Protein AF-A0A962D2N5-F1 (afdb_monomer_lite)

Secondary structure (DSSP, 8-state):
--TT-SSPEEEEEE--SSEEEEEEEESS-EEEE-TTT--EE---HHHHHHHHHHHHTT--EEEEEEEEEEEEEETTEEEE--HHHHHHHHHH--HHHHTTEEEEEEEEEEETTEE-GGGGGGHHHHHHHHHHHH-S-TTSSEEE--EEEEEGGGHHHHHHHHHHTT-S-EEEEETTSS-EEEE---EEEEEEEEEEEEEEETTEEEEEEEEEEEE----SSSEEEEEEEEE-SS--HHHHHHHHHHHGGGB---SS--B-TTS-B-EEB-S--EEEEEES-EE-EETTEE-EEEEEEEETTTEEEEEEEEE-PEETT-EEEEE-TT--GGGTTTBGGGGT--SSPPP-------EEEEEEEEEEETTEEEEEEEEEEPSS-SS-EEEEEEEEETTSSS-EEEEEEEESSHHHHHHHHHHHHHHH--TT-EEEE-

Sequence (434 aa):
GQRFGGSDTLLVQRKYDGEGALIYFDAEHCFSFSAPAGRVRVGYPALQALAERLRAAGVQKALLRGELYLQATAQGEERRAGVSEVIRVSFSGAADDLARLKLALFDIVMLDGRDLRPQQADYGSTVAQLEQFFGTDENALVHAVAGRRVAESELPAAFDAEIQAGAEGVVLRRLNRAEAWKIKPLRTVDAVLIGYVEGDFEGQFGVASLLTALVYPDGEGGRWLQTFVRVGSGLSDAERIAMLDQLRPLRVDAPLAMTDSSGREIHFLKPRHVLELQGEDLIHAEGGRAQRTQLLSWDEDSGWRFLGLQACPRLSFARFARMREDKSWNDGGARIEQIGLSGARPTLQTTESSTEIVRREVYGKGEMLRKLVVVRKGGELSYPYLIYWTDYSARRAEALKVSLDLAATAERAEAIASQLLEKNLAKGWERIGS

Radius of gyration: 28.09 Å; chains: 1; bounding box: 65×64×70 Å

pLDDT: mean 89.92, std 9.41, range [44.0, 98.5]

Structure (mmCIF, N/CA/C/O backbone):
data_AF-A0A962D2N5-F1
#
_entry.id   AF-A0A962D2N5-F1
#
loop_
_atom_site.group_PDB
_atom_site.id
_atom_site.type_symbol
_atom_site.label_atom_id
_atom_site.label_alt_id
_atom_site.label_comp_id
_atom_site.label_asym_id
_atom_site.label_entity_id
_atom_site.label_seq_id
_atom_site.pdbx_PDB_ins_code
_atom_site.Cartn_x
_atom_site.Cartn_y
_atom_site.Cartn_z
_atom_site.occupancy
_atom_site.B_iso_or_equiv
_atom_site.auth_seq_id
_atom_site.auth_comp_id
_atom_site.auth_asym_id
_atom_site.auth_atom_id
_atom_site.pdbx_PDB_model_num
ATOM 1 N N . GLY A 1 1 ? -26.536 11.371 -6.431 1.00 47.53 1 GLY A N 1
ATOM 2 C CA . GLY A 1 1 ? -26.798 12.158 -5.210 1.00 47.53 1 GLY A CA 1
ATOM 3 C C . GLY A 1 1 ? -25.517 12.293 -4.417 1.00 47.53 1 GLY A C 1
ATOM 4 O O . GLY A 1 1 ? -24.728 11.354 -4.419 1.00 47.53 1 GLY A O 1
ATOM 5 N N . GLN A 1 2 ? -25.283 13.444 -3.789 1.00 68.94 2 GLN A N 1
ATOM 6 C CA . GLN A 1 2 ? -24.141 13.657 -2.894 1.00 68.94 2 GLN A CA 1
ATOM 7 C C . GLN A 1 2 ? -24.326 12.784 -1.641 1.00 68.94 2 GLN A C 1
ATOM 9 O O . GLN A 1 2 ? -25.377 12.830 -1.010 1.00 68.94 2 GLN A O 1
ATOM 14 N N . ARG A 1 3 ? -23.346 11.927 -1.321 1.00 78.06 3 ARG A N 1
ATOM 15 C CA . ARG A 1 3 ? -23.462 10.919 -0.243 1.00 78.06 3 ARG A CA 1
ATOM 16 C C . ARG A 1 3 ? -23.519 11.534 1.169 1.00 78.06 3 ARG A C 1
ATOM 18 O O . ARG A 1 3 ? -24.098 10.914 2.059 1.00 78.06 3 ARG A O 1
ATOM 25 N N . PHE A 1 4 ? -22.950 12.729 1.333 1.00 81.69 4 PHE A N 1
ATOM 26 C CA . PHE A 1 4 ? -22.888 13.504 2.579 1.00 81.69 4 PHE A CA 1
ATOM 27 C C . PHE A 1 4 ? -23.377 14.945 2.336 1.00 81.69 4 PHE A C 1
ATOM 29 O O . PHE A 1 4 ? -22.591 15.885 2.354 1.00 81.69 4 PHE A O 1
ATOM 36 N N . GLY A 1 5 ? -24.645 15.102 1.954 1.00 70.19 5 GLY A N 1
ATOM 37 C CA . GLY A 1 5 ? -25.260 16.407 1.658 1.00 70.19 5 GLY A CA 1
ATOM 38 C C . GLY A 1 5 ? -26.504 16.714 2.497 1.00 70.19 5 GLY A C 1
ATOM 39 O O . GLY A 1 5 ? -27.259 17.616 2.148 1.00 70.19 5 GLY A O 1
ATOM 40 N N . GLY A 1 6 ? -26.768 15.920 3.534 1.00 75.69 6 GLY A N 1
ATOM 41 C CA . GLY A 1 6 ? -27.891 16.077 4.452 1.00 75.69 6 GLY A CA 1
ATOM 42 C C . GLY A 1 6 ? -27.537 16.875 5.709 1.00 75.69 6 GLY A C 1
ATOM 43 O O . GLY A 1 6 ? -26.486 17.502 5.806 1.00 75.69 6 GLY A O 1
ATOM 44 N N . SER A 1 7 ? -28.441 16.837 6.688 1.00 77.56 7 SER A N 1
ATOM 45 C CA . SER A 1 7 ? -28.324 17.542 7.974 1.00 77.56 7 SER A CA 1
ATOM 46 C C . SER A 1 7 ? -27.888 16.643 9.139 1.00 77.56 7 SER A C 1
ATOM 48 O O . SER A 1 7 ? -27.924 17.080 10.287 1.00 77.56 7 SER A O 1
ATOM 50 N N . ASP A 1 8 ? -27.539 15.381 8.873 1.00 82.81 8 ASP A N 1
ATOM 51 C CA . ASP A 1 8 ? -27.121 14.442 9.917 1.00 82.81 8 ASP A CA 1
ATOM 52 C C . ASP A 1 8 ? -25.763 14.867 10.511 1.00 82.81 8 ASP A C 1
ATOM 54 O O . ASP A 1 8 ? -24.887 15.401 9.827 1.00 82.81 8 ASP A O 1
ATOM 58 N N . THR A 1 9 ? -25.563 14.615 11.804 1.00 88.44 9 THR A N 1
ATOM 59 C CA . THR A 1 9 ? -24.254 14.796 12.444 1.00 88.44 9 THR A CA 1
ATOM 60 C C . THR A 1 9 ? -23.360 13.592 12.161 1.00 88.44 9 THR A C 1
ATOM 62 O O . THR A 1 9 ? -23.743 12.442 12.402 1.00 88.44 9 THR A O 1
ATOM 65 N N . LEU A 1 10 ? -22.141 13.860 11.700 1.00 91.88 10 LEU A N 1
ATOM 66 C CA . LEU A 1 10 ? -21.092 12.867 11.506 1.00 91.88 10 LEU A CA 1
ATOM 67 C C . LEU A 1 10 ? -20.121 12.895 12.675 1.00 91.88 10 LEU A C 1
ATOM 69 O O . LEU A 1 10 ? -19.674 13.956 13.102 1.00 91.88 10 LEU A O 1
ATOM 73 N N . LEU A 1 11 ? -19.744 11.714 13.147 1.00 93.56 11 LEU A N 1
ATOM 74 C CA . LEU A 1 11 ? -18.539 11.528 13.932 1.00 93.56 11 LEU A CA 1
ATOM 75 C C . LEU A 1 11 ? -17.377 11.252 12.975 1.00 93.56 11 LEU A C 1
ATOM 77 O O . LEU A 1 11 ? -17.385 10.243 12.268 1.00 93.56 11 LEU A O 1
ATOM 81 N N . VAL A 1 12 ? -16.397 12.151 12.966 1.00 94.81 12 VAL A N 1
ATOM 82 C CA . VAL A 1 12 ? -15.144 12.046 12.214 1.00 94.81 12 VAL A CA 1
ATOM 83 C C . VAL A 1 12 ? -14.055 11.617 13.183 1.00 94.81 12 VAL A C 1
ATOM 85 O O . VAL A 1 12 ? -13.728 12.354 14.110 1.00 94.81 12 VAL A O 1
ATOM 88 N N . GLN A 1 13 ? -13.511 10.426 12.981 1.00 94.00 13 GLN A N 1
ATOM 89 C CA . GLN A 1 13 ? -12.444 9.854 13.797 1.00 94.00 13 GLN A CA 1
ATOM 90 C C . GLN A 1 13 ? -11.188 9.645 12.961 1.00 94.00 13 GLN A C 1
ATOM 92 O O . GLN A 1 13 ? -11.274 9.293 11.781 1.00 94.00 13 GLN A O 1
ATOM 97 N N . ARG A 1 14 ? -10.019 9.802 13.583 1.00 92.19 14 ARG A N 1
ATOM 98 C CA . ARG A 1 14 ? -8.734 9.495 12.951 1.00 92.19 14 ARG A CA 1
ATOM 99 C C . ARG A 1 14 ? -8.699 8.038 12.494 1.00 92.19 14 ARG A C 1
ATOM 101 O O . ARG A 1 14 ? -9.032 7.125 13.252 1.00 92.19 14 ARG A O 1
ATOM 108 N N . LYS A 1 15 ? -8.249 7.797 11.260 1.00 91.81 15 LYS A N 1
ATOM 109 C CA . LYS A 1 15 ? -7.879 6.450 10.823 1.00 91.81 15 LYS A CA 1
ATOM 110 C C . LYS A 1 15 ? -6.410 6.200 11.171 1.00 91.81 15 LYS A C 1
ATOM 112 O O . LYS A 1 15 ? -5.519 6.743 10.518 1.00 91.81 15 LYS A O 1
ATOM 117 N N . TYR A 1 16 ? -6.172 5.364 12.178 1.00 89.75 16 TYR A N 1
ATOM 118 C CA . TYR A 1 16 ? -4.832 4.873 12.498 1.00 89.75 16 TYR A CA 1
ATOM 119 C C . TYR A 1 16 ? -4.338 3.909 11.402 1.00 89.75 16 TYR A C 1
ATOM 121 O O . TYR A 1 16 ? -5.131 3.168 10.806 1.00 89.75 16 TYR A O 1
ATOM 129 N N . ASP A 1 17 ? -3.032 3.963 11.124 1.00 85.38 17 ASP A N 1
ATOM 130 C CA . ASP A 1 17 ? -2.325 3.049 10.217 1.00 85.38 17 ASP A CA 1
ATOM 131 C C . ASP A 1 17 ? -1.674 1.954 11.061 1.00 85.38 17 ASP A C 1
ATOM 133 O O . ASP A 1 17 ? -0.580 2.114 11.604 1.00 85.38 17 ASP A O 1
ATOM 137 N N . GLY A 1 18 ? -2.413 0.872 11.268 1.00 89.56 18 GLY A N 1
ATOM 138 C CA . GLY A 1 18 ? -1.997 -0.220 12.125 1.00 89.56 18 GLY A CA 1
ATOM 139 C C . GLY A 1 18 ? -2.665 -1.529 11.743 1.00 89.56 18 GLY A C 1
ATOM 140 O O . GLY A 1 18 ? -3.043 -1.755 10.591 1.00 89.56 18 GLY A O 1
ATOM 141 N N . GLU A 1 19 ? -2.763 -2.426 12.716 1.00 91.88 19 GLU A N 1
ATOM 142 C CA . GLU A 1 19 ? -3.501 -3.671 12.564 1.00 91.88 19 GLU A CA 1
ATOM 143 C C . GLU A 1 19 ? -4.784 -3.623 13.388 1.00 91.88 19 GLU A C 1
ATOM 145 O O . GLU A 1 19 ? -4.753 -3.544 14.619 1.00 91.88 19 GLU A O 1
ATOM 150 N N . GLY A 1 20 ? -5.922 -3.739 12.703 1.00 93.00 20 GLY A N 1
ATOM 151 C CA . GLY A 1 20 ? -7.214 -3.917 13.353 1.00 93.00 20 GLY A CA 1
ATOM 152 C C . GLY A 1 20 ? -7.217 -5.157 14.250 1.00 93.00 20 GLY A C 1
ATOM 153 O O . GLY A 1 20 ? -6.960 -6.277 13.797 1.00 93.00 20 GLY A O 1
ATOM 154 N N . ALA A 1 21 ? -7.549 -4.953 15.520 1.00 94.69 21 ALA A N 1
ATOM 155 C CA . ALA A 1 21 ? -7.494 -5.959 16.564 1.00 94.69 21 ALA A CA 1
ATOM 156 C C . ALA A 1 21 ? -8.827 -6.072 17.314 1.00 94.69 21 ALA A C 1
ATOM 158 O O . ALA A 1 21 ? -9.531 -5.091 17.571 1.00 94.69 21 ALA A O 1
ATOM 159 N N . LEU A 1 22 ? -9.155 -7.302 17.692 1.00 96.94 22 LEU A N 1
ATOM 160 C CA . LEU A 1 22 ? -10.085 -7.599 18.771 1.00 96.94 22 LEU A CA 1
ATOM 161 C C . LEU A 1 22 ? -9.283 -7.731 20.061 1.00 96.94 22 LEU A C 1
ATOM 163 O O . LEU A 1 22 ? -8.188 -8.286 20.044 1.00 96.94 22 LEU A O 1
ATOM 167 N N . ILE A 1 23 ? -9.813 -7.229 21.170 1.00 97.75 23 ILE A N 1
ATOM 168 C CA . ILE A 1 23 ? -9.175 -7.331 22.481 1.00 97.75 23 ILE A CA 1
ATOM 169 C C . ILE A 1 23 ? -10.149 -8.012 23.426 1.00 97.75 23 ILE A C 1
ATOM 171 O O . ILE A 1 23 ? -11.250 -7.510 23.646 1.00 97.75 23 ILE A O 1
ATOM 175 N N . TYR A 1 24 ? -9.746 -9.159 23.958 1.00 97.38 24 TYR A N 1
ATOM 176 C CA . TYR A 1 24 ? -10.504 -9.890 24.960 1.00 97.38 24 TYR A CA 1
ATOM 177 C C . TYR A 1 24 ? -9.922 -9.621 26.344 1.00 97.38 24 TYR A C 1
ATOM 179 O O . TYR A 1 24 ? -8.703 -9.634 26.524 1.00 97.38 24 TYR A O 1
ATOM 187 N N . PHE A 1 25 ? -10.811 -9.406 27.307 1.00 98.19 25 PHE A N 1
ATOM 188 C CA . PHE A 1 25 ? -10.481 -9.232 28.711 1.00 98.19 25 PHE A CA 1
ATOM 189 C C . PHE A 1 25 ? -11.452 -10.032 29.586 1.00 98.19 25 PHE A C 1
ATOM 191 O O . PHE A 1 25 ? -12.663 -10.010 29.352 1.00 98.19 25 PHE A O 1
ATOM 198 N N . ASP A 1 26 ? -10.924 -10.690 30.613 1.00 97.00 26 ASP A N 1
ATOM 199 C CA . ASP A 1 26 ? -11.666 -11.170 31.776 1.00 97.00 26 ASP A CA 1
ATOM 200 C C . ASP A 1 26 ? -10.808 -11.079 33.053 1.00 97.00 26 ASP A C 1
ATOM 202 O O . ASP A 1 26 ? -9.750 -10.443 33.068 1.00 97.00 26 ASP A O 1
ATOM 206 N N . ALA A 1 27 ? -11.276 -11.690 34.145 1.00 89.50 27 ALA A N 1
ATOM 207 C CA . ALA A 1 27 ? -10.579 -11.685 35.429 1.00 89.50 27 ALA A CA 1
ATOM 208 C C . ALA A 1 27 ? -9.122 -12.185 35.338 1.00 89.50 27 ALA A C 1
ATOM 210 O O . ALA A 1 27 ? -8.247 -11.648 36.023 1.00 89.50 27 ALA A O 1
ATOM 211 N N . GLU A 1 28 ? -8.853 -13.169 34.479 1.00 91.19 28 GLU A N 1
ATOM 212 C CA . GLU A 1 28 ? -7.567 -13.865 34.390 1.00 91.19 28 GLU A CA 1
ATOM 213 C C . GLU A 1 28 ? -6.747 -13.425 33.170 1.00 91.19 28 GLU A C 1
ATOM 215 O O . GLU A 1 28 ? -5.519 -13.343 33.238 1.00 91.19 28 GLU A O 1
ATOM 220 N N . HIS A 1 29 ? -7.406 -13.100 32.059 1.00 95.50 29 HIS A N 1
ATOM 221 C CA . HIS A 1 29 ? -6.770 -12.960 30.755 1.00 95.50 29 HIS A CA 1
ATOM 222 C C . HIS A 1 29 ? -7.000 -11.579 30.142 1.00 95.50 29 HIS A C 1
ATOM 224 O O . HIS A 1 29 ? -8.093 -11.024 30.183 1.00 95.50 29 HIS A O 1
ATOM 230 N N . CYS A 1 30 ? -5.967 -11.049 29.486 1.00 97.25 30 CYS A N 1
ATOM 231 C CA . CYS A 1 30 ? -6.067 -9.886 28.608 1.00 97.25 30 CYS A CA 1
ATOM 232 C C . CYS A 1 30 ? -5.159 -10.096 27.395 1.00 97.25 30 CYS A C 1
ATOM 234 O O . CYS A 1 30 ? -3.939 -10.206 27.540 1.00 97.25 30 CYS A O 1
ATOM 236 N N . PHE A 1 31 ? -5.743 -10.182 26.202 1.00 96.38 31 PHE A N 1
ATOM 237 C CA . PHE A 1 31 ? -4.996 -10.411 24.967 1.00 96.38 31 PHE A CA 1
ATOM 238 C C . PHE A 1 31 ? -5.688 -9.777 23.767 1.00 96.38 31 PHE A C 1
ATOM 240 O O . PHE A 1 31 ? -6.911 -9.624 23.741 1.00 96.38 31 PHE A O 1
ATOM 247 N N . SER A 1 32 ? -4.904 -9.434 22.747 1.00 95.94 32 SER A N 1
ATOM 248 C CA . SER A 1 32 ? -5.441 -8.999 21.459 1.00 95.94 32 SER A CA 1
ATOM 249 C C . SER A 1 32 ? -5.289 -10.085 20.405 1.00 95.94 32 SER A C 1
ATOM 251 O O . SER A 1 32 ? -4.401 -10.932 20.489 1.00 95.94 32 SER A O 1
ATOM 253 N N . PHE A 1 33 ? -6.163 -10.086 19.406 1.00 94.31 33 PHE A N 1
ATOM 254 C CA . PHE A 1 33 ? -6.080 -10.994 18.275 1.00 94.31 33 PHE A CA 1
ATOM 255 C C . PHE A 1 33 ? -6.649 -10.373 17.001 1.00 94.31 33 PHE A C 1
ATOM 257 O O . PHE A 1 33 ? -7.554 -9.540 17.054 1.00 94.31 33 PHE A O 1
ATOM 264 N N . SER A 1 34 ? -6.130 -10.771 15.839 1.00 89.12 34 SER A N 1
ATOM 265 C CA . SER A 1 34 ? -6.675 -10.339 14.546 1.00 89.12 34 SER A CA 1
ATOM 266 C C . SER A 1 34 ? -7.625 -11.369 13.940 1.00 89.12 34 SER A C 1
ATOM 268 O O . SER A 1 34 ? -7.461 -12.576 14.112 1.00 89.12 34 SER A O 1
ATOM 270 N N . ALA A 1 35 ? -8.630 -10.896 13.204 1.00 79.25 35 ALA A N 1
ATOM 271 C CA . ALA A 1 35 ? -9.570 -11.731 12.459 1.00 79.25 35 ALA A CA 1
ATOM 272 C C . ALA A 1 35 ? -9.367 -11.543 10.941 1.00 79.25 35 ALA A C 1
ATOM 274 O O . ALA A 1 35 ? -9.109 -10.419 10.510 1.00 79.25 35 ALA A O 1
ATOM 275 N N . PRO A 1 36 ? -9.485 -12.603 10.114 1.00 79.56 36 PRO A N 1
ATOM 276 C CA . PRO A 1 36 ? -9.813 -13.984 10.486 1.00 79.56 36 PRO A CA 1
ATOM 277 C C . PRO A 1 36 ? -8.594 -14.828 10.899 1.00 79.56 36 PRO A C 1
ATOM 279 O O . PRO A 1 36 ? -8.764 -15.979 11.279 1.00 79.56 36 PRO A O 1
ATOM 282 N N . ALA A 1 37 ? -7.372 -14.288 10.821 1.00 78.81 37 ALA A N 1
ATOM 283 C CA . ALA A 1 37 ? -6.138 -15.060 11.005 1.00 78.81 37 ALA A CA 1
ATOM 284 C C . ALA A 1 37 ? -5.952 -15.658 12.416 1.00 78.81 37 ALA A C 1
ATOM 286 O O . ALA A 1 37 ? -5.134 -16.558 12.581 1.00 78.81 37 ALA A O 1
ATOM 287 N N . GLY A 1 38 ? -6.661 -15.147 13.428 1.00 81.94 38 GLY A N 1
ATOM 288 C CA . GLY A 1 38 ? -6.639 -15.646 14.805 1.00 81.94 38 GLY A CA 1
ATOM 289 C C . GLY A 1 38 ? -5.315 -15.420 15.537 1.00 81.94 38 GLY A C 1
ATOM 290 O O . GLY A 1 38 ? -5.062 -16.068 16.547 1.00 81.94 38 GLY A O 1
ATOM 291 N N . ARG A 1 39 ? -4.439 -14.542 15.034 1.00 85.94 39 ARG A N 1
ATOM 292 C CA . ARG A 1 39 ? -3.103 -14.337 15.611 1.00 85.94 39 ARG A CA 1
ATOM 293 C C . ARG A 1 39 ? -3.215 -13.605 16.941 1.00 85.94 39 ARG A C 1
ATOM 295 O O . ARG A 1 39 ? -3.631 -12.451 16.942 1.00 85.94 39 ARG A O 1
ATOM 302 N N . VAL A 1 40 ? -2.831 -14.264 18.032 1.00 92.25 40 VAL A N 1
ATOM 303 C CA . VAL A 1 40 ? -2.924 -13.745 19.406 1.00 92.25 40 VAL A CA 1
ATOM 304 C C . VAL A 1 40 ? -1.645 -13.006 19.806 1.00 92.25 40 VAL A C 1
ATOM 306 O O . VAL A 1 40 ? -0.543 -13.459 19.498 1.00 92.25 40 VAL A O 1
ATOM 309 N N . ARG A 1 41 ? -1.790 -11.888 20.522 1.00 92.12 41 ARG A N 1
ATOM 310 C CA . ARG A 1 41 ? -0.701 -11.104 21.115 1.00 92.12 41 ARG A CA 1
ATOM 311 C C . ARG A 1 41 ? -0.964 -10.894 22.599 1.00 92.12 41 ARG A C 1
ATOM 313 O O . ARG A 1 41 ? -2.077 -10.555 23.003 1.00 92.12 41 ARG A O 1
ATOM 320 N N . VAL A 1 42 ? 0.083 -11.077 23.393 1.00 92.44 42 VAL A N 1
ATOM 321 C CA . VAL A 1 42 ? 0.042 -11.041 24.857 1.00 92.44 42 VAL A CA 1
ATOM 322 C C . VAL A 1 42 ? 1.204 -10.217 25.402 1.00 92.44 42 VAL A C 1
ATOM 324 O O . VAL A 1 42 ? 2.225 -10.060 24.738 1.00 92.44 42 VAL A O 1
ATOM 327 N N . GLY A 1 43 ? 1.059 -9.713 26.626 1.00 86.62 43 GLY A N 1
ATOM 328 C CA . GLY A 1 43 ? 2.195 -9.280 27.445 1.00 86.62 43 GLY A CA 1
ATOM 329 C C . GLY A 1 43 ? 2.848 -7.935 27.107 1.00 86.62 43 GLY A C 1
ATOM 330 O O . GLY A 1 43 ? 3.817 -7.589 27.774 1.00 86.62 43 GLY A O 1
ATOM 331 N N . TYR A 1 44 ? 2.348 -7.158 26.140 1.00 92.12 44 TYR A N 1
ATOM 332 C CA . TYR A 1 44 ? 2.868 -5.806 25.883 1.00 92.12 44 TYR A CA 1
ATOM 333 C C . TYR A 1 44 ? 2.177 -4.739 26.764 1.00 92.12 44 TYR A C 1
ATOM 335 O O . TYR A 1 44 ? 1.004 -4.914 27.118 1.00 92.12 44 TYR A O 1
ATOM 343 N N . PRO A 1 45 ? 2.858 -3.626 27.115 1.00 95.50 45 PRO A N 1
ATOM 344 C CA . PRO A 1 45 ? 2.384 -2.678 28.134 1.00 95.50 45 PRO A CA 1
ATOM 345 C C . PRO A 1 45 ? 0.982 -2.097 27.904 1.00 95.50 45 PRO A C 1
ATOM 347 O O . PRO A 1 45 ? 0.222 -1.932 28.855 1.00 95.50 45 PRO A O 1
ATOM 350 N N . ALA A 1 46 ? 0.579 -1.852 26.654 1.00 96.56 46 ALA A N 1
ATOM 351 C CA . ALA A 1 46 ? -0.768 -1.356 26.364 1.00 96.56 46 ALA A CA 1
ATOM 352 C C . ALA A 1 46 ? -1.896 -2.323 26.776 1.00 96.56 46 ALA A C 1
ATOM 354 O O . ALA A 1 46 ? -2.960 -1.863 27.189 1.00 96.56 46 ALA A O 1
ATOM 355 N N . LEU A 1 47 ? -1.682 -3.647 26.735 1.00 96.88 47 LEU A N 1
ATOM 356 C CA . LEU A 1 47 ? -2.667 -4.615 27.247 1.00 96.88 47 LEU A CA 1
ATOM 357 C C . LEU A 1 47 ? -2.756 -4.600 28.774 1.00 96.88 47 LEU A C 1
ATOM 359 O O . LEU A 1 47 ? -3.841 -4.804 29.320 1.00 96.88 47 LEU A O 1
ATOM 363 N N . GLN A 1 48 ? -1.636 -4.356 29.457 1.00 96.44 48 GLN A N 1
ATOM 364 C CA . GLN A 1 48 ? -1.605 -4.237 30.916 1.00 96.44 48 GLN A CA 1
ATOM 365 C C . GLN A 1 48 ? -2.390 -2.997 31.355 1.00 96.44 48 GLN A C 1
ATOM 367 O O . GLN A 1 48 ? -3.326 -3.118 32.143 1.00 96.44 48 GLN A O 1
ATOM 372 N N . ALA A 1 49 ? -2.112 -1.846 30.735 1.00 97.25 49 ALA A N 1
ATOM 373 C CA . ALA A 1 49 ? -2.838 -0.601 30.985 1.00 97.25 49 ALA A CA 1
ATOM 374 C C . ALA A 1 49 ? -4.345 -0.723 30.685 1.00 97.25 49 ALA A C 1
ATOM 376 O O . ALA A 1 49 ? -5.178 -0.196 31.423 1.00 97.25 49 ALA A O 1
ATOM 377 N N . LEU A 1 50 ? -4.718 -1.443 29.618 1.00 98.06 50 LEU A N 1
ATOM 378 C CA . LEU A 1 50 ? -6.120 -1.722 29.291 1.00 98.06 50 LEU A CA 1
ATOM 379 C C . LEU A 1 50 ? -6.794 -2.554 30.388 1.00 98.06 50 LEU A C 1
ATOM 381 O O . LEU A 1 50 ? -7.883 -2.201 30.840 1.00 98.06 50 LEU A O 1
ATOM 385 N N . ALA A 1 51 ? -6.142 -3.630 30.837 1.00 97.94 51 ALA A N 1
ATOM 386 C CA . ALA A 1 51 ? -6.665 -4.502 31.884 1.00 97.94 51 ALA A CA 1
ATOM 387 C C . ALA A 1 51 ? -6.829 -3.762 33.220 1.00 97.94 51 ALA A C 1
ATOM 389 O O . ALA A 1 51 ? -7.839 -3.934 33.897 1.00 97.94 51 ALA A O 1
ATOM 390 N N . GLU A 1 52 ? -5.868 -2.918 33.597 1.00 96.88 52 GLU A N 1
ATOM 391 C CA . GLU A 1 52 ? -5.938 -2.095 34.811 1.00 96.88 52 GLU A CA 1
ATOM 392 C C . GLU A 1 52 ? -7.138 -1.146 34.797 1.00 96.88 52 GLU A C 1
ATOM 394 O O . GLU A 1 52 ? -7.881 -1.087 35.778 1.00 96.88 52 GLU A O 1
ATOM 399 N N . ARG A 1 53 ? -7.384 -0.460 33.673 1.00 97.50 53 ARG A N 1
ATOM 400 C CA . ARG A 1 53 ? -8.527 0.456 33.532 1.00 97.50 53 ARG A CA 1
ATOM 401 C C . ARG A 1 53 ? -9.868 -0.266 33.606 1.00 97.50 53 ARG A C 1
ATOM 403 O O . ARG A 1 53 ? -10.768 0.202 34.298 1.00 97.50 53 ARG A O 1
ATOM 410 N N . LEU A 1 54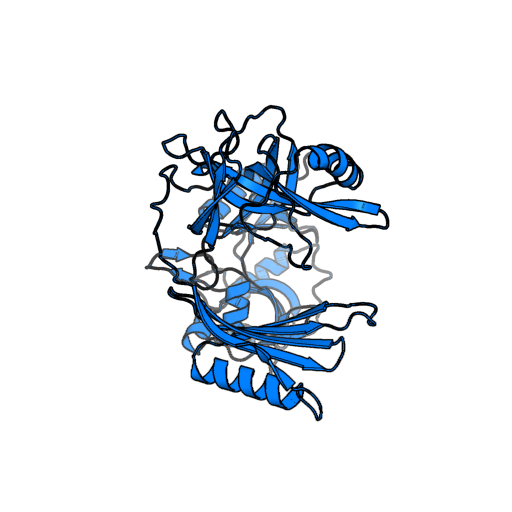 ? -9.993 -1.422 32.953 1.00 97.62 54 LEU A N 1
ATOM 411 C CA . LEU A 1 54 ? -11.214 -2.229 33.021 1.00 97.62 54 LEU A CA 1
ATOM 412 C C . LEU A 1 54 ? -11.474 -2.762 34.438 1.00 97.62 54 LEU A C 1
ATOM 414 O O . LEU A 1 54 ? -12.599 -2.659 34.925 1.00 97.62 54 LEU A O 1
ATOM 418 N N . ARG A 1 55 ? -10.438 -3.246 35.138 1.00 97.12 55 ARG A N 1
ATOM 419 C CA . ARG A 1 55 ? -10.559 -3.680 36.542 1.00 97.12 55 ARG A CA 1
ATOM 420 C C . ARG A 1 55 ? -10.954 -2.533 37.464 1.00 97.12 55 ARG A C 1
ATOM 422 O O . ARG A 1 55 ? -11.839 -2.708 38.296 1.00 97.12 55 ARG A O 1
ATOM 429 N N . ALA A 1 56 ? -10.338 -1.363 37.302 1.00 96.62 56 ALA A N 1
ATOM 430 C CA . ALA A 1 56 ? -10.676 -0.173 38.080 1.00 96.62 56 ALA A CA 1
ATOM 431 C C . ALA A 1 56 ? -12.129 0.280 37.848 1.00 96.62 56 ALA A C 1
ATOM 433 O O . ALA A 1 56 ? -12.777 0.764 38.772 1.00 96.62 56 ALA A O 1
ATOM 434 N N . ALA A 1 57 ? -12.658 0.070 36.640 1.00 96.00 57 ALA A N 1
ATOM 435 C CA . ALA A 1 57 ? -14.056 0.317 36.297 1.00 96.00 57 ALA A CA 1
ATOM 436 C C . ALA A 1 57 ? -15.023 -0.802 36.746 1.00 96.00 57 ALA A C 1
ATOM 438 O O . ALA A 1 57 ? -16.225 -0.694 36.512 1.00 96.00 57 ALA A O 1
ATOM 439 N N . GLY A 1 58 ? -14.526 -1.873 37.378 1.00 96.50 58 GLY A N 1
ATOM 440 C CA . GLY A 1 58 ? -15.336 -3.000 37.851 1.00 96.50 58 GLY A CA 1
ATOM 441 C C . GLY A 1 58 ? -15.800 -3.970 36.759 1.00 96.50 58 GLY A C 1
ATOM 442 O O . GLY A 1 58 ? -16.611 -4.853 37.048 1.00 96.50 58 GLY A O 1
ATOM 443 N N . VAL A 1 59 ? -15.285 -3.840 35.533 1.00 97.50 59 VAL A N 1
ATOM 444 C CA . VAL A 1 59 ? -15.628 -4.712 34.402 1.00 97.50 59 VAL A CA 1
ATOM 445 C C . VAL A 1 59 ? -15.087 -6.117 34.661 1.00 97.50 59 VAL A C 1
ATOM 447 O O . VAL A 1 59 ? -13.920 -6.294 35.007 1.00 97.50 59 VAL A O 1
ATOM 450 N N . GLN A 1 60 ? -15.937 -7.124 34.482 1.00 97.31 60 GLN A N 1
ATOM 451 C CA . GLN A 1 60 ? -15.624 -8.542 34.668 1.00 97.31 60 GLN A CA 1
ATOM 452 C C . GLN A 1 60 ? -15.209 -9.214 33.365 1.00 97.31 60 GLN A C 1
ATOM 454 O O . GLN A 1 60 ? -14.392 -10.135 33.373 1.00 97.31 60 GLN A O 1
ATOM 459 N N . LYS A 1 61 ? -15.797 -8.790 32.242 1.00 98.00 61 LYS A N 1
ATOM 460 C CA . LYS A 1 61 ? -15.540 -9.395 30.934 1.00 98.00 61 LYS A CA 1
ATOM 461 C C . LYS A 1 61 ? -15.767 -8.393 29.810 1.00 98.00 61 LYS A C 1
ATOM 463 O O . LYS A 1 61 ? -16.766 -7.688 29.816 1.00 98.00 61 LYS A O 1
ATOM 468 N N . ALA A 1 62 ? -14.891 -8.349 28.814 1.00 98.12 62 ALA A N 1
ATOM 469 C CA . ALA A 1 62 ? -15.071 -7.477 27.659 1.00 98.12 62 ALA A CA 1
ATOM 470 C C . ALA A 1 62 ? -14.532 -8.095 26.367 1.00 98.12 62 ALA A C 1
ATOM 472 O O . ALA A 1 62 ? -13.558 -8.848 26.361 1.00 98.12 62 ALA A O 1
ATOM 473 N N . LEU A 1 63 ? -15.160 -7.722 25.254 1.00 97.62 63 LEU A N 1
ATOM 474 C CA . LEU A 1 63 ? -14.610 -7.882 23.914 1.00 97.62 63 LEU A CA 1
ATOM 475 C C . LEU A 1 63 ? -14.676 -6.528 23.210 1.00 97.62 63 LEU A C 1
ATOM 477 O O . LEU A 1 63 ? -15.761 -6.023 22.924 1.00 97.62 63 LEU A O 1
ATOM 481 N N . LEU A 1 64 ? -13.514 -5.948 22.939 1.00 97.56 64 LEU A N 1
ATOM 482 C CA . LEU A 1 64 ? -13.352 -4.609 22.375 1.00 97.56 64 LEU A CA 1
ATOM 483 C C . LEU A 1 64 ? -12.806 -4.686 20.949 1.00 97.56 64 LEU A C 1
ATOM 485 O O . LEU A 1 64 ? -12.167 -5.672 20.572 1.00 97.56 64 LEU A O 1
ATOM 489 N N . ARG A 1 65 ? -13.019 -3.628 20.163 1.00 96.06 65 ARG A N 1
ATOM 490 C CA . ARG A 1 65 ? -12.322 -3.412 18.888 1.00 96.06 65 ARG A CA 1
ATOM 491 C C . ARG A 1 65 ? -11.434 -2.187 18.988 1.00 96.06 65 ARG A C 1
ATOM 493 O O . ARG A 1 65 ? -11.854 -1.141 19.485 1.00 96.06 65 ARG A O 1
ATOM 500 N N . GLY A 1 66 ? -10.236 -2.316 18.449 1.00 95.81 66 GLY A N 1
ATOM 501 C CA . GLY A 1 66 ? -9.301 -1.214 18.341 1.00 95.81 66 GLY A CA 1
ATOM 502 C C . GLY A 1 66 ? -8.309 -1.422 17.215 1.00 95.81 66 GLY A C 1
ATOM 503 O O . GLY A 1 66 ? -8.328 -2.441 16.525 1.00 95.81 66 GLY A O 1
ATOM 504 N N . GLU A 1 67 ? -7.440 -0.442 17.048 1.00 95.12 67 GLU A N 1
ATOM 505 C CA . GLU A 1 67 ? -6.261 -0.534 16.205 1.00 95.12 67 GLU A CA 1
ATOM 506 C C . GLU A 1 67 ? -5.036 -0.709 17.105 1.00 95.12 67 GLU A C 1
ATOM 508 O O . GLU A 1 67 ? -4.825 0.069 18.040 1.00 95.12 67 GLU A O 1
ATOM 513 N N . LEU A 1 68 ? -4.227 -1.731 16.828 1.00 94.38 68 LEU A N 1
ATOM 514 C CA . LEU A 1 68 ? -2.863 -1.812 17.335 1.00 94.38 68 LEU A CA 1
ATOM 515 C C . LEU A 1 68 ? -1.983 -0.968 16.416 1.00 94.38 68 LEU A C 1
ATOM 517 O O . LEU A 1 68 ? -1.934 -1.234 15.216 1.00 94.38 68 LEU A O 1
ATOM 521 N N . TYR A 1 69 ? -1.288 0.025 16.958 1.00 92.62 69 TYR A N 1
ATOM 522 C CA . TYR A 1 69 ? -0.450 0.917 16.158 1.00 92.62 69 TYR A CA 1
ATOM 523 C C . TYR A 1 69 ? 0.863 1.257 16.867 1.00 92.62 69 TYR A C 1
ATOM 525 O O . TYR A 1 69 ? 1.050 0.985 18.056 1.00 92.62 69 TYR A O 1
ATOM 533 N N . LEU A 1 70 ? 1.792 1.830 16.105 1.00 88.31 70 LEU A N 1
ATOM 534 C CA . LEU A 1 70 ? 3.070 2.331 16.597 1.00 88.31 70 LEU A CA 1
ATOM 535 C C . LEU A 1 70 ? 3.116 3.844 16.411 1.00 88.31 70 LEU A C 1
ATOM 537 O O . LEU A 1 70 ? 2.926 4.346 15.303 1.00 88.31 70 LEU A O 1
ATOM 541 N N . GLN A 1 71 ? 3.442 4.561 17.481 1.00 73.88 71 GLN A N 1
ATOM 542 C CA . GLN A 1 71 ? 3.911 5.936 17.365 1.00 73.88 71 GLN A CA 1
ATOM 543 C C . GLN A 1 71 ? 5.405 5.865 17.033 1.00 73.88 71 GLN A C 1
ATOM 545 O O . GLN A 1 71 ? 6.227 5.526 17.889 1.00 73.88 71 GLN A O 1
ATOM 550 N N . ALA A 1 72 ? 5.761 6.063 15.762 1.00 63.94 72 ALA A N 1
ATOM 551 C CA . ALA A 1 72 ? 7.160 6.080 15.355 1.00 63.94 72 ALA A CA 1
ATOM 552 C C . ALA A 1 72 ? 7.729 7.495 15.475 1.00 63.94 72 ALA A C 1
ATOM 554 O O . ALA A 1 72 ? 7.099 8.477 15.094 1.00 63.94 72 ALA A O 1
ATOM 555 N N . THR A 1 73 ? 8.956 7.585 15.972 1.00 56.25 73 THR A N 1
ATOM 556 C CA . THR A 1 73 ? 9.790 8.780 15.884 1.00 56.25 73 THR A CA 1
ATOM 557 C C . THR A 1 73 ? 10.960 8.462 14.960 1.00 56.25 73 THR A C 1
ATOM 559 O O . THR A 1 73 ? 11.657 7.462 15.134 1.00 56.25 73 THR A O 1
ATOM 562 N N . ALA A 1 74 ? 11.163 9.280 13.933 1.00 45.59 74 ALA A N 1
ATOM 563 C CA . ALA A 1 74 ? 12.319 9.206 13.051 1.00 45.59 74 ALA A CA 1
ATOM 564 C C . ALA A 1 74 ? 13.057 10.544 13.134 1.00 45.59 74 ALA A C 1
ATOM 566 O O . ALA A 1 74 ? 12.478 11.579 12.839 1.00 45.59 74 ALA A O 1
ATOM 567 N N . GLN A 1 75 ? 14.325 10.532 13.563 1.00 44.00 75 GLN A N 1
ATOM 568 C CA . GLN A 1 75 ? 15.173 11.739 13.631 1.00 44.00 75 GLN A CA 1
ATOM 569 C C . GLN A 1 75 ? 14.580 12.895 14.468 1.00 44.00 75 GLN A C 1
ATOM 571 O O . GLN A 1 75 ? 14.876 14.057 14.220 1.00 44.00 75 GLN A O 1
ATOM 576 N N . GLY A 1 76 ? 13.769 12.581 15.484 1.00 46.34 76 GLY A N 1
ATOM 577 C CA . GLY A 1 76 ? 13.109 13.584 16.329 1.00 46.34 76 GLY A CA 1
ATOM 578 C C . GLY A 1 76 ? 11.772 14.099 15.785 1.00 46.34 76 GLY A C 1
ATOM 579 O O . GLY A 1 76 ? 11.103 14.851 16.485 1.00 46.34 76 GLY A O 1
ATOM 580 N N . GLU A 1 77 ? 11.349 13.654 14.600 1.00 46.47 77 GLU A N 1
ATOM 581 C CA . GLU A 1 77 ? 10.035 13.951 14.029 1.00 46.47 77 GLU A CA 1
ATOM 582 C C . GLU A 1 77 ? 9.095 12.750 14.185 1.00 46.47 77 GLU A C 1
ATOM 584 O O . GLU A 1 77 ? 9.488 11.589 14.011 1.00 46.47 77 GLU A O 1
ATOM 589 N N . GLU A 1 78 ? 7.836 13.016 14.532 1.00 56.22 78 GLU A N 1
ATOM 590 C CA . GLU A 1 78 ? 6.801 11.987 14.548 1.00 56.22 78 GLU A CA 1
ATOM 591 C C . GLU A 1 78 ? 6.531 11.509 13.119 1.00 56.22 78 GLU A C 1
ATOM 593 O O . GLU A 1 78 ? 6.163 12.282 12.236 1.00 56.22 78 GLU A O 1
ATOM 598 N N . ARG A 1 79 ? 6.702 10.208 12.885 1.00 64.62 79 ARG A N 1
ATOM 599 C CA . ARG A 1 79 ? 6.361 9.559 11.621 1.00 64.62 79 ARG A CA 1
ATOM 600 C C . ARG A 1 79 ? 5.242 8.553 11.855 1.00 64.62 79 ARG A C 1
ATOM 602 O O . ARG A 1 79 ? 5.226 7.815 12.837 1.00 64.62 79 ARG A O 1
ATOM 609 N N . ARG A 1 80 ? 4.339 8.444 10.881 1.00 66.00 80 ARG A N 1
ATOM 610 C CA . ARG A 1 80 ? 3.382 7.337 10.808 1.00 66.00 80 ARG A CA 1
ATOM 611 C C . ARG A 1 80 ? 4.127 6.018 10.549 1.00 66.00 80 ARG A C 1
ATOM 613 O O . ARG A 1 80 ? 4.750 5.860 9.494 1.00 66.00 80 ARG A O 1
ATOM 620 N N . ALA A 1 81 ? 4.073 5.080 11.494 1.00 74.12 81 ALA A N 1
ATOM 621 C CA . ALA A 1 81 ? 4.472 3.696 11.247 1.00 74.12 81 ALA A CA 1
ATOM 622 C C . ALA A 1 81 ? 3.381 3.002 10.425 1.00 74.12 81 ALA A C 1
ATOM 624 O O . ALA A 1 81 ? 2.201 3.169 10.714 1.00 74.12 81 ALA A O 1
ATOM 625 N N . GLY A 1 82 ? 3.765 2.237 9.405 1.00 79.19 82 GLY A N 1
ATOM 626 C CA . GLY A 1 82 ? 2.804 1.465 8.614 1.00 79.19 82 GLY A CA 1
ATOM 627 C C . GLY A 1 82 ? 2.482 0.114 9.251 1.00 79.19 82 GLY A C 1
ATOM 628 O O . GLY A 1 82 ? 3.300 -0.439 9.994 1.00 79.19 82 GLY A O 1
ATOM 629 N N . VAL A 1 83 ? 1.344 -0.481 8.881 1.00 86.06 83 VAL A N 1
ATOM 630 C CA . VAL A 1 83 ? 0.918 -1.819 9.345 1.00 86.06 83 VAL A CA 1
ATOM 631 C C . VAL A 1 83 ? 2.010 -2.904 9.277 1.00 86.06 83 VAL A C 1
ATOM 633 O O . VAL A 1 83 ? 2.129 -3.708 10.200 1.00 86.06 83 VAL A O 1
ATOM 636 N N . SER A 1 84 ? 2.860 -2.921 8.240 1.00 83.06 84 SER A N 1
ATOM 637 C CA . SER A 1 84 ? 3.969 -3.888 8.120 1.00 83.06 84 SER A CA 1
ATOM 638 C C . SER A 1 84 ? 4.944 -3.803 9.300 1.00 83.06 84 SER A C 1
ATOM 640 O O . SER A 1 84 ? 5.438 -4.822 9.788 1.00 83.06 84 SER A O 1
ATOM 642 N N . GLU A 1 85 ? 5.227 -2.588 9.770 1.00 84.31 85 GLU A N 1
ATOM 643 C CA . GLU A 1 85 ? 6.124 -2.353 10.896 1.00 84.31 85 GLU A CA 1
ATOM 644 C C . GLU A 1 85 ? 5.465 -2.738 12.219 1.00 84.31 85 GLU A C 1
ATOM 646 O O . GLU A 1 85 ? 6.104 -3.405 13.032 1.00 84.31 85 GLU A O 1
ATOM 651 N N . VAL A 1 86 ? 4.181 -2.405 12.392 1.00 89.69 86 VAL A N 1
ATOM 652 C CA . VAL A 1 86 ? 3.378 -2.831 13.549 1.00 89.69 86 VAL A CA 1
ATOM 653 C C . VAL A 1 86 ? 3.386 -4.351 13.669 1.00 89.69 86 VAL A C 1
ATOM 655 O O . VAL A 1 86 ? 3.692 -4.883 14.735 1.00 89.69 86 VAL A O 1
ATOM 658 N N . ILE A 1 87 ? 3.132 -5.058 12.563 1.00 89.06 87 ILE A N 1
ATOM 659 C CA . ILE A 1 87 ? 3.174 -6.521 12.520 1.00 89.06 87 ILE A CA 1
ATOM 660 C C . ILE A 1 87 ? 4.558 -7.011 12.944 1.00 89.06 87 ILE A C 1
ATOM 662 O O . ILE A 1 87 ? 4.650 -7.789 13.893 1.00 89.06 87 ILE A O 1
ATOM 666 N N . ARG A 1 88 ? 5.631 -6.530 12.300 1.00 88.00 88 ARG A N 1
ATOM 667 C CA . ARG A 1 88 ? 7.012 -6.932 12.613 1.00 88.00 88 ARG A CA 1
ATOM 668 C C . ARG A 1 88 ? 7.332 -6.743 14.097 1.00 88.00 88 ARG A C 1
ATOM 670 O O . ARG A 1 88 ? 7.778 -7.684 14.745 1.00 88.00 88 ARG A O 1
ATOM 677 N N . VAL A 1 89 ? 7.082 -5.552 14.640 1.00 88.94 89 VAL A N 1
ATOM 678 C CA . VAL A 1 89 ? 7.353 -5.238 16.050 1.00 88.94 89 VAL A CA 1
ATOM 679 C C . VAL A 1 89 ? 6.510 -6.107 16.979 1.00 88.94 89 VAL A C 1
ATOM 681 O O . VAL A 1 89 ? 7.050 -6.654 17.932 1.00 88.94 89 VAL A O 1
ATOM 684 N N . SER A 1 90 ? 5.226 -6.319 16.676 1.00 89.00 90 SER A N 1
ATOM 685 C CA . SER A 1 90 ? 4.338 -7.123 17.527 1.00 89.00 90 SER A CA 1
ATOM 686 C C . SER A 1 90 ? 4.744 -8.597 17.659 1.00 89.00 90 SER A C 1
ATOM 688 O O . SER A 1 90 ? 4.314 -9.247 18.608 1.00 89.00 90 SER A O 1
ATOM 690 N N . PHE A 1 91 ? 5.558 -9.127 16.736 1.00 85.75 91 PHE A N 1
ATOM 691 C CA . PHE A 1 91 ? 6.010 -10.525 16.757 1.00 85.75 91 PHE A CA 1
ATOM 692 C C . PHE A 1 91 ? 7.481 -10.704 17.116 1.00 85.75 91 PHE A C 1
ATOM 694 O O . PHE A 1 91 ? 7.838 -11.709 17.724 1.00 85.75 91 PHE A O 1
ATOM 701 N N . SER A 1 92 ? 8.343 -9.779 16.699 1.00 84.88 92 SER A N 1
ATOM 702 C CA . SER A 1 92 ? 9.794 -9.932 16.821 1.00 84.88 92 SER A CA 1
ATOM 703 C C . SER A 1 92 ? 10.481 -8.699 17.408 1.00 84.88 92 SER A C 1
ATOM 705 O O . SER A 1 92 ? 11.695 -8.564 17.269 1.00 84.88 92 SER A O 1
ATOM 707 N N . GLY A 1 93 ? 9.720 -7.757 17.970 1.00 83.56 93 GLY A N 1
ATOM 708 C CA . GLY A 1 93 ? 10.261 -6.578 18.637 1.00 83.56 93 GLY A CA 1
ATOM 709 C C . GLY A 1 93 ? 10.937 -6.936 19.957 1.00 83.56 93 GLY A C 1
ATOM 710 O O . GLY A 1 93 ? 10.512 -7.856 20.657 1.00 83.56 93 GLY A O 1
ATOM 711 N N . ALA A 1 94 ? 11.986 -6.191 20.304 1.00 87.81 94 ALA A N 1
ATOM 712 C CA . ALA A 1 94 ? 12.554 -6.242 21.647 1.00 87.81 94 ALA A CA 1
ATOM 713 C C . ALA A 1 94 ? 11.593 -5.597 22.665 1.00 87.81 94 ALA A C 1
ATOM 715 O O . ALA A 1 94 ? 10.629 -4.935 22.284 1.00 87.81 94 ALA A O 1
ATOM 716 N N . ALA A 1 95 ? 11.866 -5.750 23.964 1.00 87.00 95 ALA A N 1
ATOM 717 C CA . ALA A 1 95 ? 11.026 -5.183 25.025 1.00 87.00 95 ALA A CA 1
ATOM 718 C C . ALA A 1 95 ? 10.759 -3.674 24.836 1.00 87.00 95 ALA A C 1
ATOM 720 O O . ALA A 1 95 ? 9.609 -3.243 24.914 1.00 87.00 95 ALA A O 1
ATOM 721 N N . ASP A 1 96 ? 11.791 -2.904 24.486 1.00 85.94 96 ASP A N 1
ATOM 722 C CA . ASP A 1 96 ? 11.676 -1.461 24.240 1.00 85.94 96 ASP A CA 1
ATOM 723 C C . ASP A 1 96 ? 10.819 -1.136 23.005 1.00 85.94 96 ASP A C 1
ATOM 725 O O . ASP A 1 96 ? 10.103 -0.137 22.984 1.00 85.94 96 ASP A O 1
ATOM 729 N N . ASP A 1 97 ? 10.831 -1.993 21.978 1.00 85.38 97 ASP A N 1
ATOM 730 C CA . ASP A 1 97 ? 9.960 -1.831 20.811 1.00 85.38 97 ASP A CA 1
ATOM 731 C C . ASP A 1 97 ? 8.501 -2.134 21.158 1.00 85.38 97 ASP A C 1
ATOM 733 O O . ASP A 1 97 ? 7.598 -1.401 20.753 1.00 85.38 97 ASP A O 1
ATOM 737 N N . LEU A 1 98 ? 8.266 -3.195 21.934 1.00 89.50 98 LEU A N 1
ATOM 738 C CA . LEU A 1 98 ? 6.931 -3.574 22.394 1.00 89.50 98 LEU A CA 1
ATOM 739 C C . LEU A 1 98 ? 6.326 -2.514 23.321 1.00 89.50 98 LEU A C 1
ATOM 741 O O . LEU A 1 98 ? 5.112 -2.320 23.306 1.00 89.50 98 LEU A O 1
ATOM 745 N N . ALA A 1 99 ? 7.153 -1.792 24.082 1.00 90.38 99 ALA A N 1
ATOM 746 C CA . ALA A 1 99 ? 6.717 -0.684 24.928 1.00 90.38 99 ALA A CA 1
ATOM 747 C C . ALA A 1 99 ? 6.164 0.515 24.138 1.00 90.38 99 ALA A C 1
ATOM 749 O O . ALA A 1 99 ? 5.432 1.328 24.697 1.00 90.38 99 ALA A O 1
ATOM 750 N N . ARG A 1 100 ? 6.465 0.607 22.835 1.00 90.06 100 ARG A N 1
ATOM 751 C CA . ARG A 1 100 ? 5.944 1.651 21.938 1.00 90.06 100 ARG A CA 1
ATOM 752 C C . ARG A 1 100 ? 4.623 1.280 21.265 1.00 90.06 100 ARG A C 1
ATOM 754 O O . ARG A 1 100 ? 4.033 2.126 20.594 1.00 90.06 100 ARG A O 1
ATOM 761 N N . LEU A 1 101 ? 4.161 0.034 21.405 1.00 92.75 101 LEU A N 1
ATOM 762 C CA . LEU A 1 101 ? 2.861 -0.384 20.884 1.00 92.75 101 LEU A CA 1
ATOM 763 C C . LEU A 1 101 ? 1.736 0.252 21.698 1.00 92.75 101 LEU A C 1
ATOM 765 O O . LEU A 1 101 ? 1.714 0.155 22.926 1.00 92.75 101 LEU A O 1
ATOM 769 N N . LYS A 1 102 ? 0.774 0.844 20.992 1.00 94.94 102 LYS A N 1
ATOM 770 C CA . LYS A 1 102 ? -0.402 1.497 21.568 1.00 94.94 102 LYS A CA 1
ATOM 771 C C . LYS A 1 102 ? -1.699 0.894 21.041 1.00 94.94 102 LYS A C 1
ATOM 773 O O . LYS A 1 102 ? -1.721 0.269 19.977 1.00 94.94 102 LYS A O 1
ATOM 778 N N . LEU A 1 103 ? -2.780 1.080 21.798 1.00 96.94 103 LEU A N 1
ATOM 779 C CA . LEU A 1 103 ? -4.13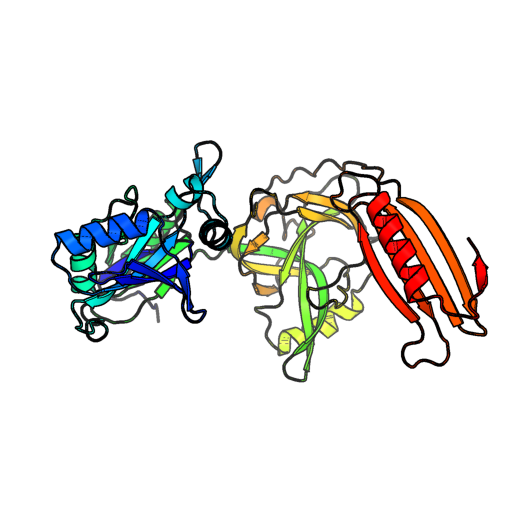0 0.640 21.444 1.00 96.94 103 LEU A CA 1
ATOM 780 C C . LEU A 1 103 ? -5.093 1.825 21.340 1.00 96.94 103 LEU A C 1
ATOM 782 O O . LEU A 1 103 ? -5.389 2.485 22.334 1.00 96.94 103 LEU A O 1
ATOM 786 N N . ALA A 1 104 ? -5.635 2.019 20.142 1.00 96.56 104 ALA A N 1
ATOM 787 C CA . ALA A 1 104 ? -6.666 3.002 19.838 1.00 96.56 104 ALA A CA 1
ATOM 788 C C . ALA A 1 104 ? -8.033 2.304 19.727 1.00 96.56 104 ALA A C 1
ATOM 790 O O . ALA A 1 104 ? -8.311 1.616 18.745 1.00 96.56 104 ALA A O 1
ATOM 791 N N . LEU A 1 105 ? -8.886 2.431 20.743 1.00 97.88 105 LEU A N 1
ATOM 792 C CA . LEU A 1 105 ? -10.157 1.708 20.856 1.00 97.88 105 LEU A CA 1
ATOM 793 C C . LEU A 1 105 ? -11.311 2.476 20.206 1.00 97.88 105 LEU A C 1
ATOM 795 O O . LEU A 1 105 ? -11.500 3.663 20.463 1.00 97.88 105 LEU A O 1
ATOM 799 N N . PHE A 1 106 ? -12.118 1.790 19.397 1.00 94.94 106 PHE A N 1
ATOM 800 C CA . PHE A 1 106 ? -13.217 2.412 18.648 1.00 94.94 106 PHE A CA 1
ATOM 801 C C . PHE A 1 106 ? -14.537 1.635 18.702 1.00 94.94 106 PHE A C 1
ATOM 803 O O . PHE A 1 106 ? -15.518 2.076 18.114 1.00 94.94 106 PHE A O 1
ATOM 810 N N . ASP A 1 107 ? -14.617 0.465 19.333 1.00 94.31 107 ASP A N 1
ATOM 811 C CA . ASP A 1 107 ? -15.897 -0.245 19.459 1.00 94.31 107 ASP A CA 1
ATOM 812 C C . ASP A 1 107 ? -15.919 -1.172 20.673 1.00 94.31 107 ASP A C 1
ATOM 814 O O . ASP A 1 107 ? -14.875 -1.653 21.124 1.00 94.31 107 ASP A O 1
ATOM 818 N N . ILE A 1 108 ? -17.127 -1.491 21.135 1.00 95.38 108 ILE A N 1
ATOM 819 C CA . ILE A 1 108 ? -17.374 -2.491 22.175 1.00 95.38 108 ILE A CA 1
ATOM 820 C C . ILE A 1 108 ? -18.294 -3.553 21.575 1.00 95.38 108 ILE A C 1
ATOM 822 O O . ILE A 1 108 ? -19.419 -3.274 21.173 1.00 95.38 108 ILE A O 1
ATOM 826 N N . VAL A 1 109 ? -17.810 -4.791 21.491 1.00 95.31 109 VAL A N 1
ATOM 827 C CA . VAL A 1 109 ? -18.601 -5.934 21.010 1.00 95.31 109 VAL A CA 1
ATOM 828 C C . VAL A 1 109 ? -19.390 -6.546 22.158 1.00 95.31 109 VAL A C 1
ATOM 830 O O . VAL A 1 109 ? -20.550 -6.908 21.983 1.00 95.31 109 VAL A O 1
ATOM 833 N N . MET A 1 110 ? -18.766 -6.674 23.329 1.00 96.50 110 MET A N 1
ATOM 834 C CA . MET A 1 110 ? -19.395 -7.234 24.519 1.00 96.50 110 MET A CA 1
ATOM 835 C C . MET A 1 110 ? -18.821 -6.604 25.783 1.00 96.50 110 MET A C 1
ATOM 837 O O . MET A 1 110 ? -17.622 -6.327 25.847 1.00 96.50 110 MET A O 1
ATOM 841 N N . LEU A 1 111 ? -19.688 -6.419 26.776 1.00 96.50 111 LEU A N 1
ATOM 842 C CA . LEU A 1 111 ? -19.334 -5.963 28.114 1.00 96.50 111 LEU A CA 1
ATOM 843 C C . LEU A 1 111 ? -20.124 -6.766 29.153 1.00 96.50 111 LEU A C 1
ATOM 845 O O . LEU A 1 111 ? -21.336 -6.920 29.025 1.00 96.50 111 LEU A O 1
ATOM 849 N N . ASP A 1 112 ? -19.428 -7.323 30.138 1.00 96.38 112 ASP A N 1
ATOM 850 C CA . ASP A 1 112 ? -19.945 -8.182 31.208 1.00 96.38 112 ASP A CA 1
ATOM 851 C C . ASP A 1 112 ? -20.884 -9.289 30.707 1.00 96.38 112 ASP A C 1
ATOM 853 O O . ASP A 1 112 ? -21.929 -9.587 31.280 1.00 96.38 112 ASP A O 1
ATOM 857 N N . GLY A 1 113 ? -20.507 -9.904 29.581 1.00 91.38 113 GLY A N 1
ATOM 858 C CA . GLY A 1 113 ? -21.262 -10.981 28.937 1.00 91.38 113 GLY A CA 1
ATOM 859 C C . GLY A 1 113 ? -22.441 -10.517 28.076 1.00 91.38 113 GLY A C 1
ATOM 860 O O . GLY A 1 113 ? -23.021 -11.337 27.365 1.00 91.38 113 GLY A O 1
ATOM 861 N N . ARG A 1 114 ? -22.774 -9.222 28.069 1.00 94.62 114 ARG A N 1
ATOM 862 C CA . ARG A 1 114 ? -23.826 -8.650 27.221 1.00 94.62 114 ARG A CA 1
ATOM 863 C C . ARG A 1 114 ? -23.283 -8.275 25.844 1.00 94.62 114 ARG A C 1
ATOM 865 O O . ARG A 1 114 ? -22.347 -7.490 25.740 1.00 94.62 114 ARG A O 1
ATOM 872 N N . ASP A 1 115 ? -23.909 -8.787 24.787 1.00 94.19 115 ASP A N 1
ATOM 873 C CA . ASP A 1 115 ? -23.627 -8.393 23.400 1.00 94.19 115 ASP A CA 1
ATOM 874 C C . ASP A 1 115 ? -24.123 -6.964 23.125 1.00 94.19 115 ASP A C 1
ATOM 876 O O . ASP A 1 115 ? -25.308 -6.666 23.307 1.00 94.19 115 ASP A O 1
ATOM 880 N N . LEU A 1 116 ? -23.215 -6.087 22.690 1.00 91.38 116 LEU A N 1
ATOM 881 C CA . LEU A 1 116 ? -23.500 -4.682 22.387 1.00 91.38 116 LEU A CA 1
ATOM 882 C C . LEU A 1 116 ? -23.592 -4.397 20.881 1.00 91.38 116 LEU A C 1
ATOM 884 O O . LEU A 1 116 ? -23.941 -3.286 20.490 1.00 91.38 116 LEU A O 1
ATOM 888 N N . ARG A 1 117 ? -23.394 -5.388 20.002 1.00 87.12 117 ARG A N 1
ATOM 889 C CA . ARG A 1 117 ? -23.600 -5.209 18.549 1.00 87.12 117 ARG A CA 1
ATOM 890 C C . ARG A 1 117 ? -25.011 -4.729 18.171 1.00 87.12 117 ARG A C 1
ATOM 892 O O . ARG A 1 117 ? -25.118 -3.963 17.216 1.00 87.12 117 ARG A O 1
ATOM 899 N N . PRO A 1 118 ? -26.097 -5.094 18.884 1.00 83.94 118 PRO A N 1
ATOM 900 C CA . PRO A 1 118 ? -27.415 -4.518 18.612 1.00 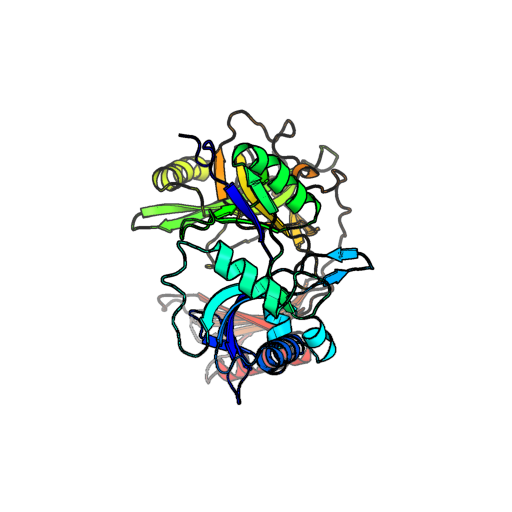83.94 118 PRO A CA 1
ATOM 901 C C . PRO A 1 118 ? -27.505 -3.000 18.858 1.00 83.94 118 PRO A C 1
ATOM 903 O O . PRO A 1 118 ? -28.393 -2.355 18.310 1.00 83.94 118 PRO A O 1
ATOM 906 N N . GLN A 1 119 ? -26.593 -2.412 19.645 1.00 76.88 119 GLN A N 1
ATOM 907 C CA . GLN A 1 119 ? -26.567 -0.977 19.968 1.00 76.88 119 GLN A CA 1
ATOM 908 C C . GLN A 1 119 ? -25.863 -0.120 18.906 1.00 76.88 119 GLN A C 1
ATOM 910 O O . GLN A 1 119 ? -25.703 1.078 19.098 1.00 76.88 119 GLN A O 1
ATOM 915 N N . GLN A 1 120 ? -25.485 -0.678 17.753 1.00 73.06 120 GLN A N 1
ATOM 916 C CA . GLN A 1 120 ? -24.817 0.082 16.684 1.00 73.06 120 GLN A CA 1
ATOM 917 C C . GLN A 1 120 ? -25.688 1.215 16.093 1.00 73.06 120 GLN A C 1
ATOM 919 O O . GLN A 1 120 ? -25.175 2.067 15.376 1.00 73.06 120 GLN A O 1
ATOM 924 N N . ALA A 1 121 ? -26.992 1.252 16.397 1.00 72.38 121 ALA A N 1
ATOM 925 C CA . ALA A 1 121 ? -27.879 2.377 16.085 1.00 72.38 121 ALA A CA 1
ATOM 926 C C . ALA A 1 121 ? -27.809 3.537 17.105 1.00 72.38 121 ALA A C 1
ATOM 928 O O . ALA A 1 121 ? -28.356 4.598 16.836 1.00 72.38 121 ALA A O 1
ATOM 929 N N . ASP A 1 122 ? -27.141 3.352 18.247 1.00 84.56 122 ASP A N 1
ATOM 930 C CA . ASP A 1 122 ? -26.784 4.390 19.224 1.00 84.56 122 ASP A CA 1
ATOM 931 C C . ASP A 1 122 ? -25.281 4.306 19.520 1.00 84.56 122 ASP A C 1
ATOM 933 O O . ASP A 1 122 ? -24.820 4.044 20.635 1.00 84.56 122 ASP A O 1
ATOM 937 N N . TYR A 1 123 ? -24.483 4.502 18.474 1.00 88.25 123 TYR A N 1
ATOM 938 C CA . TYR A 1 123 ? -23.031 4.423 18.579 1.00 88.25 123 TYR A CA 1
ATOM 939 C C . TYR A 1 123 ? -22.449 5.537 19.469 1.00 88.25 123 TYR A C 1
ATOM 941 O O . TYR A 1 123 ? -21.360 5.392 20.023 1.00 88.25 123 TYR A O 1
ATOM 949 N N . GLY A 1 124 ? -23.193 6.632 19.673 1.00 89.25 124 GLY A N 1
ATOM 950 C CA . GLY A 1 124 ? -22.817 7.699 20.602 1.00 89.25 124 GLY A CA 1
ATOM 951 C C . GLY A 1 124 ? -22.612 7.194 22.033 1.00 89.25 124 GLY A C 1
ATOM 952 O O . GLY A 1 124 ? -21.628 7.577 22.668 1.00 89.25 124 GLY A O 1
ATOM 953 N N . SER A 1 125 ? -23.474 6.287 22.505 1.00 90.06 125 SER A N 1
ATOM 954 C CA . SER A 1 125 ? -23.325 5.639 23.817 1.00 90.06 125 SER A CA 1
ATOM 955 C C . SER A 1 125 ? -22.040 4.805 23.924 1.00 90.06 125 SER A C 1
ATOM 957 O O . SER A 1 125 ? -21.336 4.873 24.932 1.00 90.06 125 SER A O 1
ATOM 959 N N . THR A 1 126 ? -21.685 4.080 22.856 1.00 91.81 126 THR A N 1
ATOM 960 C CA . THR A 1 126 ? -20.462 3.265 22.790 1.00 91.81 126 THR A CA 1
ATOM 961 C C . THR A 1 126 ? -19.217 4.143 22.874 1.00 91.81 126 THR A C 1
ATOM 963 O O . THR A 1 126 ? -18.293 3.835 23.624 1.00 91.81 126 THR A O 1
ATOM 966 N N . VAL A 1 127 ? -19.201 5.265 22.147 1.00 92.12 127 VAL A N 1
ATOM 967 C CA . VAL A 1 127 ? -18.095 6.233 22.195 1.00 92.12 127 VAL A CA 1
ATOM 968 C C . VAL A 1 127 ? -17.951 6.822 23.594 1.00 92.12 127 VAL A C 1
ATOM 970 O O . VAL A 1 127 ? -16.857 6.783 24.146 1.00 92.12 127 VAL A O 1
ATOM 973 N N . ALA A 1 128 ? -19.047 7.285 24.203 1.00 93.19 128 ALA A N 1
ATOM 974 C CA . ALA A 1 128 ? -19.013 7.846 25.554 1.00 93.19 128 ALA A CA 1
ATOM 975 C C . ALA A 1 128 ? -18.487 6.834 26.589 1.00 93.19 128 ALA A C 1
ATOM 977 O O . ALA A 1 128 ? -17.708 7.193 27.469 1.00 93.19 128 ALA A O 1
ATOM 978 N N . GLN A 1 129 ? -18.860 5.558 26.458 1.00 95.12 129 GLN A N 1
ATOM 979 C CA . GLN A 1 129 ? -18.374 4.498 27.340 1.00 95.12 129 GLN A CA 1
ATOM 980 C C . GLN A 1 129 ? -16.874 4.215 27.150 1.00 95.12 129 GLN A C 1
ATOM 982 O O . GLN A 1 129 ? -16.150 4.045 28.131 1.00 95.12 129 GLN A O 1
ATOM 987 N N . LEU A 1 130 ? -16.381 4.206 25.907 1.00 96.56 130 LEU A N 1
ATOM 988 C CA . LEU A 1 130 ? -14.946 4.088 25.631 1.00 96.56 130 LEU A CA 1
ATOM 989 C C . LEU A 1 130 ? -14.165 5.280 26.198 1.00 96.56 130 LEU A C 1
ATOM 991 O O . LEU A 1 130 ? -13.135 5.083 26.842 1.00 96.56 130 LEU A O 1
ATOM 995 N N . GLU A 1 131 ? -14.658 6.502 25.997 1.00 96.62 131 GLU A N 1
ATOM 996 C CA . GLU A 1 131 ? -14.053 7.726 26.534 1.00 96.62 131 GLU A CA 1
ATOM 997 C C . GLU A 1 131 ? -14.024 7.709 28.068 1.00 96.62 131 GLU A C 1
ATOM 999 O O . GLU A 1 131 ? -13.011 8.073 28.664 1.00 96.62 131 GLU A O 1
ATOM 1004 N N . GLN A 1 132 ? -15.082 7.214 28.716 1.00 96.94 132 GLN A N 1
ATOM 1005 C CA . GLN A 1 132 ? -15.136 7.063 30.169 1.00 96.94 132 GLN A CA 1
ATOM 1006 C C . GLN A 1 132 ? -14.081 6.078 30.695 1.00 96.94 132 GLN A C 1
ATOM 1008 O O . GLN A 1 132 ? -13.442 6.350 31.710 1.00 96.94 132 GLN A O 1
ATOM 1013 N N . PHE A 1 133 ? -13.890 4.933 30.033 1.00 97.00 133 PHE A N 1
ATOM 1014 C CA . PHE A 1 133 ? -12.921 3.926 30.478 1.00 97.00 133 PHE A CA 1
ATOM 1015 C C . PHE A 1 133 ? -11.471 4.314 30.170 1.00 97.00 133 PHE A C 1
ATOM 1017 O O . PHE A 1 133 ? -10.569 4.073 30.977 1.00 97.00 133 PHE A O 1
ATOM 1024 N N . PHE A 1 134 ? -11.220 4.904 29.001 1.00 97.81 134 PHE A N 1
ATOM 1025 C CA . PHE A 1 134 ? -9.867 5.014 28.455 1.00 97.81 134 PHE A CA 1
ATOM 1026 C C . PHE A 1 134 ? -9.390 6.456 28.248 1.00 97.81 134 PHE A C 1
ATOM 1028 O O . PHE A 1 134 ? -8.183 6.681 28.156 1.00 97.81 134 PHE A O 1
ATOM 1035 N N . GLY A 1 135 ? -10.284 7.447 28.257 1.00 97.31 135 GLY A N 1
ATOM 1036 C CA . GLY A 1 135 ? -9.964 8.812 27.835 1.00 97.31 135 GLY A CA 1
ATOM 1037 C C . GLY A 1 135 ? -9.549 8.875 26.361 1.00 97.31 135 GLY A C 1
ATOM 1038 O O . GLY A 1 135 ? -9.575 7.870 25.657 1.00 97.31 135 GLY A O 1
ATOM 1039 N N . THR A 1 136 ? -9.152 10.054 25.883 1.00 96.00 136 THR A N 1
ATOM 1040 C CA . THR A 1 136 ? -8.802 10.293 24.465 1.00 96.00 136 THR A CA 1
ATOM 1041 C C . THR A 1 136 ? -7.374 10.810 24.266 1.00 96.00 136 THR A C 1
ATOM 1043 O O . THR A 1 136 ? -7.053 11.317 23.196 1.00 96.00 136 THR A O 1
ATOM 1046 N N . ASP A 1 137 ? -6.523 10.743 25.294 1.00 94.12 137 ASP A N 1
ATOM 1047 C CA . ASP A 1 137 ? -5.131 11.197 25.211 1.00 94.12 137 ASP A CA 1
ATOM 1048 C C . ASP A 1 137 ? -4.286 10.209 24.392 1.00 94.12 137 ASP A C 1
ATOM 1050 O O . ASP A 1 137 ? -3.965 9.118 24.866 1.00 94.12 137 ASP A O 1
ATOM 1054 N N . GLU A 1 138 ? -3.898 10.600 23.173 1.00 89.75 138 GLU A N 1
ATOM 1055 C CA . GLU A 1 138 ? -3.069 9.781 22.274 1.00 89.75 138 GLU A CA 1
ATOM 1056 C C . GLU A 1 138 ? -1.667 9.492 22.845 1.00 89.75 138 GLU A C 1
ATOM 1058 O O . GLU A 1 138 ? -0.978 8.578 22.376 1.00 89.75 138 GLU A O 1
ATOM 1063 N N . ASN A 1 139 ? -1.225 10.219 23.881 1.00 90.25 139 ASN A N 1
ATOM 1064 C CA . ASN A 1 139 ? 0.034 9.930 24.568 1.00 90.25 139 ASN A CA 1
ATOM 1065 C C . ASN A 1 139 ? -0.058 8.694 25.470 1.00 90.25 139 ASN A C 1
ATOM 1067 O O . ASN A 1 139 ? 0.968 8.049 25.708 1.00 90.25 139 ASN A O 1
ATOM 1071 N N . ALA A 1 140 ? -1.260 8.307 25.904 1.00 94.38 140 ALA A N 1
ATOM 1072 C CA . ALA A 1 140 ? -1.472 7.106 26.697 1.00 94.38 140 ALA A CA 1
ATOM 1073 C C . ALA A 1 140 ? -1.197 5.821 25.892 1.00 94.38 140 ALA A C 1
ATOM 1075 O O . ALA A 1 140 ? -1.305 5.780 24.667 1.00 94.38 140 ALA A O 1
ATOM 1076 N N . LEU A 1 141 ? -0.863 4.732 26.593 1.00 95.75 141 LEU A N 1
ATOM 1077 C CA . LEU A 1 141 ? -0.659 3.413 25.973 1.00 95.75 141 LEU A CA 1
ATOM 1078 C C . LEU A 1 141 ? -1.952 2.818 25.389 1.00 95.75 141 LEU A C 1
ATOM 1080 O O . LEU A 1 141 ? -1.916 2.031 24.445 1.00 95.75 141 LEU A O 1
ATOM 1084 N N . VAL A 1 142 ? -3.093 3.184 25.966 1.00 97.38 142 VAL A N 1
ATOM 1085 C CA . VAL A 1 142 ? -4.430 2.813 25.508 1.00 97.38 142 VAL A CA 1
ATOM 1086 C C . VAL A 1 142 ? -5.342 4.019 25.664 1.00 97.38 142 VAL A C 1
ATOM 1088 O O . VAL A 1 142 ? -5.319 4.678 26.705 1.00 97.38 142 VAL A O 1
ATOM 1091 N N . HIS A 1 143 ? -6.142 4.292 24.642 1.00 97.62 143 HIS A N 1
ATOM 1092 C CA . HIS A 1 143 ? -7.102 5.388 24.632 1.00 97.62 143 HIS A CA 1
ATOM 1093 C C . HIS A 1 143 ? -8.281 5.052 23.707 1.00 97.62 143 HIS A C 1
ATOM 1095 O O . HIS A 1 143 ? -8.190 4.183 22.837 1.00 97.62 143 HIS A O 1
ATOM 1101 N N . ALA A 1 144 ? -9.400 5.744 23.886 1.00 97.50 144 ALA A N 1
ATOM 1102 C CA . ALA A 1 144 ? -10.473 5.797 22.906 1.00 97.50 144 ALA A CA 1
ATOM 1103 C C . ALA A 1 144 ? -10.056 6.686 21.726 1.00 97.50 144 ALA A C 1
ATOM 1105 O O . ALA A 1 144 ? -9.332 7.672 21.896 1.00 97.50 144 ALA A O 1
ATOM 1106 N N . VAL A 1 145 ? -10.512 6.353 20.520 1.00 94.81 145 VAL A N 1
ATOM 1107 C CA . VAL A 1 145 ? -10.269 7.190 19.342 1.00 94.81 145 VAL A CA 1
ATOM 1108 C C . VAL A 1 145 ? -11.032 8.502 19.480 1.00 94.81 145 VAL A C 1
ATOM 1110 O O . VAL A 1 145 ? -12.267 8.511 19.436 1.00 94.81 145 VAL A O 1
ATOM 1113 N N . ALA A 1 146 ? -10.288 9.604 19.592 1.00 91.12 146 ALA A N 1
ATOM 1114 C CA . ALA A 1 146 ? -10.850 10.945 19.598 1.00 91.12 146 ALA A CA 1
ATOM 1115 C C . ALA A 1 146 ? -11.672 11.183 18.322 1.00 91.12 146 ALA A C 1
ATOM 1117 O O . ALA A 1 146 ? -11.277 10.785 17.221 1.00 91.12 146 ALA A O 1
ATOM 1118 N N . GLY A 1 147 ? -12.828 11.828 18.469 1.00 89.62 147 GLY A N 1
ATOM 1119 C CA . GLY A 1 147 ? -13.718 12.105 17.352 1.00 89.62 147 GLY A CA 1
ATOM 1120 C C . GLY A 1 147 ? -14.303 13.508 17.401 1.00 89.62 147 GLY A C 1
ATOM 1121 O O . GLY A 1 147 ? -14.684 14.008 18.458 1.00 89.62 147 GLY A O 1
ATOM 1122 N N . ARG A 1 148 ? -14.411 14.137 16.232 1.00 91.44 148 ARG A N 1
ATOM 1123 C CA . ARG A 1 148 ? -15.094 15.420 16.048 1.00 91.44 148 ARG A CA 1
ATOM 1124 C C . ARG A 1 148 ? -16.507 15.174 15.541 1.00 91.44 148 ARG A C 1
ATOM 1126 O O . ARG A 1 148 ? -16.701 14.447 14.570 1.00 91.44 148 ARG A O 1
ATOM 1133 N N . ARG A 1 149 ? -17.497 15.776 16.200 1.00 92.94 149 ARG A N 1
ATOM 1134 C CA . ARG A 1 149 ? -18.889 15.781 15.733 1.00 92.94 149 ARG A CA 1
ATOM 1135 C C . ARG A 1 149 ? -19.084 17.005 14.846 1.00 92.94 149 ARG A C 1
ATOM 1137 O O . ARG A 1 149 ? -18.916 18.117 15.333 1.00 92.94 149 ARG A O 1
ATOM 1144 N N . VAL A 1 150 ? -19.394 16.797 13.573 1.00 92.38 150 VAL A N 1
ATOM 1145 C CA . VAL A 1 150 ? -19.514 17.868 12.570 1.00 92.38 150 VAL A CA 1
ATOM 1146 C C . VAL A 1 150 ? -20.776 17.679 11.734 1.00 92.38 150 VAL A C 1
ATOM 1148 O O . VAL A 1 150 ? -21.287 16.560 11.621 1.00 92.38 150 VAL A O 1
ATOM 1151 N N . ALA A 1 151 ? -21.288 18.752 11.137 1.00 90.19 151 ALA A N 1
ATOM 1152 C CA . ALA A 1 151 ? -22.327 18.626 10.117 1.00 90.19 151 ALA A CA 1
ATOM 1153 C C . ALA A 1 151 ? -21.751 17.992 8.835 1.00 90.19 151 ALA A C 1
ATOM 1155 O O . ALA A 1 151 ? -20.564 18.146 8.545 1.00 90.19 151 ALA A O 1
ATOM 1156 N N . GLU A 1 152 ? -22.575 17.319 8.018 1.00 89.31 152 GLU A N 1
ATOM 1157 C CA . GLU A 1 152 ? -22.094 16.728 6.752 1.00 89.31 152 GLU A CA 1
ATOM 1158 C C . GLU A 1 152 ? -21.422 17.765 5.829 1.00 89.31 152 GLU A C 1
ATOM 1160 O O . GLU A 1 152 ? -20.449 17.446 5.145 1.00 89.31 152 GLU A O 1
ATOM 1165 N N . SER A 1 153 ? -21.875 19.023 5.868 1.00 88.00 153 SER A N 1
ATOM 1166 C CA . SER A 1 153 ? -21.291 20.143 5.117 1.00 88.00 153 SER A CA 1
ATOM 1167 C C . SER A 1 153 ? -19.872 20.527 5.551 1.00 88.00 153 SER A C 1
ATOM 1169 O O . SER A 1 153 ? -19.132 21.110 4.766 1.00 88.00 153 SER A O 1
ATOM 1171 N N . GLU A 1 154 ? -19.483 20.213 6.786 1.00 90.81 154 GLU A N 1
ATOM 1172 C CA . GLU A 1 154 ? -18.172 20.544 7.363 1.00 90.81 154 GLU A CA 1
ATOM 1173 C C . GLU A 1 154 ? -17.153 19.406 7.192 1.00 90.81 154 GLU A C 1
ATOM 1175 O O . GLU A 1 154 ? -15.973 19.562 7.519 1.00 90.81 154 GLU A O 1
ATOM 1180 N N . LEU A 1 155 ? -17.586 18.261 6.647 1.00 91.25 155 LEU A N 1
ATOM 1181 C CA . LEU A 1 155 ? -16.746 17.086 6.437 1.00 91.25 155 LEU A CA 1
ATOM 1182 C C . LEU A 1 155 ? -15.448 17.383 5.659 1.00 91.25 155 LEU A C 1
ATOM 1184 O O . LEU A 1 155 ? -14.412 16.879 6.093 1.00 91.25 155 LEU A O 1
ATOM 1188 N N . PRO A 1 156 ? -15.436 18.175 4.563 1.00 90.94 156 PRO A N 1
ATOM 1189 C CA . PRO A 1 156 ? -14.192 18.464 3.845 1.00 90.94 156 PRO A CA 1
ATOM 1190 C C . PRO A 1 156 ? -13.133 19.127 4.736 1.00 90.94 156 PRO A C 1
ATOM 1192 O O . PRO A 1 156 ? -11.999 18.663 4.786 1.00 90.94 156 PRO A O 1
ATOM 1195 N N . ALA A 1 157 ? -13.521 20.136 5.522 1.00 91.88 157 ALA A N 1
ATOM 1196 C CA . ALA A 1 157 ? -12.604 20.833 6.423 1.00 91.88 157 ALA A CA 1
ATOM 1197 C C . ALA A 1 157 ? -12.116 19.929 7.569 1.00 91.88 157 ALA A C 1
ATOM 1199 O O . ALA A 1 157 ? -10.946 19.975 7.951 1.00 91.88 157 ALA A O 1
ATOM 1200 N N . ALA A 1 158 ? -12.998 19.080 8.108 1.00 92.06 158 ALA A N 1
ATOM 1201 C CA . ALA A 1 158 ? -12.625 18.104 9.129 1.00 92.06 158 ALA A CA 1
ATOM 1202 C C . ALA A 1 158 ? -11.637 17.058 8.586 1.00 92.06 158 ALA A C 1
ATOM 1204 O O . ALA A 1 158 ? -10.663 16.733 9.262 1.00 92.06 158 ALA A O 1
ATOM 1205 N N . PHE A 1 159 ? -11.865 16.569 7.363 1.00 92.31 159 PHE A N 1
ATOM 1206 C CA . PHE A 1 159 ? -10.961 15.653 6.674 1.00 92.31 159 PHE A CA 1
ATOM 1207 C C . PHE A 1 159 ? -9.586 16.289 6.454 1.00 92.31 159 PHE A C 1
ATOM 1209 O O . PHE A 1 159 ? -8.587 15.708 6.873 1.00 92.31 159 PHE A O 1
ATOM 1216 N N . ASP A 1 160 ? -9.527 17.494 5.883 1.00 90.88 160 ASP A N 1
ATOM 1217 C CA . ASP A 1 160 ? -8.262 18.186 5.617 1.00 90.88 160 ASP A CA 1
ATOM 1218 C C . ASP A 1 160 ? -7.449 18.391 6.901 1.00 90.88 160 ASP A C 1
ATOM 1220 O O . ASP A 1 160 ? -6.248 18.127 6.919 1.00 90.88 160 ASP A O 1
ATOM 1224 N N . ALA A 1 161 ? -8.100 18.775 8.003 1.00 90.62 161 ALA A N 1
ATOM 1225 C CA . ALA A 1 161 ? -7.435 18.935 9.294 1.00 90.62 161 ALA A CA 1
ATOM 1226 C C . ALA A 1 161 ? -6.805 17.627 9.815 1.00 90.62 161 ALA A C 1
ATOM 1228 O O . ALA A 1 161 ? -5.703 17.661 10.357 1.00 90.62 161 ALA A O 1
ATOM 1229 N N . GLU A 1 162 ? -7.474 16.481 9.654 1.00 89.25 162 GLU A N 1
ATOM 1230 C CA . GLU A 1 162 ? -6.920 15.170 10.037 1.00 89.25 162 GLU A CA 1
ATOM 1231 C C . GLU A 1 162 ? -5.730 14.775 9.149 1.00 89.25 162 GLU A C 1
ATOM 1233 O O . GLU A 1 162 ? -4.716 14.285 9.649 1.00 89.25 162 GLU A O 1
ATOM 1238 N N . ILE A 1 163 ? -5.808 15.030 7.838 1.00 87.19 163 ILE A N 1
ATOM 1239 C CA . ILE A 1 163 ? -4.698 14.750 6.915 1.00 87.19 163 ILE A CA 1
ATOM 1240 C C . ILE A 1 163 ? -3.481 15.629 7.225 1.00 87.19 163 ILE A C 1
ATOM 1242 O O . ILE A 1 163 ? -2.361 15.120 7.249 1.00 87.19 163 ILE A O 1
ATOM 1246 N N . GLN A 1 164 ? -3.681 16.918 7.519 1.00 85.50 164 GLN A N 1
ATOM 1247 C CA . GLN A 1 164 ? -2.593 17.817 7.931 1.00 85.50 164 GLN A CA 1
ATOM 1248 C C . GLN A 1 164 ? -1.973 17.411 9.277 1.00 85.50 164 GLN A C 1
ATOM 1250 O O . GLN A 1 164 ? -0.776 17.591 9.474 1.00 85.50 164 GLN A O 1
ATOM 1255 N N . ALA A 1 165 ? -2.750 16.790 10.171 1.00 82.06 165 ALA A N 1
ATOM 1256 C CA . ALA A 1 165 ? -2.253 16.169 11.402 1.00 82.06 165 ALA A CA 1
ATOM 1257 C C . ALA A 1 165 ? -1.572 14.796 11.174 1.00 82.06 165 ALA A C 1
ATOM 1259 O O . ALA A 1 165 ? -1.250 14.080 12.125 1.00 82.06 165 ALA A O 1
ATOM 1260 N N . GLY A 1 166 ? -1.363 14.393 9.916 1.00 79.06 166 GLY A N 1
ATOM 1261 C CA . GLY A 1 166 ? -0.665 13.162 9.548 1.00 79.06 166 GLY A CA 1
ATOM 1262 C C . GLY A 1 166 ? -1.510 11.890 9.663 1.00 79.06 166 GLY A C 1
ATOM 1263 O O . GLY A 1 166 ? -0.957 10.791 9.753 1.00 79.06 166 GLY A O 1
ATOM 1264 N N . ALA A 1 167 ? -2.843 11.989 9.702 1.00 82.81 167 ALA A N 1
ATOM 1265 C CA . ALA A 1 167 ? -3.710 10.816 9.627 1.00 82.81 167 ALA A CA 1
ATOM 1266 C C . ALA A 1 167 ? -3.631 10.142 8.243 1.00 82.81 167 ALA A C 1
ATOM 1268 O O . ALA A 1 167 ? -3.496 10.802 7.216 1.00 82.81 167 ALA A O 1
ATOM 1269 N N . GLU A 1 168 ? -3.778 8.813 8.192 1.00 83.56 168 GLU A N 1
ATOM 1270 C CA . GLU A 1 168 ? -3.914 8.074 6.920 1.00 83.56 168 GLU A CA 1
ATOM 1271 C C . GLU A 1 168 ? -5.229 8.422 6.197 1.00 83.56 168 GLU A C 1
ATOM 1273 O O . GLU A 1 168 ? -5.384 8.243 4.990 1.00 83.56 168 GLU A O 1
ATOM 1278 N N . GLY A 1 169 ? -6.209 8.884 6.964 1.00 90.69 169 GLY A N 1
ATOM 1279 C CA . GLY A 1 169 ? -7.565 9.163 6.541 1.00 90.69 169 GLY A CA 1
ATOM 1280 C C . GLY A 1 169 ? -8.459 9.340 7.757 1.00 90.69 169 GLY A C 1
ATOM 1281 O O . GLY A 1 169 ? -7.986 9.480 8.887 1.00 90.69 169 GLY A O 1
ATOM 1282 N N . VAL A 1 170 ? -9.763 9.252 7.532 1.00 94.06 170 VAL A N 1
ATOM 1283 C CA . VAL A 1 170 ? -10.777 9.322 8.583 1.00 94.06 170 VAL A CA 1
ATOM 1284 C C . VAL A 1 170 ? -11.732 8.142 8.507 1.00 94.06 170 VAL A C 1
ATOM 1286 O O . VAL A 1 170 ? -12.002 7.588 7.435 1.00 94.06 170 VAL A O 1
ATOM 1289 N N . VAL A 1 171 ? -12.261 7.764 9.662 1.00 94.38 171 VAL A N 1
ATOM 1290 C CA . VAL A 1 171 ? -13.429 6.902 9.792 1.00 94.38 171 VAL A CA 1
ATOM 1291 C C . VAL A 1 171 ? -14.624 7.792 10.108 1.00 94.38 171 VAL A C 1
ATOM 1293 O O . VAL A 1 171 ? -14.590 8.570 11.056 1.00 94.38 171 VAL A O 1
ATOM 1296 N N . LEU A 1 172 ? -15.675 7.682 9.302 1.00 92.94 172 LEU A N 1
ATOM 1297 C CA . LEU A 1 172 ? -16.927 8.400 9.491 1.00 92.94 172 LEU A CA 1
ATOM 1298 C C . LEU A 1 172 ? -17.999 7.457 9.989 1.00 92.94 172 LEU A C 1
ATOM 1300 O O . LEU A 1 172 ? -18.161 6.371 9.430 1.00 92.94 172 LEU A O 1
ATOM 1304 N N . ARG A 1 173 ? -18.785 7.905 10.962 1.00 90.94 173 ARG A N 1
ATOM 1305 C CA . ARG A 1 173 ? -20.017 7.233 11.376 1.00 90.94 173 ARG A CA 1
ATOM 1306 C C . ARG A 1 173 ? -21.121 8.255 11.593 1.00 90.94 173 ARG A C 1
ATOM 1308 O O . ARG A 1 173 ? -20.877 9.337 12.121 1.00 90.94 173 ARG A O 1
ATOM 1315 N N . ARG A 1 174 ? -22.349 7.895 11.227 1.00 87.50 174 ARG A N 1
ATOM 1316 C CA . ARG A 1 174 ? -23.541 8.588 11.731 1.00 87.50 174 ARG A CA 1
ATOM 1317 C C . ARG A 1 174 ? -23.874 7.972 13.082 1.00 87.50 174 ARG A C 1
ATOM 1319 O O . ARG A 1 174 ? -23.961 6.757 13.183 1.00 87.50 174 ARG A O 1
ATOM 1326 N N . LEU A 1 175 ? -24.047 8.782 14.123 1.00 83.00 175 LEU A N 1
ATOM 1327 C CA . LEU A 1 175 ? -24.218 8.255 15.487 1.00 83.00 175 LEU A CA 1
ATOM 1328 C C . LEU A 1 175 ? -25.502 7.428 15.667 1.00 83.00 175 LEU A C 1
ATOM 1330 O O . LEU A 1 175 ? -25.566 6.589 16.560 1.00 83.00 175 LEU A O 1
ATOM 1334 N N . ASN A 1 176 ? -26.491 7.658 14.802 1.00 79.88 176 ASN A N 1
ATOM 1335 C CA . ASN A 1 176 ? -27.795 7.004 14.802 1.00 79.88 176 ASN A CA 1
ATOM 1336 C C . ASN A 1 176 ? -27.903 5.815 13.820 1.00 79.88 176 ASN A C 1
ATOM 1338 O O . ASN A 1 176 ? -29.007 5.329 13.568 1.00 79.88 176 ASN A O 1
ATOM 1342 N N . ARG A 1 177 ? -26.797 5.376 13.194 1.00 80.44 177 ARG A N 1
ATOM 1343 C CA . ARG A 1 177 ? -26.786 4.273 12.214 1.00 80.44 177 ARG A CA 1
ATOM 1344 C C . ARG A 1 177 ? -25.526 3.423 12.365 1.00 80.44 177 ARG A C 1
ATOM 1346 O O . ARG A 1 177 ? -24.452 3.934 12.645 1.00 80.44 177 ARG A O 1
ATOM 1353 N N . ALA A 1 178 ? -25.634 2.137 12.041 1.00 77.38 178 ALA A N 1
ATOM 1354 C CA . ALA A 1 178 ? -24.509 1.197 12.105 1.00 77.38 178 ALA A CA 1
ATOM 1355 C C . ALA A 1 178 ? -23.454 1.384 10.990 1.00 77.38 178 ALA A C 1
ATOM 1357 O O . ALA A 1 178 ? -22.454 0.669 10.941 1.00 77.38 178 ALA A O 1
ATOM 1358 N N . GLU A 1 179 ? -23.690 2.296 10.047 1.00 84.38 179 GLU A N 1
ATOM 1359 C CA . GLU A 1 179 ? -22.840 2.490 8.876 1.00 84.38 179 GLU A CA 1
ATOM 1360 C C . GLU A 1 179 ? -21.539 3.212 9.247 1.00 84.38 179 GLU A C 1
ATOM 1362 O O . GLU A 1 179 ? -21.547 4.253 9.908 1.00 84.38 179 GLU A O 1
ATOM 1367 N N . ALA A 1 180 ? -20.420 2.679 8.755 1.00 88.50 180 ALA A N 1
ATOM 1368 C CA . ALA A 1 180 ? -19.114 3.306 8.868 1.00 88.50 180 ALA A CA 1
ATOM 1369 C C . ALA A 1 180 ? -18.458 3.424 7.491 1.00 88.50 180 ALA A C 1
ATOM 1371 O O . ALA A 1 180 ? -18.468 2.479 6.698 1.00 88.50 180 ALA A O 1
ATOM 1372 N N . TRP A 1 181 ? -17.830 4.566 7.227 1.00 91.69 181 TRP A N 1
ATOM 1373 C CA . TRP A 1 181 ? -17.065 4.808 6.007 1.00 91.69 181 TRP A CA 1
ATOM 1374 C C . TRP A 1 181 ? -15.613 5.088 6.347 1.00 91.69 181 TRP A C 1
ATOM 1376 O O . TRP A 1 181 ? -15.313 5.722 7.350 1.00 91.69 181 TRP A O 1
ATOM 1386 N N . LYS A 1 182 ? -14.704 4.637 5.488 1.00 92.06 182 LYS A N 1
ATOM 1387 C CA . LYS A 1 182 ? -13.296 5.031 5.528 1.00 92.06 182 LYS A CA 1
ATOM 1388 C C . LYS A 1 182 ? -13.068 5.977 4.361 1.00 92.06 182 LYS A C 1
ATOM 1390 O O . LYS A 1 182 ? -13.344 5.596 3.225 1.00 92.06 182 LYS A O 1
ATOM 1395 N N . ILE A 1 183 ? -12.594 7.184 4.638 1.00 91.31 183 ILE A N 1
ATOM 1396 C CA . ILE A 1 183 ? -12.203 8.151 3.611 1.00 91.31 183 ILE A CA 1
ATOM 1397 C C . ILE A 1 183 ? -10.702 8.360 3.732 1.00 91.31 183 ILE A C 1
ATOM 1399 O O . ILE A 1 183 ? -10.199 8.625 4.820 1.00 91.31 183 ILE A O 1
ATOM 1403 N N . LYS A 1 184 ? -9.990 8.211 2.620 1.00 90.56 184 LYS A N 1
ATOM 1404 C CA . LYS A 1 184 ? -8.543 8.394 2.534 1.00 90.56 184 LYS A CA 1
ATOM 1405 C C . LYS A 1 184 ? -8.212 9.376 1.413 1.00 90.56 184 LYS A C 1
ATOM 1407 O O . LYS A 1 184 ? -9.026 9.510 0.493 1.00 90.56 184 LYS A O 1
ATOM 1412 N N . PRO A 1 185 ? -7.041 10.029 1.455 1.00 86.50 185 PRO A N 1
ATOM 1413 C CA . PRO A 1 185 ? -6.558 10.821 0.338 1.00 86.50 185 PRO A CA 1
ATOM 1414 C C . PRO A 1 185 ? -6.485 9.980 -0.935 1.00 86.50 185 PRO A C 1
ATOM 1416 O O . PRO A 1 185 ? -6.088 8.815 -0.907 1.00 86.50 185 PRO A O 1
ATOM 1419 N N . LEU A 1 186 ? -6.854 10.592 -2.055 1.00 89.50 186 LEU A N 1
ATOM 1420 C CA . LEU A 1 186 ? -6.637 10.036 -3.381 1.00 89.50 186 LEU A CA 1
ATOM 1421 C C . LEU A 1 186 ? -5.529 10.848 -4.042 1.00 89.50 186 LEU A C 1
ATOM 1423 O O . LEU A 1 186 ? -5.706 12.031 -4.328 1.00 89.50 186 LEU A O 1
ATOM 1427 N N . ARG A 1 187 ? -4.386 10.215 -4.285 1.00 91.38 187 ARG A N 1
ATOM 1428 C CA . ARG A 1 187 ? -3.295 10.795 -5.063 1.00 91.38 187 ARG A CA 1
ATOM 1429 C C . ARG A 1 187 ? -3.428 10.363 -6.511 1.00 91.38 187 ARG A C 1
ATOM 1431 O O . ARG A 1 187 ? -3.596 9.178 -6.790 1.00 91.38 187 ARG A O 1
ATOM 1438 N N . THR A 1 188 ? -3.301 11.319 -7.419 1.00 95.69 188 THR A N 1
ATOM 1439 C CA . THR A 1 188 ? -3.237 11.078 -8.862 1.00 95.69 188 THR A CA 1
ATOM 1440 C C . THR A 1 188 ? -1.837 11.403 -9.359 1.00 95.69 188 THR A C 1
ATOM 1442 O O . THR A 1 188 ? -1.322 12.481 -9.067 1.00 95.69 188 THR A O 1
ATOM 1445 N N . VAL A 1 189 ? -1.230 10.492 -10.111 1.00 97.50 189 VAL A N 1
ATOM 1446 C CA . VAL A 1 189 ? 0.087 10.684 -10.725 1.00 97.50 189 VAL A CA 1
ATOM 1447 C C . VAL A 1 189 ? -0.014 10.303 -12.191 1.00 97.50 189 VAL A C 1
ATOM 1449 O O . VAL A 1 189 ? -0.421 9.186 -12.505 1.00 97.50 189 VAL A O 1
ATOM 1452 N N . ASP A 1 190 ? 0.377 11.207 -13.083 1.00 98.31 190 ASP A N 1
ATOM 1453 C CA . ASP A 1 190 ? 0.481 10.885 -14.501 1.00 98.31 190 ASP A CA 1
ATOM 1454 C C . ASP A 1 190 ? 1.866 10.292 -14.789 1.00 98.31 190 ASP A C 1
ATOM 1456 O O . ASP A 1 190 ? 2.887 10.904 -14.471 1.00 98.31 190 ASP A O 1
ATOM 1460 N N . ALA A 1 191 ? 1.916 9.094 -15.367 1.00 98.31 191 ALA A N 1
ATOM 1461 C CA . ALA A 1 191 ? 3.151 8.350 -15.606 1.00 98.31 191 ALA A CA 1
ATOM 1462 C C . ALA A 1 191 ? 3.207 7.805 -17.037 1.00 98.31 191 ALA A C 1
ATOM 1464 O O . ALA A 1 191 ? 2.190 7.420 -17.611 1.00 98.31 191 ALA A O 1
ATOM 1465 N N . VAL A 1 192 ? 4.400 7.748 -17.623 1.00 98.19 192 VAL A N 1
ATOM 1466 C CA . VAL A 1 192 ? 4.609 7.200 -18.969 1.00 98.19 192 VAL A CA 1
ATOM 1467 C C . VAL A 1 192 ? 4.484 5.687 -18.923 1.00 98.19 192 VAL A C 1
ATOM 1469 O O . VAL A 1 192 ? 5.088 5.042 -18.067 1.00 98.19 192 VAL A O 1
ATOM 1472 N N . LEU A 1 193 ? 3.742 5.109 -19.859 1.00 98.38 193 LEU A N 1
ATOM 1473 C CA . LEU A 1 193 ? 3.716 3.673 -20.093 1.00 98.38 193 LEU A CA 1
ATOM 1474 C C . LEU A 1 193 ? 4.993 3.246 -20.822 1.00 98.38 193 LEU A C 1
ATOM 1476 O O . LEU A 1 193 ? 5.245 3.687 -21.944 1.00 98.38 193 LEU A O 1
ATOM 1480 N N . ILE A 1 194 ? 5.778 2.375 -20.189 1.00 98.19 194 ILE A N 1
ATOM 1481 C CA . ILE A 1 194 ? 7.072 1.913 -20.717 1.00 98.19 194 ILE A CA 1
ATOM 1482 C C . ILE A 1 194 ? 7.142 0.396 -20.909 1.00 98.19 194 ILE A C 1
ATOM 1484 O O . ILE A 1 194 ? 8.094 -0.104 -21.499 1.00 98.19 194 ILE A O 1
ATOM 1488 N N . GLY A 1 195 ? 6.153 -0.349 -20.417 1.00 98.06 195 GLY A N 1
ATOM 1489 C CA . GLY A 1 195 ? 6.103 -1.793 -20.584 1.00 98.06 195 GLY A CA 1
ATOM 1490 C C . GLY A 1 195 ? 4.791 -2.405 -20.115 1.00 98.06 195 GLY A C 1
ATOM 1491 O O . GLY A 1 195 ? 3.967 -1.735 -19.495 1.00 98.06 195 GLY A O 1
ATOM 1492 N N . TYR A 1 196 ? 4.591 -3.686 -20.391 1.00 98.25 196 TYR A N 1
ATOM 1493 C CA . TYR A 1 196 ? 3.415 -4.431 -19.947 1.00 98.25 196 TYR A CA 1
ATOM 1494 C C . TYR A 1 196 ? 3.711 -5.923 -19.807 1.00 98.25 196 TYR A C 1
ATOM 1496 O O . TYR A 1 196 ? 4.715 -6.428 -20.300 1.00 98.25 196 TYR A O 1
ATOM 1504 N N . VAL A 1 197 ? 2.816 -6.619 -19.117 1.00 97.75 197 VAL A N 1
ATOM 1505 C CA . VAL A 1 197 ? 2.849 -8.068 -18.906 1.00 97.75 197 VAL A CA 1
ATOM 1506 C C . VAL A 1 197 ? 1.599 -8.652 -19.536 1.00 97.75 197 VAL A C 1
ATOM 1508 O O . VAL A 1 197 ? 0.498 -8.176 -19.251 1.00 97.75 197 VAL A O 1
ATOM 1511 N N . GLU A 1 198 ? 1.755 -9.675 -20.367 1.00 96.69 198 GLU A N 1
ATOM 1512 C CA . GLU A 1 198 ? 0.632 -10.465 -20.874 1.00 96.69 198 GLU A CA 1
ATOM 1513 C C . GLU A 1 198 ? 0.190 -11.519 -19.849 1.00 96.69 198 GLU A C 1
ATOM 1515 O O . GLU A 1 198 ? 0.985 -11.993 -19.032 1.00 96.69 198 GLU A O 1
ATOM 1520 N N . GLY A 1 199 ? -1.076 -11.922 -19.887 1.00 94.75 199 GLY A N 1
ATOM 1521 C CA . GLY A 1 199 ? -1.519 -13.090 -19.141 1.00 94.75 199 GLY A CA 1
ATOM 1522 C C . GLY A 1 199 ? -3.012 -13.355 -19.215 1.00 94.75 199 GLY A C 1
ATOM 1523 O O . GLY A 1 199 ? -3.788 -12.537 -19.712 1.00 94.75 199 GLY A O 1
ATOM 1524 N N . ASP A 1 200 ? -3.384 -14.509 -18.669 1.00 92.00 200 ASP A N 1
ATOM 1525 C CA . ASP A 1 200 ? -4.771 -14.941 -18.573 1.00 92.00 200 ASP A CA 1
ATOM 1526 C C . ASP A 1 200 ? -5.523 -14.234 -17.436 1.00 92.00 200 ASP A C 1
ATOM 1528 O O . ASP A 1 200 ? -4.977 -13.995 -16.351 1.00 92.00 200 ASP A O 1
ATOM 1532 N N . PHE A 1 201 ? -6.799 -13.940 -17.672 1.00 86.19 201 PHE A N 1
ATOM 1533 C CA . PHE A 1 201 ? -7.764 -13.462 -16.683 1.00 86.19 201 PHE A CA 1
ATOM 1534 C C . PHE A 1 201 ? -9.166 -13.929 -17.091 1.00 86.19 201 PHE A C 1
ATOM 1536 O O . PHE A 1 201 ? -9.532 -13.825 -18.252 1.00 86.19 201 PHE A O 1
ATOM 1543 N N . GLU A 1 202 ? -9.938 -14.500 -16.164 1.00 84.19 202 GLU A N 1
ATOM 1544 C CA . GLU A 1 202 ? -11.333 -14.941 -16.397 1.00 84.19 202 GLU A CA 1
ATOM 1545 C C . GLU A 1 202 ? -11.578 -15.739 -17.706 1.00 84.19 202 GLU A C 1
ATOM 1547 O O . GLU A 1 202 ? -12.631 -15.645 -18.330 1.00 84.19 202 GLU A O 1
ATOM 1552 N N . GLY A 1 203 ? -10.604 -16.556 -18.135 1.00 87.56 203 GLY A N 1
ATOM 1553 C CA . GLY A 1 203 ? -10.688 -17.350 -19.373 1.00 87.56 203 GLY A CA 1
ATOM 1554 C C . GLY A 1 203 ? -10.375 -16.581 -20.666 1.00 87.56 203 GLY A C 1
ATOM 1555 O O . GLY A 1 203 ? -10.530 -17.128 -21.755 1.00 87.56 203 GLY A O 1
ATOM 1556 N N . GLN A 1 204 ? -9.928 -15.334 -20.553 1.00 92.38 204 GLN A N 1
ATOM 1557 C CA . GLN A 1 204 ? -9.455 -14.475 -21.633 1.00 92.38 204 GLN A CA 1
ATOM 1558 C C . GLN A 1 204 ? -7.955 -14.206 -21.490 1.00 92.38 204 GLN A C 1
ATOM 1560 O O . GLN A 1 204 ? -7.367 -14.430 -20.434 1.00 92.38 204 GLN A O 1
ATOM 1565 N N . PHE A 1 205 ? -7.343 -13.690 -22.556 1.00 94.75 205 PHE A N 1
ATOM 1566 C CA . PHE A 1 205 ? -5.929 -13.331 -22.597 1.00 94.75 205 PHE A CA 1
ATOM 1567 C C . PHE A 1 205 ? -5.774 -11.854 -22.960 1.00 94.75 205 PHE A C 1
ATOM 1569 O O . PHE A 1 205 ? -6.413 -11.366 -23.892 1.00 94.75 205 PHE A O 1
ATOM 1576 N N . GLY A 1 206 ? -4.922 -11.130 -22.238 1.00 96.81 206 GLY A N 1
ATOM 1577 C CA . GLY A 1 206 ? -4.751 -9.689 -22.425 1.00 96.81 206 GLY A CA 1
ATOM 1578 C C . GLY A 1 206 ? -3.619 -9.127 -21.580 1.00 96.81 206 GLY A C 1
ATOM 1579 O O . GLY A 1 206 ? -2.733 -9.850 -21.120 1.00 96.81 206 GLY A O 1
ATOM 1580 N N . VAL A 1 207 ? -3.646 -7.816 -21.352 1.00 97.31 207 VAL A N 1
ATOM 1581 C CA . VAL A 1 207 ? -2.709 -7.166 -20.431 1.00 97.31 207 VAL A CA 1
ATOM 1582 C C . VAL A 1 207 ? -3.040 -7.555 -18.988 1.00 97.31 207 VAL A C 1
ATOM 1584 O O . VAL A 1 207 ? -4.087 -7.197 -18.450 1.00 97.31 207 VAL A O 1
ATOM 1587 N N . ALA A 1 208 ? -2.110 -8.233 -18.319 1.00 96.12 208 ALA A N 1
ATOM 1588 C CA . ALA A 1 208 ? -2.192 -8.533 -16.895 1.00 96.12 208 ALA A CA 1
ATOM 1589 C C . ALA A 1 208 ? -1.814 -7.310 -16.043 1.00 96.12 208 ALA A C 1
ATOM 1591 O O . ALA A 1 208 ? -2.462 -7.023 -15.033 1.00 96.12 208 ALA A O 1
ATOM 1592 N N . SER A 1 209 ? -0.773 -6.575 -16.450 1.00 97.06 209 SER A N 1
ATOM 1593 C CA . SER A 1 209 ? -0.357 -5.334 -15.790 1.00 97.06 209 SER A CA 1
ATOM 1594 C C . SER A 1 209 ? 0.494 -4.433 -16.686 1.00 97.06 209 SER A C 1
ATOM 1596 O O . SER A 1 209 ? 1.098 -4.900 -17.647 1.00 97.06 209 SER A O 1
ATOM 1598 N N . LEU A 1 210 ? 0.561 -3.149 -16.339 1.00 98.19 210 LEU A N 1
ATOM 1599 C CA . LEU A 1 210 ? 1.297 -2.094 -17.032 1.00 98.19 210 LEU A CA 1
ATOM 1600 C C . LEU A 1 210 ? 2.468 -1.619 -16.163 1.00 98.19 210 LEU A C 1
ATOM 1602 O O . LEU A 1 210 ? 2.274 -1.359 -14.976 1.00 98.19 210 LEU A O 1
ATOM 1606 N N . LEU A 1 211 ? 3.665 -1.488 -16.736 1.00 98.12 211 LEU A N 1
ATOM 1607 C CA . LEU A 1 211 ? 4.840 -0.881 -16.105 1.00 98.12 211 LEU A CA 1
ATOM 1608 C C . LEU A 1 211 ? 4.937 0.593 -16.511 1.00 98.12 211 LEU A C 1
ATOM 1610 O O . LEU A 1 211 ? 4.985 0.913 -17.701 1.00 98.12 211 LEU A O 1
ATOM 1614 N N . THR A 1 212 ? 5.012 1.482 -15.522 1.00 98.50 212 THR A N 1
ATOM 1615 C CA . THR A 1 212 ? 5.095 2.927 -15.755 1.00 98.50 212 THR A CA 1
ATOM 1616 C C . THR A 1 212 ? 6.389 3.544 -15.239 1.00 98.50 212 THR A C 1
ATOM 1618 O O . THR A 1 212 ? 7.091 2.966 -14.403 1.00 98.50 212 THR A O 1
ATOM 1621 N N . ALA A 1 213 ? 6.703 4.738 -15.735 1.00 98.12 213 ALA A N 1
ATOM 1622 C CA . ALA A 1 213 ? 7.841 5.534 -15.303 1.00 98.12 213 ALA A CA 1
ATOM 1623 C C . ALA A 1 213 ? 7.521 7.032 -15.254 1.00 98.12 213 ALA A C 1
ATOM 1625 O O . ALA A 1 213 ? 6.611 7.517 -15.926 1.00 98.12 213 ALA A O 1
ATOM 1626 N N . LEU A 1 214 ? 8.301 7.761 -14.463 1.00 97.88 214 LEU A N 1
ATOM 1627 C CA . LEU A 1 214 ? 8.274 9.215 -14.371 1.00 97.88 214 LEU A CA 1
ATOM 1628 C C . LEU A 1 214 ? 9.527 9.807 -15.007 1.00 97.88 214 LEU A C 1
ATOM 1630 O O . LEU A 1 214 ? 10.592 9.198 -14.976 1.00 97.88 214 LEU A O 1
ATOM 1634 N N . VAL A 1 215 ? 9.389 10.991 -15.585 1.00 96.50 215 VAL A N 1
ATOM 1635 C CA . VAL A 1 215 ? 10.383 11.611 -16.462 1.00 96.50 215 VAL A CA 1
ATOM 1636 C C . VAL A 1 215 ? 11.124 12.701 -15.697 1.00 96.50 215 VAL A C 1
ATOM 1638 O O . VAL A 1 215 ? 10.493 13.571 -15.094 1.00 96.50 215 VAL A O 1
ATOM 1641 N N . TYR A 1 216 ? 12.453 12.661 -15.728 1.00 95.12 216 TYR A N 1
ATOM 1642 C CA . TYR A 1 216 ? 13.271 13.793 -15.301 1.00 95.12 216 TYR A CA 1
ATOM 1643 C C . TYR A 1 216 ? 13.245 14.893 -16.372 1.00 95.12 216 TYR A C 1
ATOM 1645 O O . TYR A 1 216 ? 13.174 14.566 -17.557 1.00 95.12 216 TYR A O 1
ATOM 1653 N N . PRO A 1 217 ? 13.383 16.174 -15.991 1.00 89.56 217 PRO A N 1
ATOM 1654 C CA . PRO A 1 217 ? 13.654 17.264 -16.921 1.00 89.56 217 PRO A CA 1
ATOM 1655 C C . PRO A 1 217 ? 14.711 16.930 -17.986 1.00 89.56 217 PRO A C 1
ATOM 1657 O O . PRO A 1 217 ? 15.656 16.155 -17.757 1.00 89.56 217 PRO A O 1
ATOM 1660 N N . ASP A 1 218 ? 14.543 17.528 -19.166 1.00 83.12 218 ASP A N 1
ATOM 1661 C CA . ASP A 1 218 ? 15.461 17.368 -20.293 1.00 83.12 218 ASP A CA 1
ATOM 1662 C C . ASP A 1 218 ? 16.891 17.815 -19.928 1.00 83.12 218 ASP A C 1
ATOM 1664 O O . ASP A 1 218 ? 17.112 18.673 -19.074 1.00 83.12 218 ASP A O 1
ATOM 1668 N N . GLY A 1 219 ? 17.879 17.182 -20.558 1.00 75.81 219 GLY A N 1
ATOM 1669 C CA . GLY A 1 219 ? 19.301 17.322 -20.248 1.00 75.81 219 GLY A CA 1
ATOM 1670 C C . GLY A 1 219 ? 20.149 16.369 -21.094 1.00 75.81 219 GLY A C 1
ATOM 1671 O O . GLY A 1 219 ? 19.609 15.556 -21.847 1.00 75.81 219 GLY A O 1
ATOM 1672 N N . GLU A 1 220 ? 21.474 16.450 -20.968 1.00 69.38 220 GLU A N 1
ATOM 1673 C CA . GLU A 1 220 ? 22.412 15.641 -21.762 1.00 69.38 220 GLU A CA 1
ATOM 1674 C C . GLU A 1 220 ? 22.280 14.127 -21.496 1.00 69.38 220 GLU A C 1
ATOM 1676 O O . GLU A 1 220 ? 21.998 13.694 -20.376 1.00 69.38 220 GLU A O 1
ATOM 1681 N N . GLY A 1 221 ? 22.502 13.304 -22.529 1.00 69.75 221 GLY A N 1
ATOM 1682 C CA . GLY A 1 221 ? 22.478 11.839 -22.411 1.00 69.75 221 GLY A CA 1
ATOM 1683 C C . GLY A 1 221 ? 21.087 11.198 -22.505 1.00 69.75 221 GLY A C 1
ATOM 1684 O O . GLY A 1 221 ? 20.825 10.209 -21.819 1.00 69.75 221 GLY A O 1
ATOM 1685 N N . GLY A 1 222 ? 20.202 11.759 -23.336 1.00 80.12 222 GLY A N 1
ATOM 1686 C CA . GLY A 1 222 ? 18.855 11.240 -23.599 1.00 80.12 222 GLY A CA 1
ATOM 1687 C C . GLY A 1 222 ? 17.821 11.638 -22.542 1.00 80.12 222 GLY A C 1
ATOM 1688 O O . GLY A 1 222 ? 18.107 12.389 -21.599 1.00 80.12 222 GLY A O 1
ATOM 1689 N N . ARG A 1 223 ? 16.591 11.130 -22.688 1.00 91.12 223 ARG A N 1
ATOM 1690 C CA . ARG A 1 223 ? 15.540 11.335 -21.680 1.00 91.12 223 ARG A CA 1
ATOM 1691 C C . ARG A 1 223 ? 15.661 10.306 -20.579 1.00 91.12 223 ARG A C 1
ATOM 1693 O O . ARG A 1 223 ? 15.677 9.111 -20.854 1.00 91.12 223 ARG A O 1
ATOM 1700 N N . TRP A 1 224 ? 15.742 10.772 -19.338 1.00 94.69 224 TRP A N 1
ATOM 1701 C CA . TRP A 1 224 ? 15.886 9.908 -18.174 1.00 94.69 224 TRP A CA 1
ATOM 1702 C C . TRP A 1 224 ? 14.530 9.640 -17.542 1.00 94.69 224 TRP A C 1
ATOM 1704 O O . TRP A 1 224 ? 13.741 10.561 -17.319 1.00 94.69 224 TRP A O 1
ATOM 1714 N N . LEU A 1 225 ? 14.274 8.373 -17.238 1.00 96.31 225 LEU A N 1
ATOM 1715 C CA . LEU A 1 225 ? 13.023 7.908 -16.669 1.00 96.31 225 LEU A CA 1
ATOM 1716 C C . LEU A 1 225 ? 13.295 7.035 -15.446 1.00 96.31 225 LEU A C 1
ATOM 1718 O O . LEU A 1 225 ? 14.096 6.103 -15.496 1.00 96.31 225 LEU A O 1
ATOM 1722 N N . GLN A 1 226 ? 12.590 7.313 -14.357 1.00 97.12 226 GLN A N 1
ATOM 1723 C CA . GLN A 1 226 ? 12.565 6.472 -13.171 1.00 97.12 226 GLN A CA 1
ATOM 1724 C C . GLN A 1 226 ? 11.328 5.583 -13.233 1.00 97.12 226 GLN A C 1
ATOM 1726 O O . GLN A 1 226 ? 10.201 6.078 -13.197 1.00 97.12 226 GLN A O 1
ATOM 1731 N N . THR A 1 227 ? 11.515 4.268 -13.305 1.00 97.38 227 THR A N 1
ATOM 1732 C CA . THR A 1 227 ? 10.398 3.320 -13.147 1.00 97.38 227 THR A CA 1
ATOM 1733 C C . THR A 1 227 ? 9.648 3.596 -11.842 1.00 97.38 227 THR A C 1
ATOM 1735 O O . THR A 1 227 ? 10.263 3.829 -10.798 1.00 97.38 227 THR A O 1
ATOM 1738 N N . PHE A 1 228 ? 8.319 3.614 -11.897 1.00 97.25 228 PHE A N 1
ATOM 1739 C CA . PHE A 1 228 ? 7.498 4.099 -10.789 1.00 97.25 228 PHE A CA 1
ATOM 1740 C C . PHE A 1 228 ? 6.660 2.989 -10.168 1.00 97.25 228 PHE A C 1
ATOM 1742 O O . PHE A 1 228 ? 6.922 2.562 -9.044 1.00 97.25 228 PHE A O 1
ATOM 1749 N N . VAL A 1 229 ? 5.661 2.484 -10.890 1.00 95.44 229 VAL A N 1
ATOM 1750 C CA . VAL A 1 229 ? 4.797 1.425 -10.371 1.00 95.44 229 VAL A CA 1
ATOM 1751 C C . VAL A 1 229 ? 4.319 0.508 -11.487 1.00 95.44 229 VAL A C 1
ATOM 1753 O O . VAL A 1 229 ? 4.134 0.918 -12.632 1.00 95.44 229 VAL A O 1
ATOM 1756 N N . ARG A 1 230 ? 4.110 -0.762 -11.138 1.00 95.25 230 ARG A N 1
ATOM 1757 C CA . ARG A 1 230 ? 3.393 -1.713 -11.982 1.00 95.25 230 ARG A CA 1
ATOM 1758 C C . ARG A 1 230 ? 1.941 -1.783 -11.526 1.00 95.25 230 ARG A C 1
ATOM 1760 O O . ARG A 1 230 ? 1.692 -2.100 -10.364 1.00 95.25 230 ARG A O 1
ATOM 1767 N N . VAL A 1 231 ? 0.999 -1.523 -12.425 1.00 96.12 231 VAL A N 1
ATOM 1768 C CA . VAL A 1 231 ? -0.439 -1.527 -12.120 1.00 96.12 231 VAL A CA 1
ATOM 1769 C C . VAL A 1 231 ? -1.150 -2.634 -12.882 1.00 96.12 231 VAL A C 1
ATOM 1771 O O . VAL A 1 231 ? -1.086 -2.706 -14.103 1.00 96.12 231 VAL A O 1
ATOM 1774 N N . GLY A 1 232 ? -1.803 -3.531 -12.147 1.00 94.19 232 GLY A N 1
ATOM 1775 C CA . GLY A 1 232 ? -2.674 -4.569 -12.710 1.00 94.19 232 GLY A CA 1
ATOM 1776 C C . GLY A 1 232 ? -4.147 -4.378 -12.361 1.00 94.19 232 GLY A C 1
ATOM 1777 O O . GLY A 1 232 ? -4.982 -5.117 -12.863 1.00 94.19 232 GLY A O 1
ATOM 1778 N N . SER A 1 233 ? -4.477 -3.416 -11.500 1.00 94.31 233 SER A N 1
ATOM 1779 C CA . SER A 1 233 ? -5.839 -3.090 -11.074 1.00 94.31 233 SER A CA 1
ATOM 1780 C C . SER A 1 233 ? -6.353 -1.839 -11.791 1.00 94.31 233 SER A C 1
ATOM 1782 O O . SER A 1 233 ? -5.566 -1.012 -12.255 1.00 94.31 233 SER A O 1
ATOM 1784 N N . GLY A 1 234 ? -7.678 -1.692 -11.863 1.00 95.38 234 GLY A N 1
ATOM 1785 C CA . GLY A 1 234 ? -8.340 -0.538 -12.482 1.00 95.38 234 GLY A CA 1
ATOM 1786 C C . GLY A 1 234 ? -8.599 -0.665 -13.984 1.00 95.38 234 GLY A C 1
ATOM 1787 O O . GLY A 1 234 ? -9.384 0.113 -14.502 1.00 95.38 234 GLY A O 1
ATOM 1788 N N . LEU A 1 235 ? -8.011 -1.659 -14.661 1.00 95.69 235 LEU A N 1
ATOM 1789 C CA . LEU A 1 235 ? -8.381 -2.010 -16.034 1.00 95.69 235 LEU A CA 1
ATOM 1790 C C . LEU A 1 235 ? -9.637 -2.886 -16.043 1.00 95.69 235 LEU A C 1
ATOM 1792 O O . LEU A 1 235 ? -9.688 -3.890 -15.325 1.00 95.69 235 LEU A O 1
ATOM 1796 N N . SER A 1 236 ? -10.594 -2.543 -16.897 1.00 95.31 236 SER A N 1
ATOM 1797 C CA . SER A 1 236 ? -11.672 -3.436 -17.322 1.00 95.31 236 SER A CA 1
ATOM 1798 C C . SER A 1 236 ? -11.161 -4.514 -18.280 1.00 95.31 236 SER A C 1
ATOM 1800 O O . SER A 1 236 ? -10.132 -4.351 -18.937 1.00 95.31 236 SER A O 1
ATOM 1802 N N . ASP A 1 237 ? -11.907 -5.606 -18.411 1.00 95.75 237 ASP A N 1
ATOM 1803 C CA . ASP A 1 237 ? -11.556 -6.720 -19.300 1.00 95.75 237 ASP A CA 1
ATOM 1804 C C . ASP A 1 237 ? -11.435 -6.287 -20.767 1.00 95.75 237 ASP A C 1
ATOM 1806 O O . ASP A 1 237 ? -10.488 -6.659 -21.462 1.00 95.75 237 ASP A O 1
ATOM 1810 N N . ALA A 1 238 ? -12.336 -5.408 -21.217 1.00 95.50 238 ALA A N 1
ATOM 1811 C CA . ALA A 1 238 ? -12.280 -4.826 -22.554 1.00 95.50 238 ALA A CA 1
ATOM 1812 C C . ALA A 1 238 ? -11.001 -3.997 -22.766 1.00 95.50 238 ALA A C 1
ATOM 1814 O O . ALA A 1 238 ? -10.365 -4.104 -23.816 1.00 95.50 238 ALA A O 1
ATOM 1815 N N . GLU A 1 239 ? -10.582 -3.212 -21.767 1.00 96.50 239 GLU A N 1
ATOM 1816 C CA . GLU A 1 239 ? -9.326 -2.456 -21.830 1.00 96.50 239 GLU A CA 1
ATOM 1817 C C . GLU A 1 239 ? -8.108 -3.379 -21.860 1.00 96.50 239 GLU A C 1
ATOM 1819 O O . GLU A 1 239 ? -7.172 -3.110 -22.609 1.00 96.50 239 GLU A O 1
ATOM 1824 N N . ARG A 1 240 ? -8.110 -4.489 -21.108 1.00 97.12 240 ARG A N 1
ATOM 1825 C CA . ARG A 1 240 ? -6.998 -5.457 -21.128 1.00 97.12 240 ARG A CA 1
ATOM 1826 C C . ARG A 1 240 ? -6.761 -6.038 -22.513 1.00 97.12 240 ARG A C 1
ATOM 1828 O O . ARG A 1 240 ? -5.604 -6.198 -22.902 1.00 97.12 240 ARG A O 1
ATOM 1835 N N . ILE A 1 241 ? -7.836 -6.365 -23.226 1.00 97.06 241 ILE A N 1
ATOM 1836 C CA . ILE A 1 241 ? -7.772 -6.904 -24.589 1.00 97.06 241 ILE A CA 1
ATOM 1837 C C . ILE A 1 241 ? -7.353 -5.801 -25.562 1.00 97.06 241 ILE A C 1
ATOM 1839 O O . ILE A 1 241 ? -6.371 -5.957 -26.281 1.00 97.06 241 ILE A O 1
ATOM 1843 N N . ALA A 1 242 ? -8.038 -4.655 -25.543 1.00 95.88 242 ALA A N 1
ATOM 1844 C CA . ALA A 1 242 ? -7.770 -3.568 -26.482 1.00 95.88 242 ALA A CA 1
ATOM 1845 C C . ALA A 1 242 ? -6.341 -3.016 -26.350 1.00 95.88 242 ALA A C 1
ATOM 1847 O O . ALA A 1 242 ? -5.669 -2.771 -27.354 1.00 95.88 242 ALA A O 1
ATOM 1848 N N . MET A 1 243 ? -5.842 -2.856 -25.120 1.00 96.19 243 MET A N 1
ATOM 1849 C CA . MET A 1 243 ? -4.464 -2.423 -24.890 1.00 96.19 243 MET A CA 1
ATOM 1850 C C . MET A 1 243 ? -3.457 -3.458 -25.381 1.00 96.19 243 MET A C 1
ATOM 1852 O O . MET A 1 243 ? -2.402 -3.076 -25.872 1.00 96.19 243 MET A O 1
ATOM 1856 N N . LEU A 1 244 ? -3.751 -4.756 -25.289 1.00 96.44 244 LEU A N 1
ATOM 1857 C CA . LEU A 1 244 ? -2.822 -5.773 -25.772 1.00 96.44 244 LEU A CA 1
ATOM 1858 C C . LEU A 1 244 ? -2.521 -5.581 -27.265 1.00 96.44 244 LEU A C 1
ATOM 1860 O O . LEU A 1 244 ? -1.353 -5.527 -27.661 1.00 96.44 244 LEU A O 1
ATOM 1864 N N . ASP A 1 245 ? -3.567 -5.405 -28.069 1.00 95.12 245 ASP A N 1
ATOM 1865 C CA . ASP A 1 245 ? -3.446 -5.193 -29.513 1.00 95.12 245 ASP A CA 1
ATOM 1866 C C . ASP A 1 245 ? -2.740 -3.874 -29.847 1.00 95.12 245 ASP A C 1
ATOM 1868 O O . ASP A 1 245 ? -1.921 -3.819 -30.764 1.00 95.12 245 ASP A O 1
ATOM 1872 N N . GLN A 1 246 ? -2.995 -2.817 -29.070 1.00 95.38 246 GLN A N 1
ATOM 1873 C CA . GLN A 1 246 ? -2.346 -1.515 -29.250 1.00 95.38 246 GLN A CA 1
ATOM 1874 C C . GLN A 1 246 ? -0.857 -1.522 -28.875 1.00 95.38 246 GLN A C 1
ATOM 1876 O O . GLN A 1 246 ? -0.060 -0.820 -29.499 1.00 95.38 246 GLN A O 1
ATOM 1881 N N . LEU A 1 247 ? -0.470 -2.285 -27.850 1.00 96.75 247 LEU A N 1
ATOM 1882 C CA . LEU A 1 247 ? 0.877 -2.242 -27.277 1.00 96.75 247 LEU A CA 1
ATOM 1883 C C . LEU A 1 247 ? 1.835 -3.252 -27.920 1.00 96.75 247 LEU A C 1
ATOM 1885 O O . LEU A 1 247 ? 3.041 -3.014 -27.946 1.00 96.75 247 LEU A O 1
ATOM 1889 N N . ARG A 1 248 ? 1.349 -4.374 -28.465 1.00 96.00 248 ARG A N 1
ATOM 1890 C CA . ARG A 1 248 ? 2.181 -5.368 -29.180 1.00 96.00 248 ARG A CA 1
ATOM 1891 C C . ARG A 1 248 ? 3.070 -4.773 -30.281 1.00 96.00 248 ARG A C 1
ATOM 1893 O O . ARG A 1 248 ? 4.261 -5.080 -30.268 1.00 96.00 248 ARG A O 1
ATOM 1900 N N . PRO A 1 249 ? 2.574 -3.893 -31.170 1.00 96.56 249 PRO A N 1
ATOM 1901 C CA . PRO A 1 249 ? 3.397 -3.287 -32.218 1.00 96.56 249 PRO A CA 1
ATOM 1902 C C . PRO A 1 249 ? 4.449 -2.299 -31.701 1.00 96.56 249 PRO A C 1
ATOM 1904 O O . PRO A 1 249 ? 5.351 -1.930 -32.443 1.00 96.56 249 PRO A O 1
ATOM 1907 N N . LEU A 1 250 ? 4.327 -1.839 -30.452 1.00 95.94 250 LEU A N 1
ATOM 1908 C CA . LEU A 1 250 ? 5.222 -0.848 -29.852 1.00 95.94 250 LEU A CA 1
ATOM 1909 C C . LEU A 1 250 ? 6.395 -1.483 -29.092 1.00 95.94 250 LEU A C 1
ATOM 1911 O O . LEU A 1 250 ? 7.164 -0.757 -28.459 1.00 95.94 250 LEU A O 1
ATOM 1915 N N . ARG A 1 251 ? 6.515 -2.816 -29.110 1.00 96.69 251 ARG A N 1
ATOM 1916 C CA . ARG A 1 251 ? 7.586 -3.535 -28.418 1.00 96.69 251 ARG A CA 1
ATOM 1917 C C . ARG A 1 251 ? 8.956 -3.163 -28.956 1.00 96.69 251 ARG A C 1
ATOM 1919 O O . ARG A 1 251 ? 9.154 -3.058 -30.163 1.00 96.69 251 ARG A O 1
ATOM 1926 N N . VAL A 1 252 ? 9.896 -3.032 -28.035 1.00 96.19 252 VAL A N 1
ATOM 1927 C CA . VAL A 1 252 ? 11.314 -2.799 -28.311 1.00 96.19 252 VAL A CA 1
ATOM 1928 C C . VAL A 1 252 ? 12.152 -3.622 -27.338 1.00 96.19 252 VAL A C 1
ATOM 1930 O O . VAL A 1 252 ? 11.627 -4.132 -26.342 1.00 96.19 252 VAL A O 1
ATOM 1933 N N . ASP A 1 253 ? 13.448 -3.737 -27.610 1.00 92.38 253 ASP A N 1
ATOM 1934 C CA . ASP A 1 253 ? 14.355 -4.495 -26.755 1.00 92.38 253 ASP A CA 1
ATOM 1935 C C . ASP A 1 253 ? 14.383 -3.938 -25.326 1.00 92.38 253 ASP A C 1
ATOM 1937 O O . ASP A 1 253 ? 14.430 -2.725 -25.084 1.00 92.38 253 ASP A O 1
ATOM 1941 N N . ALA A 1 254 ? 14.332 -4.854 -24.359 1.00 89.81 254 ALA A N 1
ATOM 1942 C CA . ALA A 1 254 ? 14.368 -4.510 -22.950 1.00 89.81 254 ALA A CA 1
ATOM 1943 C C . ALA A 1 254 ? 15.805 -4.157 -22.522 1.00 89.81 254 ALA A C 1
ATOM 1945 O O . ALA A 1 254 ? 16.736 -4.907 -22.821 1.00 89.81 254 ALA A O 1
ATOM 1946 N N . PRO A 1 255 ? 16.010 -3.079 -21.741 1.00 90.62 255 PRO A N 1
ATOM 1947 C CA . PRO A 1 255 ? 17.341 -2.706 -21.252 1.00 90.62 255 PRO A CA 1
ATOM 1948 C C . PRO A 1 255 ? 17.882 -3.670 -20.186 1.00 90.62 255 PRO A C 1
ATOM 1950 O O . PRO A 1 255 ? 19.064 -3.636 -19.847 1.00 90.62 255 PRO A O 1
ATOM 1953 N N . LEU A 1 256 ? 17.003 -4.488 -19.609 1.00 90.06 256 LEU A N 1
ATOM 1954 C CA . LEU A 1 256 ? 17.302 -5.544 -18.656 1.00 90.06 256 LEU A CA 1
ATOM 1955 C C . LEU A 1 256 ? 16.148 -6.554 -18.647 1.00 90.06 256 LEU A C 1
ATOM 1957 O O . LEU A 1 256 ? 14.992 -6.178 -18.840 1.00 90.06 256 LEU A O 1
ATOM 1961 N N . ALA A 1 257 ? 16.447 -7.822 -18.366 1.00 87.38 257 ALA A N 1
ATOM 1962 C CA . ALA A 1 257 ? 15.411 -8.827 -18.160 1.00 87.38 257 ALA A CA 1
ATOM 1963 C C . ALA A 1 257 ? 14.612 -8.503 -16.887 1.00 87.38 257 ALA A C 1
ATOM 1965 O O . ALA A 1 257 ? 15.185 -8.363 -15.803 1.00 87.38 257 ALA A O 1
ATOM 1966 N N . MET A 1 258 ? 13.290 -8.395 -17.014 1.00 89.44 258 MET A N 1
ATOM 1967 C CA . MET A 1 258 ? 12.384 -8.155 -15.894 1.00 89.44 258 MET A CA 1
ATOM 1968 C C . MET A 1 258 ? 11.195 -9.098 -15.962 1.00 89.44 258 MET A C 1
ATOM 1970 O O . MET A 1 258 ? 10.676 -9.386 -17.040 1.00 89.44 258 MET A O 1
ATOM 1974 N N . THR A 1 259 ? 10.729 -9.523 -14.792 1.00 90.50 259 THR A N 1
ATOM 1975 C CA . THR A 1 259 ? 9.522 -10.332 -14.664 1.00 90.50 259 THR A CA 1
ATOM 1976 C C . THR A 1 259 ? 8.554 -9.733 -13.661 1.00 90.50 259 THR A C 1
ATOM 1978 O O . THR A 1 259 ? 8.915 -8.938 -12.785 1.00 90.50 259 THR A O 1
ATOM 1981 N N . ASP A 1 260 ? 7.297 -10.139 -13.767 1.00 89.00 260 ASP A N 1
ATOM 1982 C CA . ASP A 1 260 ? 6.311 -9.875 -12.747 1.00 89.00 260 ASP A CA 1
ATOM 1983 C C . ASP A 1 260 ? 6.485 -10.776 -11.511 1.00 89.00 260 ASP A C 1
ATOM 1985 O O . ASP A 1 260 ? 7.402 -11.595 -11.431 1.00 89.00 260 ASP A O 1
ATOM 1989 N N . SER A 1 261 ? 5.611 -10.614 -10.513 1.00 83.44 261 SER A N 1
ATOM 1990 C CA . SER A 1 261 ? 5.656 -11.432 -9.290 1.00 83.44 261 SER A CA 1
ATOM 1991 C C . SER A 1 261 ? 5.325 -12.910 -9.524 1.00 83.44 261 SER A C 1
ATOM 1993 O O . SER A 1 261 ? 5.550 -13.718 -8.631 1.00 83.44 261 SER A O 1
ATOM 1995 N N . SER A 1 262 ? 4.797 -13.255 -10.699 1.00 84.00 262 SER A N 1
ATOM 1996 C CA . SER A 1 262 ? 4.490 -14.624 -11.120 1.00 84.00 262 SER A CA 1
ATOM 1997 C C . SER A 1 262 ? 5.552 -15.178 -12.080 1.00 84.00 262 SER A C 1
ATOM 1999 O O . SER A 1 262 ? 5.377 -16.268 -12.613 1.00 84.00 262 SER A O 1
ATOM 2001 N N . GLY A 1 263 ? 6.642 -14.437 -12.321 1.00 85.62 263 GLY A N 1
ATOM 2002 C CA . GLY A 1 263 ? 7.716 -14.832 -13.233 1.00 85.62 263 GLY A CA 1
ATOM 2003 C C . GLY A 1 263 ? 7.434 -14.576 -14.718 1.00 85.62 263 GLY A C 1
ATOM 2004 O O . GLY A 1 263 ? 8.235 -14.986 -15.551 1.00 85.62 263 GLY A O 1
ATOM 2005 N N . ARG A 1 264 ? 6.338 -13.894 -15.072 1.00 89.56 264 ARG A N 1
ATOM 2006 C CA . ARG A 1 264 ? 6.007 -13.551 -16.466 1.00 89.56 264 ARG A CA 1
ATOM 2007 C C . ARG A 1 264 ? 6.860 -12.389 -16.943 1.00 89.56 264 ARG A C 1
ATOM 2009 O O . ARG A 1 264 ? 7.070 -11.443 -16.190 1.00 89.56 264 ARG A O 1
ATOM 2016 N N . GLU A 1 265 ? 7.323 -12.441 -18.183 1.00 92.44 265 GLU A N 1
ATOM 2017 C CA . GLU A 1 265 ? 8.158 -11.395 -18.772 1.00 92.44 265 GLU A CA 1
ATOM 2018 C C . GLU A 1 265 ? 7.445 -10.032 -18.809 1.00 92.44 265 GLU A C 1
ATOM 2020 O O . GLU A 1 265 ? 6.239 -9.942 -19.050 1.00 92.44 265 GLU A O 1
ATOM 2025 N N . ILE A 1 266 ? 8.206 -8.960 -18.571 1.00 96.94 266 ILE A N 1
ATOM 2026 C CA . ILE A 1 266 ? 7.769 -7.592 -18.854 1.00 96.94 266 ILE A CA 1
ATOM 2027 C C . ILE A 1 266 ? 8.276 -7.199 -20.242 1.00 96.94 266 ILE A C 1
ATOM 2029 O O . ILE A 1 266 ? 9.476 -7.019 -20.442 1.00 96.94 266 ILE A O 1
ATOM 2033 N N . HIS A 1 267 ? 7.357 -6.994 -21.180 1.00 97.56 267 HIS A N 1
ATOM 2034 C CA . HIS A 1 267 ? 7.679 -6.490 -22.509 1.00 97.56 267 HIS A CA 1
ATOM 2035 C C . HIS A 1 267 ? 7.837 -4.971 -22.468 1.00 97.56 267 HIS A C 1
ATOM 2037 O O . HIS A 1 267 ? 6.906 -4.261 -22.079 1.00 97.56 267 HIS A O 1
ATOM 2043 N N . PHE A 1 268 ? 9.003 -4.474 -22.877 1.00 98.06 268 PHE A N 1
ATOM 2044 C CA . PHE A 1 268 ? 9.282 -3.044 -22.964 1.00 98.06 268 PHE A CA 1
ATOM 2045 C C . PHE A 1 268 ? 8.694 -2.434 -24.231 1.00 98.06 268 PHE A C 1
ATOM 2047 O O . PHE A 1 268 ? 8.550 -3.089 -25.263 1.00 98.06 268 PHE A O 1
ATOM 2054 N N . LEU A 1 269 ? 8.340 -1.159 -24.127 1.00 97.44 269 LEU A N 1
ATOM 2055 C CA . LEU A 1 269 ? 7.673 -0.393 -25.164 1.00 97.44 269 LEU A CA 1
ATOM 2056 C C . LEU A 1 269 ? 8.480 0.840 -25.530 1.00 97.44 269 LEU A C 1
ATOM 2058 O O . LEU A 1 269 ? 9.141 1.430 -24.673 1.00 97.44 269 LEU A O 1
ATOM 2062 N N . LYS A 1 270 ? 8.337 1.287 -26.776 1.00 96.19 270 LYS A N 1
ATOM 2063 C CA . LYS A 1 270 ? 8.651 2.666 -27.142 1.00 96.19 270 LYS A CA 1
ATOM 2064 C C . LYS A 1 270 ? 7.762 3.625 -26.321 1.00 96.19 270 LYS A C 1
ATOM 2066 O O . LYS A 1 270 ? 6.534 3.536 -26.441 1.00 96.19 270 LYS A O 1
ATOM 2071 N N . PRO A 1 271 ? 8.330 4.542 -25.509 1.00 94.56 271 PRO A N 1
ATOM 2072 C CA . PRO A 1 271 ? 7.565 5.523 -24.742 1.00 94.56 271 PRO A CA 1
ATOM 2073 C C . PRO A 1 271 ? 6.667 6.377 -25.630 1.00 94.56 271 PRO A C 1
ATOM 2075 O O . PRO A 1 271 ? 7.126 7.047 -26.556 1.00 94.56 271 PRO A O 1
ATOM 2078 N N . ARG A 1 272 ? 5.371 6.389 -25.329 1.00 92.62 272 ARG A N 1
ATOM 2079 C CA . ARG A 1 272 ? 4.394 7.177 -26.092 1.00 92.62 272 ARG A CA 1
ATOM 2080 C C . ARG A 1 272 ? 3.240 7.646 -25.231 1.00 92.62 272 ARG A C 1
ATOM 2082 O O . ARG A 1 272 ? 2.872 8.814 -25.260 1.00 92.62 272 ARG A O 1
ATOM 2089 N N . HIS A 1 273 ? 2.664 6.712 -24.493 1.00 96.06 273 HIS A N 1
ATOM 2090 C CA . HIS A 1 273 ? 1.408 6.906 -23.794 1.00 96.06 273 HIS A CA 1
ATOM 2091 C C . HIS A 1 273 ? 1.637 7.392 -22.363 1.00 96.06 273 HIS A C 1
ATOM 2093 O O . HIS A 1 273 ? 2.527 6.894 -21.677 1.00 96.06 273 HIS A O 1
ATOM 2099 N N . VAL A 1 274 ? 0.816 8.337 -21.907 1.00 98.19 274 VAL A N 1
ATOM 2100 C CA . VAL A 1 274 ? 0.758 8.769 -20.505 1.00 98.19 274 VAL A CA 1
ATOM 2101 C C . VAL A 1 274 ? -0.504 8.189 -19.878 1.00 98.19 274 VAL A C 1
ATOM 2103 O O . VAL A 1 274 ? -1.578 8.236 -20.473 1.00 98.19 274 VAL A O 1
ATOM 2106 N N . LEU A 1 275 ? -0.376 7.628 -18.681 1.00 98.31 275 LEU A N 1
ATOM 2107 C CA . LEU A 1 275 ? -1.466 7.041 -17.912 1.00 98.31 275 LEU A CA 1
ATOM 2108 C C . LEU A 1 275 ? -1.691 7.863 -16.651 1.00 98.31 275 LEU A C 1
ATOM 2110 O O . LEU A 1 275 ? -0.731 8.185 -15.955 1.00 98.31 275 LEU A O 1
ATOM 2114 N N . GLU A 1 276 ? -2.949 8.128 -16.318 1.00 98.38 276 GLU A N 1
ATOM 2115 C CA . GLU A 1 276 ? -3.315 8.602 -14.988 1.00 98.38 276 GLU A CA 1
ATOM 2116 C C . GLU A 1 276 ? -3.394 7.396 -14.056 1.00 98.38 276 GLU A C 1
ATOM 2118 O O . GLU A 1 276 ? -4.148 6.443 -14.293 1.00 98.38 276 GLU A O 1
ATOM 2123 N N . LEU A 1 277 ? -2.602 7.438 -12.992 1.00 98.25 277 LEU A N 1
ATOM 2124 C CA . LEU A 1 277 ? -2.593 6.446 -11.932 1.00 98.25 277 LEU A CA 1
ATOM 2125 C C . LEU A 1 277 ? -3.197 7.050 -10.677 1.00 98.25 277 LEU A C 1
ATOM 2127 O O . LEU A 1 277 ? -2.938 8.206 -10.349 1.00 98.25 277 LEU A O 1
ATOM 2131 N N . GLN A 1 278 ? -3.955 6.247 -9.945 1.00 97.12 278 GLN A N 1
ATOM 2132 C CA . GLN A 1 278 ? -4.522 6.627 -8.658 1.00 97.12 278 GLN A CA 1
ATOM 2133 C C . GLN A 1 278 ? -3.966 5.736 -7.557 1.00 97.12 278 GLN A C 1
ATOM 2135 O O . GLN A 1 278 ? -3.847 4.532 -7.751 1.00 97.12 278 GLN A O 1
ATOM 2140 N N . GLY A 1 279 ? -3.661 6.304 -6.398 1.00 94.12 279 GLY A N 1
ATOM 2141 C CA . GLY A 1 279 ? -3.244 5.560 -5.213 1.00 94.12 279 GLY A CA 1
ATOM 2142 C C . GLY A 1 279 ? -3.509 6.347 -3.939 1.00 94.12 279 GLY A C 1
ATOM 2143 O O . GLY A 1 279 ? -4.063 7.443 -3.987 1.00 94.12 279 GLY A O 1
ATOM 2144 N N . GLU A 1 280 ? -3.129 5.784 -2.798 1.00 88.62 280 GLU A N 1
ATOM 2145 C CA . GLU A 1 280 ? -3.430 6.388 -1.493 1.00 88.62 280 GLU A CA 1
ATOM 2146 C C . GLU A 1 280 ? -2.252 7.225 -0.969 1.00 88.62 280 GLU A C 1
ATOM 2148 O O . GLU A 1 280 ? -2.432 8.361 -0.535 1.00 88.62 280 GLU A O 1
ATOM 2153 N N . ASP A 1 281 ? -1.028 6.693 -1.045 1.00 85.75 281 ASP A N 1
ATOM 2154 C CA . ASP A 1 281 ? 0.147 7.276 -0.388 1.00 85.75 281 ASP A CA 1
ATOM 2155 C C . ASP A 1 281 ? 1.455 7.010 -1.155 1.00 85.75 281 ASP A C 1
ATOM 2157 O O . ASP A 1 281 ? 1.525 6.111 -1.995 1.00 85.75 281 ASP A O 1
ATOM 2161 N N . LEU A 1 282 ? 2.508 7.773 -0.852 1.00 88.56 282 LEU A N 1
ATOM 2162 C CA . LEU A 1 282 ? 3.861 7.576 -1.380 1.00 88.56 282 LEU A CA 1
ATOM 2163 C C . LEU A 1 282 ? 4.768 6.986 -0.295 1.00 88.56 282 LEU A C 1
ATOM 2165 O O . LEU A 1 282 ? 5.174 7.653 0.652 1.00 88.56 282 LEU A O 1
ATOM 2169 N N . ILE A 1 283 ? 5.121 5.711 -0.447 1.00 85.19 283 ILE A N 1
ATOM 2170 C CA . ILE A 1 283 ? 5.970 4.991 0.504 1.00 85.19 283 ILE A CA 1
ATOM 2171 C C . ILE A 1 283 ? 7.435 5.172 0.098 1.00 85.19 283 ILE A C 1
ATOM 2173 O O . ILE A 1 283 ? 7.920 4.513 -0.822 1.00 85.19 283 ILE A O 1
ATOM 2177 N N . HIS A 1 284 ? 8.150 6.052 0.802 1.00 84.06 284 HIS A N 1
ATOM 2178 C CA . HIS A 1 284 ? 9.567 6.351 0.540 1.00 84.06 284 HIS A CA 1
ATOM 2179 C C . HIS A 1 284 ? 10.525 5.254 1.023 1.00 84.06 284 HIS A C 1
ATOM 2181 O O . HIS A 1 284 ? 11.534 4.959 0.381 1.00 84.06 284 HIS A O 1
ATOM 2187 N N . ALA A 1 285 ? 10.217 4.648 2.167 1.00 76.38 285 ALA A N 1
ATOM 2188 C CA . ALA A 1 285 ? 11.047 3.630 2.789 1.00 76.38 285 ALA A CA 1
ATOM 2189 C C . ALA A 1 285 ? 10.183 2.647 3.573 1.00 76.38 285 ALA A C 1
ATOM 2191 O O . ALA A 1 285 ? 9.228 3.058 4.238 1.00 76.38 285 ALA A O 1
ATOM 2192 N N . GLU A 1 286 ? 10.568 1.376 3.538 1.00 67.38 286 GLU A N 1
ATOM 2193 C CA . GLU A 1 286 ? 9.954 0.293 4.304 1.00 67.38 286 GLU A CA 1
ATOM 2194 C C . GLU A 1 286 ? 11.046 -0.385 5.140 1.00 67.38 286 GLU A C 1
ATOM 2196 O O . GLU A 1 286 ? 12.133 -0.677 4.638 1.00 67.38 286 GLU A O 1
ATOM 2201 N N . GLY A 1 287 ? 10.810 -0.554 6.446 1.00 64.56 287 GLY A N 1
ATOM 2202 C CA . GLY A 1 287 ? 11.815 -1.110 7.362 1.00 64.56 287 GLY A CA 1
ATOM 2203 C C . GLY A 1 287 ? 13.127 -0.312 7.417 1.00 64.56 287 GLY A C 1
ATOM 2204 O O . GLY A 1 287 ? 14.198 -0.902 7.531 1.00 64.56 287 GLY A O 1
ATOM 2205 N N . GLY A 1 288 ? 13.062 1.017 7.265 1.00 66.44 288 GLY A N 1
ATOM 2206 C CA . GLY A 1 288 ? 14.230 1.909 7.301 1.00 66.44 288 GLY A CA 1
ATOM 2207 C C . GLY A 1 288 ? 15.092 1.918 6.031 1.00 66.44 288 GLY A C 1
ATOM 2208 O O . GLY A 1 288 ? 16.073 2.654 5.973 1.00 66.44 288 GLY A O 1
ATOM 2209 N N . ARG A 1 289 ? 14.736 1.144 4.997 1.00 73.06 289 ARG A N 1
ATOM 2210 C CA . ARG A 1 289 ? 15.453 1.119 3.714 1.00 73.06 289 ARG A CA 1
ATOM 2211 C C . ARG A 1 289 ? 14.659 1.852 2.642 1.00 73.06 289 ARG A C 1
ATOM 2213 O O . ARG A 1 289 ? 13.468 1.592 2.466 1.00 73.06 289 ARG A O 1
ATOM 2220 N N . ALA A 1 290 ? 15.325 2.759 1.927 1.00 83.25 290 ALA A N 1
ATOM 2221 C CA . ALA A 1 290 ? 14.726 3.458 0.798 1.00 83.25 290 ALA A CA 1
ATOM 2222 C C . ALA A 1 290 ? 14.321 2.460 -0.292 1.00 83.25 290 ALA A C 1
ATOM 2224 O O . ALA A 1 290 ? 15.091 1.561 -0.643 1.00 83.25 290 ALA A O 1
ATOM 2225 N N . GLN A 1 291 ? 13.123 2.643 -0.838 1.00 84.25 291 GLN A N 1
ATOM 2226 C CA . GLN A 1 291 ? 12.692 1.903 -2.017 1.00 84.25 291 GLN A CA 1
ATOM 2227 C C . GLN A 1 291 ? 13.542 2.349 -3.207 1.00 84.25 291 GLN A C 1
ATOM 2229 O O . GLN A 1 291 ? 13.724 3.547 -3.422 1.00 84.25 291 GLN A O 1
ATOM 2234 N N . ARG A 1 292 ? 14.102 1.393 -3.957 1.00 90.62 292 ARG A N 1
ATOM 2235 C CA . ARG A 1 292 ? 14.938 1.675 -5.129 1.00 90.62 292 ARG A CA 1
ATOM 2236 C C . ARG A 1 292 ? 14.330 1.043 -6.368 1.00 90.62 292 ARG A C 1
ATOM 2238 O O . ARG A 1 292 ? 13.996 -0.139 -6.352 1.00 90.62 292 ARG A O 1
ATOM 2245 N N . THR A 1 293 ? 14.232 1.811 -7.443 1.00 94.19 293 THR A N 1
ATOM 2246 C CA . THR A 1 293 ? 13.700 1.339 -8.726 1.00 94.19 293 THR A CA 1
ATOM 2247 C C . THR A 1 293 ? 14.681 1.652 -9.857 1.00 94.19 293 THR A C 1
ATOM 2249 O O . THR A 1 293 ? 15.729 2.271 -9.642 1.00 94.19 293 THR A O 1
ATOM 2252 N N . GLN A 1 294 ? 14.402 1.151 -11.056 1.00 95.19 294 GLN A N 1
ATOM 2253 C CA . GLN A 1 294 ? 15.291 1.277 -12.206 1.00 95.19 294 GLN A CA 1
ATOM 2254 C C . GLN A 1 294 ? 15.283 2.714 -12.733 1.00 95.19 294 GLN A C 1
ATOM 2256 O O . GLN A 1 294 ? 14.215 3.246 -13.049 1.00 95.19 294 GLN A O 1
ATOM 2261 N N . LEU A 1 295 ? 16.477 3.294 -12.853 1.00 95.75 295 LEU A N 1
ATOM 2262 C CA . LEU A 1 295 ? 16.745 4.484 -13.648 1.00 95.75 295 LEU A CA 1
ATOM 2263 C C . LEU A 1 295 ? 17.110 4.037 -15.065 1.00 95.75 295 LEU A C 1
ATOM 2265 O O . LEU A 1 295 ? 18.012 3.216 -15.256 1.00 95.75 295 LEU A O 1
ATOM 2269 N N . LEU A 1 296 ? 16.402 4.573 -16.049 1.00 95.44 296 LEU A N 1
ATOM 2270 C CA . LEU A 1 296 ? 16.527 4.237 -17.461 1.00 95.44 296 LEU A CA 1
ATOM 2271 C C . LEU A 1 296 ? 16.789 5.503 -18.279 1.00 95.44 296 LEU A C 1
ATOM 2273 O O . LEU A 1 296 ? 16.366 6.589 -17.885 1.00 95.44 296 LEU A O 1
ATOM 2277 N N . SER A 1 297 ? 17.418 5.361 -19.442 1.00 94.69 297 SER A N 1
ATOM 2278 C CA . SER A 1 297 ? 17.381 6.380 -20.495 1.00 94.69 297 SER A CA 1
ATOM 2279 C C . SER A 1 297 ? 16.710 5.848 -21.751 1.00 94.69 297 SER A C 1
ATOM 2281 O O . SER A 1 297 ? 16.930 4.692 -22.117 1.00 94.69 297 SER A O 1
ATOM 2283 N N . TRP A 1 298 ? 15.940 6.710 -22.410 1.00 94.56 298 TRP A N 1
ATOM 2284 C CA . TRP A 1 298 ? 15.399 6.491 -23.747 1.00 94.56 298 TRP A CA 1
ATOM 2285 C C . TRP A 1 298 ? 16.072 7.420 -24.753 1.00 94.56 298 TRP A C 1
ATOM 2287 O O . TRP A 1 298 ? 16.221 8.623 -24.506 1.00 94.56 298 TRP A O 1
ATOM 2297 N N . ASP A 1 299 ? 16.412 6.841 -25.894 1.00 92.12 299 ASP A N 1
ATOM 2298 C CA . ASP A 1 299 ? 16.882 7.513 -27.094 1.00 92.12 299 ASP A CA 1
ATOM 2299 C C . ASP A 1 299 ? 16.197 6.878 -28.315 1.00 92.12 299 ASP A C 1
ATOM 2301 O O . ASP A 1 299 ? 15.958 5.672 -28.331 1.00 92.12 299 ASP A O 1
ATOM 2305 N N . GLU A 1 300 ? 15.832 7.678 -29.317 1.00 89.81 300 GLU A N 1
ATOM 2306 C CA . GLU A 1 300 ? 15.076 7.176 -30.477 1.00 89.81 300 GLU A CA 1
ATOM 2307 C C . GLU A 1 300 ? 15.903 6.217 -31.345 1.00 89.81 300 GLU A C 1
ATOM 2309 O O . GLU A 1 300 ? 15.343 5.261 -31.883 1.00 89.81 300 GLU A O 1
ATOM 2314 N N . ASP A 1 301 ? 17.218 6.438 -31.435 1.00 88.38 301 ASP A N 1
ATOM 2315 C CA . ASP A 1 301 ? 18.113 5.653 -32.288 1.00 88.38 301 ASP A CA 1
ATOM 2316 C C . ASP A 1 301 ? 18.646 4.411 -31.564 1.00 88.38 301 ASP A C 1
ATOM 2318 O O . ASP A 1 301 ? 18.750 3.332 -32.148 1.00 88.38 301 ASP A O 1
ATOM 2322 N N . SER A 1 302 ? 18.994 4.557 -30.282 1.00 88.06 302 SER A N 1
ATOM 2323 C CA . SER A 1 302 ? 19.625 3.499 -29.481 1.00 88.06 302 SER A CA 1
ATOM 2324 C C . SER A 1 302 ? 18.691 2.788 -28.496 1.00 88.06 302 SER A C 1
ATOM 2326 O O . SER A 1 302 ? 19.098 1.812 -27.864 1.00 88.06 302 SER A O 1
ATOM 2328 N N . GLY A 1 303 ? 17.436 3.227 -28.389 1.00 93.62 303 GLY A N 1
ATOM 2329 C CA . GLY A 1 303 ? 16.411 2.603 -27.562 1.00 93.62 303 GLY A CA 1
ATOM 2330 C C . GLY A 1 303 ? 16.651 2.770 -26.061 1.00 93.62 303 GLY A C 1
ATOM 2331 O O . GLY A 1 303 ? 17.117 3.805 -25.577 1.00 93.62 303 GLY A O 1
ATOM 2332 N N . TRP A 1 304 ? 16.277 1.746 -25.294 1.00 95.06 304 TRP A N 1
ATOM 2333 C CA . TRP A 1 304 ? 16.405 1.762 -23.842 1.00 95.06 304 TRP A CA 1
ATOM 2334 C C . TRP A 1 304 ? 17.817 1.423 -23.365 1.00 95.06 304 TRP A C 1
ATOM 2336 O O . TRP A 1 304 ? 18.437 0.464 -23.818 1.00 95.06 304 TRP A O 1
ATOM 2346 N N . ARG A 1 305 ? 18.271 2.115 -22.316 1.00 93.81 305 ARG A N 1
ATOM 2347 C CA . ARG A 1 305 ? 19.467 1.743 -21.548 1.00 93.81 305 ARG A CA 1
ATOM 2348 C C . ARG A 1 305 ? 19.184 1.775 -20.053 1.00 93.81 305 ARG A C 1
ATOM 2350 O O . ARG A 1 305 ? 18.544 2.696 -19.550 1.00 93.81 305 ARG A O 1
ATOM 2357 N N . PHE A 1 306 ? 19.687 0.776 -19.335 1.00 93.06 306 PHE A N 1
ATOM 2358 C CA . PHE A 1 306 ? 19.657 0.744 -17.877 1.00 93.06 306 PHE A CA 1
ATOM 2359 C C . PHE A 1 306 ? 20.824 1.557 -17.309 1.00 93.06 306 PHE A C 1
ATOM 2361 O O . PHE A 1 306 ? 21.975 1.320 -17.669 1.00 93.06 306 PHE A O 1
ATOM 2368 N N . LEU A 1 307 ? 20.526 2.506 -16.420 1.00 90.88 307 LEU A N 1
ATOM 2369 C CA . LEU A 1 307 ? 21.517 3.405 -15.821 1.00 90.88 307 LEU A CA 1
ATOM 2370 C C . LEU A 1 307 ? 21.823 3.082 -14.351 1.00 90.88 307 LEU A C 1
ATOM 2372 O O . LEU A 1 307 ? 22.766 3.631 -13.786 1.00 90.88 307 LEU A O 1
ATOM 2376 N N . GLY A 1 308 ? 21.039 2.208 -13.714 1.00 89.94 308 GLY A N 1
ATOM 2377 C CA . GLY A 1 308 ? 21.238 1.799 -12.324 1.00 89.94 308 GLY A CA 1
ATOM 2378 C C . GLY A 1 308 ? 19.960 1.839 -11.488 1.00 89.94 308 GLY A C 1
ATOM 2379 O O . GLY A 1 308 ? 18.851 1.973 -12.002 1.00 89.94 308 GLY A O 1
ATOM 2380 N N . LEU A 1 309 ? 20.117 1.707 -10.169 1.00 91.38 309 LEU A N 1
ATOM 2381 C CA . LEU A 1 309 ? 19.010 1.768 -9.212 1.00 91.38 309 LEU A CA 1
ATOM 2382 C C . LEU A 1 309 ? 19.074 3.050 -8.387 1.00 91.38 309 LEU A C 1
ATOM 2384 O O . LEU A 1 309 ? 20.081 3.308 -7.725 1.00 91.38 309 LEU A O 1
ATOM 2388 N N . GLN A 1 310 ? 17.973 3.792 -8.343 1.00 91.69 310 GLN A N 1
ATOM 2389 C CA . GLN A 1 310 ? 17.853 5.047 -7.597 1.00 91.69 310 GLN A CA 1
ATOM 2390 C C . GLN A 1 310 ? 16.673 5.002 -6.637 1.00 91.69 310 GLN A C 1
ATOM 2392 O O . GLN A 1 310 ? 15.731 4.237 -6.844 1.00 91.69 310 GLN A O 1
ATOM 2397 N N . ALA A 1 311 ? 16.748 5.794 -5.568 1.00 90.69 311 ALA A N 1
ATOM 2398 C CA . ALA A 1 311 ? 15.659 5.898 -4.609 1.00 90.69 311 ALA A CA 1
ATOM 2399 C C . ALA A 1 311 ? 14.414 6.495 -5.284 1.00 90.69 311 ALA A C 1
ATOM 2401 O O . ALA A 1 311 ? 14.491 7.548 -5.912 1.00 90.69 311 ALA A O 1
ATOM 2402 N N . CYS A 1 312 ? 13.273 5.826 -5.148 1.00 93.00 312 CYS A N 1
ATOM 2403 C CA . CYS A 1 312 ? 11.999 6.272 -5.700 1.00 93.00 312 CYS A CA 1
ATOM 2404 C C . CYS A 1 312 ? 10.864 5.769 -4.796 1.00 93.00 312 CYS A C 1
ATOM 2406 O O . CYS A 1 312 ? 10.806 4.565 -4.525 1.00 93.00 312 CYS A O 1
ATOM 2408 N N . PRO A 1 313 ? 9.977 6.648 -4.292 1.00 91.94 313 PRO A N 1
ATOM 2409 C CA . PRO A 1 313 ? 8.848 6.222 -3.487 1.00 91.94 313 PRO A CA 1
ATOM 2410 C C . PRO A 1 313 ? 7.862 5.409 -4.324 1.00 91.94 313 PRO A C 1
ATOM 2412 O O . PRO A 1 313 ? 7.636 5.670 -5.504 1.00 91.94 313 PRO A O 1
ATOM 2415 N N . ARG A 1 314 ? 7.220 4.440 -3.679 1.00 90.88 314 ARG A N 1
ATOM 2416 C CA . ARG A 1 314 ? 6.189 3.609 -4.300 1.00 90.88 314 ARG A CA 1
ATOM 2417 C C . ARG A 1 314 ? 4.805 4.188 -4.029 1.00 90.88 314 ARG A C 1
ATOM 2419 O O . ARG A 1 314 ? 4.461 4.421 -2.874 1.00 90.88 314 ARG A O 1
ATOM 2426 N N . LEU A 1 315 ? 3.975 4.307 -5.064 1.00 94.00 315 LEU A N 1
ATOM 2427 C CA . LEU A 1 315 ? 2.548 4.593 -4.899 1.00 94.00 315 LEU A CA 1
ATOM 2428 C C . LEU A 1 315 ? 1.818 3.375 -4.311 1.00 94.00 315 LEU A C 1
ATOM 2430 O O . LEU A 1 315 ? 1.782 2.300 -4.921 1.00 94.00 315 LEU A O 1
ATOM 2434 N N . SER A 1 316 ? 1.255 3.525 -3.114 1.00 90.12 316 SER A N 1
ATOM 2435 C CA . SER A 1 316 ? 0.493 2.474 -2.442 1.00 90.12 316 SER A CA 1
ATOM 2436 C C . SER A 1 316 ? -0.889 2.308 -3.076 1.00 90.12 316 SER A C 1
ATOM 2438 O O . SER A 1 316 ? -1.516 3.275 -3.511 1.00 90.12 316 SER A O 1
ATOM 2440 N N . PHE A 1 317 ? -1.342 1.053 -3.159 1.00 90.25 317 PHE A N 1
ATOM 2441 C CA . PHE A 1 317 ? -2.632 0.675 -3.756 1.00 90.25 317 PHE A CA 1
ATOM 2442 C C . PHE A 1 317 ? -2.879 1.285 -5.145 1.00 90.25 317 PHE A C 1
ATOM 2444 O O . PHE A 1 317 ? -4.010 1.610 -5.503 1.00 90.25 317 PHE A O 1
ATOM 2451 N N . ALA A 1 318 ? -1.805 1.424 -5.928 1.00 95.31 318 ALA A N 1
ATOM 2452 C CA . ALA A 1 318 ? -1.865 2.013 -7.251 1.00 95.31 318 ALA A CA 1
ATOM 2453 C C . ALA A 1 318 ? -2.819 1.240 -8.173 1.00 95.31 318 ALA A C 1
ATOM 2455 O O . ALA A 1 318 ? -2.754 0.010 -8.264 1.00 95.31 318 ALA A O 1
ATOM 2456 N N . ARG A 1 319 ? -3.659 1.981 -8.890 1.00 96.69 319 ARG A N 1
ATOM 2457 C CA . ARG A 1 319 ? -4.566 1.486 -9.924 1.00 96.69 319 ARG A CA 1
ATOM 2458 C C . ARG A 1 319 ? -4.485 2.363 -11.164 1.00 96.69 319 ARG A C 1
ATOM 2460 O O . ARG A 1 319 ? -4.259 3.570 -11.066 1.00 96.69 319 ARG A O 1
ATOM 2467 N N . PHE A 1 320 ? -4.693 1.749 -12.319 1.00 98.19 320 PHE A N 1
ATOM 2468 C CA . PHE A 1 320 ? -4.949 2.475 -13.554 1.00 98.19 320 PHE A CA 1
ATOM 2469 C C . PHE A 1 320 ? -6.276 3.235 -13.427 1.00 98.19 320 PHE A C 1
ATOM 2471 O O . PHE A 1 320 ? -7.254 2.677 -12.929 1.00 98.19 320 PHE A O 1
ATOM 2478 N N . ALA A 1 321 ? -6.294 4.507 -13.828 1.00 97.38 321 ALA A N 1
ATOM 2479 C CA . ALA A 1 321 ? -7.519 5.298 -13.897 1.00 97.38 321 ALA A CA 1
ATOM 2480 C C . ALA A 1 321 ? -7.963 5.510 -15.345 1.00 97.38 321 ALA A C 1
ATOM 2482 O O . ALA A 1 321 ? -9.111 5.228 -15.672 1.00 97.38 321 ALA A O 1
ATOM 2483 N N . ARG A 1 322 ? -7.067 6.021 -16.199 1.00 97.06 322 ARG A N 1
ATOM 2484 C CA . ARG A 1 322 ? -7.334 6.244 -17.628 1.00 97.06 322 ARG A CA 1
ATOM 2485 C C . ARG A 1 322 ? -6.061 6.532 -18.421 1.00 97.06 322 ARG A C 1
ATOM 2487 O O . ARG A 1 322 ? -5.039 6.935 -17.865 1.00 97.06 322 ARG A O 1
ATOM 2494 N N . MET A 1 323 ? -6.161 6.401 -19.741 1.00 96.44 323 MET A N 1
ATOM 2495 C CA . MET A 1 323 ? -5.192 6.954 -20.688 1.00 96.44 323 MET A CA 1
ATOM 2496 C C . MET A 1 323 ? -5.318 8.487 -20.728 1.00 96.44 323 MET A C 1
ATOM 2498 O O . MET A 1 323 ? -6.425 9.030 -20.713 1.00 96.44 323 MET A O 1
ATOM 2502 N N . ARG A 1 324 ? -4.192 9.196 -20.788 1.00 97.25 324 ARG A N 1
ATOM 2503 C CA . ARG A 1 324 ? -4.128 10.658 -20.908 1.00 97.25 324 ARG A CA 1
ATOM 2504 C C . ARG A 1 324 ? -3.781 11.061 -22.327 1.00 97.25 324 ARG A C 1
ATOM 2506 O O . ARG A 1 324 ? -2.665 11.477 -22.608 1.00 97.25 324 ARG A O 1
ATOM 2513 N N . GLU A 1 325 ? -4.756 10.937 -23.221 1.00 95.31 325 GLU A N 1
ATOM 2514 C CA . GLU A 1 325 ? -4.620 11.369 -24.622 1.00 95.31 325 GLU A CA 1
ATOM 2515 C C . GLU A 1 325 ? -4.375 12.881 -24.749 1.00 95.31 325 GLU A C 1
ATOM 2517 O O . GLU A 1 325 ? -3.798 13.342 -25.728 1.00 95.31 325 GLU A O 1
ATOM 2522 N N . ASP A 1 326 ? -4.757 13.644 -23.723 1.00 95.88 326 ASP A N 1
ATOM 2523 C CA . ASP A 1 326 ? -4.519 15.079 -23.588 1.00 95.88 326 ASP A CA 1
ATOM 2524 C C . ASP A 1 326 ? -3.103 15.431 -23.096 1.00 95.88 326 ASP A C 1
ATOM 2526 O O . ASP A 1 326 ? -2.783 16.611 -22.952 1.00 95.88 326 ASP A O 1
ATOM 2530 N N . LYS A 1 327 ? -2.253 14.436 -22.803 1.00 96.06 327 LYS A N 1
ATOM 2531 C CA . LYS A 1 327 ? -0.897 14.653 -22.291 1.00 96.06 327 LYS A CA 1
ATOM 2532 C C . LYS A 1 327 ? 0.160 13.938 -23.113 1.00 96.06 327 LYS A C 1
ATOM 2534 O O . LYS A 1 327 ? 0.015 12.798 -23.538 1.00 96.06 327 LYS A O 1
ATOM 2539 N N . SER A 1 328 ? 1.293 14.614 -23.231 1.00 93.12 328 SER A N 1
ATOM 2540 C CA . SER A 1 328 ? 2.504 14.120 -23.869 1.00 93.12 328 SER A CA 1
ATOM 2541 C C . SER A 1 328 ? 3.617 14.049 -22.834 1.00 93.12 328 SER A C 1
ATOM 2543 O O . SER A 1 328 ? 3.819 14.979 -22.051 1.00 93.12 328 SER A O 1
ATOM 2545 N N . TRP A 1 329 ? 4.363 12.946 -22.823 1.00 91.56 329 TRP A N 1
ATOM 2546 C CA . TRP A 1 329 ? 5.531 12.823 -21.954 1.00 91.56 329 TRP A CA 1
ATOM 2547 C C . TRP A 1 329 ? 6.682 13.740 -22.387 1.00 91.56 329 TRP A C 1
ATOM 2549 O O . TRP A 1 329 ? 7.501 14.111 -21.549 1.00 91.56 329 TRP A O 1
ATOM 2559 N N . ASN A 1 330 ? 6.692 14.161 -23.657 1.00 86.94 330 ASN A N 1
ATOM 2560 C CA . ASN A 1 330 ? 7.681 15.088 -24.201 1.00 86.94 330 ASN A CA 1
ATOM 2561 C C . ASN A 1 330 ? 7.515 16.504 -23.636 1.00 86.94 330 ASN A C 1
ATOM 2563 O O . ASN A 1 330 ? 8.500 17.213 -23.488 1.00 86.94 330 ASN A O 1
ATOM 2567 N N . ASP A 1 331 ? 6.287 16.881 -23.272 1.00 87.50 331 ASP A N 1
ATOM 2568 C CA . ASP A 1 331 ? 5.936 18.226 -22.796 1.00 87.50 331 ASP A CA 1
ATOM 2569 C C . ASP A 1 331 ? 5.754 18.246 -21.268 1.00 87.50 331 ASP A C 1
ATOM 2571 O O . ASP A 1 331 ? 4.974 19.011 -20.699 1.00 87.50 331 ASP A O 1
ATOM 2575 N N . GLY A 1 332 ? 6.440 17.330 -20.576 1.00 87.62 332 GLY A N 1
ATOM 2576 C CA . GLY A 1 332 ? 6.391 17.215 -19.123 1.00 87.62 332 GLY A CA 1
ATOM 2577 C C . GLY A 1 332 ? 5.077 16.645 -18.579 1.00 87.62 332 GLY A C 1
ATOM 2578 O O . GLY A 1 332 ? 4.758 16.871 -17.412 1.00 87.62 332 GLY A O 1
ATOM 2579 N N . GLY A 1 333 ? 4.304 15.899 -19.371 1.00 93.19 333 GLY A N 1
ATOM 2580 C CA . GLY A 1 333 ? 3.040 15.293 -18.936 1.00 93.19 333 GLY A CA 1
ATOM 2581 C C . GLY A 1 333 ? 3.172 14.217 -17.850 1.00 93.19 333 GLY A C 1
ATOM 2582 O O . GLY A 1 333 ? 2.162 13.860 -17.254 1.00 93.19 333 GLY A O 1
ATOM 2583 N N . ALA A 1 334 ? 4.389 13.733 -17.578 1.00 96.38 334 ALA A N 1
ATOM 2584 C CA . ALA A 1 334 ? 4.672 12.638 -16.646 1.00 96.38 334 ALA A CA 1
ATOM 2585 C C . ALA A 1 334 ? 5.927 12.886 -15.781 1.00 96.38 334 ALA A C 1
ATOM 2587 O O . ALA A 1 334 ? 6.765 12.008 -15.588 1.00 96.38 334 ALA A O 1
ATOM 2588 N N . ARG A 1 335 ? 6.086 14.118 -15.297 1.00 96.06 335 ARG A N 1
ATOM 2589 C CA . ARG A 1 335 ? 7.241 14.599 -14.518 1.00 96.06 335 ARG A CA 1
ATOM 2590 C C . ARG A 1 335 ? 7.457 13.871 -13.189 1.00 96.06 335 ARG A C 1
ATOM 2592 O O . ARG A 1 335 ? 6.488 13.593 -12.480 1.00 96.06 335 ARG A O 1
ATOM 2599 N N . ILE A 1 336 ? 8.715 13.637 -12.813 1.00 95.69 336 ILE A N 1
ATOM 2600 C CA . ILE A 1 336 ? 9.082 13.033 -11.521 1.00 95.69 336 ILE A CA 1
ATOM 2601 C C . ILE A 1 336 ? 8.782 13.944 -10.326 1.00 95.69 336 ILE A C 1
ATOM 2603 O O . ILE A 1 336 ? 8.517 13.465 -9.227 1.00 95.69 336 ILE A O 1
ATOM 2607 N N . GLU A 1 337 ? 8.703 15.255 -10.533 1.00 94.69 337 GLU A N 1
ATOM 2608 C CA . GLU A 1 337 ? 8.372 16.211 -9.474 1.00 94.69 337 GLU A CA 1
ATOM 2609 C C . GLU A 1 337 ? 6.944 16.036 -8.930 1.00 94.69 337 GLU A C 1
ATOM 2611 O O . GLU A 1 337 ? 6.655 16.456 -7.811 1.00 94.69 337 GLU A O 1
ATOM 2616 N N . GLN A 1 338 ? 6.052 15.355 -9.667 1.00 94.25 338 GLN A N 1
ATOM 2617 C CA . GLN A 1 338 ? 4.685 15.043 -9.217 1.00 94.25 338 GLN A CA 1
ATOM 2618 C C . GLN A 1 338 ? 4.644 14.233 -7.913 1.00 94.25 338 GLN A C 1
ATOM 2620 O O . GLN A 1 338 ? 3.649 14.271 -7.192 1.00 94.25 338 GLN A O 1
ATOM 2625 N N . ILE A 1 339 ? 5.712 13.493 -7.613 1.00 92.44 339 ILE A N 1
ATOM 2626 C CA . ILE A 1 339 ? 5.826 12.666 -6.406 1.00 92.44 339 ILE A CA 1
ATOM 2627 C C . ILE A 1 339 ? 6.712 13.310 -5.331 1.00 92.44 339 ILE A C 1
ATOM 2629 O O . ILE A 1 339 ? 7.175 12.626 -4.422 1.00 92.44 339 ILE A O 1
ATOM 2633 N N . GLY A 1 340 ? 6.961 14.621 -5.432 1.00 85.62 340 GLY A N 1
ATOM 2634 C CA . GLY A 1 340 ? 7.737 15.386 -4.452 1.00 85.62 340 GLY A CA 1
ATOM 2635 C C . GLY A 1 340 ? 9.250 15.152 -4.511 1.00 85.62 340 GLY A C 1
ATOM 2636 O O . GLY A 1 340 ? 9.966 15.593 -3.616 1.00 85.62 340 GLY A O 1
ATOM 2637 N N . LEU A 1 341 ? 9.750 14.460 -5.540 1.00 86.31 341 LEU A N 1
ATOM 2638 C CA . LEU A 1 341 ? 11.185 14.342 -5.792 1.00 86.31 341 LEU A CA 1
ATOM 2639 C C . LEU A 1 341 ? 11.718 15.569 -6.541 1.00 86.31 341 LEU A C 1
ATOM 2641 O O . LEU A 1 341 ? 10.992 16.229 -7.281 1.00 86.31 341 LEU A O 1
ATOM 2645 N N . SER A 1 342 ? 13.010 15.852 -6.367 1.00 86.38 342 SER A N 1
ATOM 2646 C CA . SER A 1 342 ? 13.704 16.872 -7.156 1.00 86.38 342 SER A CA 1
ATOM 2647 C C . SER A 1 342 ? 13.762 16.475 -8.633 1.00 86.38 342 SER A C 1
ATOM 2649 O O . SER A 1 342 ? 14.015 15.315 -8.956 1.00 86.38 342 SER A O 1
ATOM 2651 N N . GLY A 1 343 ? 13.605 17.457 -9.524 1.00 85.94 343 GLY A N 1
ATOM 2652 C CA . GLY A 1 343 ? 13.854 17.300 -10.960 1.00 85.94 343 GLY A CA 1
ATOM 2653 C C . GLY A 1 343 ? 15.340 17.158 -11.315 1.00 85.94 343 GLY A C 1
ATOM 2654 O O . GLY A 1 343 ? 15.681 16.885 -12.463 1.00 85.94 343 GLY A O 1
ATOM 2655 N N . ALA A 1 344 ? 16.256 17.327 -10.358 1.00 88.56 344 ALA A N 1
ATOM 2656 C CA . ALA A 1 344 ? 17.677 17.116 -10.607 1.00 88.56 344 ALA A CA 1
ATOM 2657 C C . ALA A 1 344 ? 17.959 15.643 -10.956 1.00 88.56 344 ALA A C 1
ATOM 2659 O O . ALA A 1 344 ? 17.592 14.730 -10.212 1.00 88.56 344 ALA A O 1
ATOM 2660 N N . ARG A 1 345 ? 18.644 15.417 -12.083 1.00 88.44 345 ARG A N 1
ATOM 2661 C CA . ARG A 1 345 ? 19.058 14.076 -12.513 1.00 88.44 345 ARG A CA 1
ATOM 2662 C C . ARG A 1 345 ? 20.030 13.466 -11.488 1.00 88.44 345 ARG A C 1
ATOM 2664 O O . ARG A 1 345 ? 20.969 14.151 -11.079 1.00 88.44 345 ARG A O 1
ATOM 2671 N N . PRO A 1 346 ? 19.843 12.198 -11.073 1.00 87.75 346 PRO A N 1
ATOM 2672 C CA . PRO A 1 346 ? 20.744 11.547 -10.130 1.00 87.75 346 PRO A CA 1
ATOM 2673 C C . PRO A 1 346 ? 22.154 11.396 -10.702 1.00 87.75 346 PRO A C 1
ATOM 2675 O O . PRO A 1 346 ? 22.329 11.093 -11.879 1.00 87.75 346 PRO A O 1
ATOM 2678 N N . THR A 1 347 ? 23.183 11.512 -9.868 1.00 85.19 347 THR A N 1
ATOM 2679 C CA . THR A 1 347 ? 24.542 11.180 -10.306 1.00 85.19 347 THR A CA 1
ATOM 2680 C C . THR A 1 347 ? 24.649 9.675 -10.540 1.00 85.19 347 THR A C 1
ATOM 2682 O O . THR A 1 347 ? 24.375 8.875 -9.639 1.00 85.19 347 THR A O 1
ATOM 2685 N N . LEU A 1 348 ? 25.058 9.276 -11.746 1.00 81.19 348 LEU A N 1
ATOM 2686 C CA . LEU A 1 348 ? 25.325 7.873 -12.045 1.00 81.19 348 LEU A CA 1
ATOM 2687 C C . LEU A 1 348 ? 26.585 7.450 -11.301 1.00 81.19 348 LEU A C 1
ATOM 2689 O O . LEU A 1 348 ? 27.686 7.909 -11.596 1.00 81.19 348 LEU A O 1
ATOM 2693 N N . GLN A 1 349 ? 26.422 6.564 -10.327 1.00 65.56 349 GLN A N 1
ATOM 2694 C CA . GLN A 1 349 ? 27.557 5.857 -9.763 1.00 65.56 349 GLN A CA 1
ATOM 2695 C C . GLN A 1 349 ? 27.921 4.744 -10.740 1.00 65.56 349 GLN A C 1
ATOM 2697 O O . GLN A 1 349 ? 27.234 3.723 -10.806 1.00 65.56 349 GLN A O 1
ATOM 2702 N N . THR A 1 350 ? 29.007 4.924 -11.489 1.00 54.88 350 THR A N 1
ATOM 2703 C CA . THR A 1 350 ? 29.718 3.817 -12.135 1.00 54.88 350 THR A CA 1
ATOM 2704 C C . THR A 1 350 ? 30.305 2.940 -11.041 1.00 54.88 350 THR A C 1
ATOM 2706 O O . THR A 1 350 ? 31.474 3.032 -10.683 1.00 54.88 350 THR A O 1
ATOM 2709 N N . THR A 1 351 ? 29.462 2.099 -10.454 1.00 52.38 351 THR A N 1
ATOM 2710 C CA . THR A 1 351 ? 29.954 0.914 -9.774 1.00 52.38 351 THR A CA 1
ATOM 2711 C C . THR A 1 351 ? 30.342 -0.039 -10.887 1.00 52.38 351 THR A C 1
ATOM 2713 O O . THR A 1 351 ? 29.489 -0.671 -11.508 1.00 52.38 351 THR A O 1
ATOM 2716 N N . GLU A 1 352 ? 31.638 -0.100 -11.190 1.00 48.81 352 GLU A N 1
ATOM 2717 C CA . GLU A 1 352 ? 32.206 -1.243 -11.894 1.00 48.81 352 GLU A CA 1
ATOM 2718 C C . GLU A 1 352 ? 31.911 -2.481 -11.040 1.00 48.81 352 GLU A C 1
ATOM 2720 O O . GLU A 1 352 ? 32.676 -2.874 -10.162 1.00 48.81 352 GLU A O 1
ATOM 2725 N N . SER A 1 353 ? 30.734 -3.075 -11.228 1.00 57.78 353 SER A N 1
ATOM 2726 C CA . SER A 1 353 ? 30.442 -4.391 -10.682 1.00 57.78 353 SER A CA 1
ATOM 2727 C C . SER A 1 353 ? 31.175 -5.383 -11.570 1.00 57.78 353 SER A C 1
ATOM 2729 O O . SER A 1 353 ? 30.631 -5.926 -12.532 1.00 57.78 353 SER A O 1
ATOM 2731 N N . SER A 1 354 ? 32.464 -5.570 -11.283 1.00 70.75 354 SER A N 1
ATOM 2732 C CA . SER A 1 354 ? 33.250 -6.622 -11.910 1.00 70.75 354 SER A CA 1
ATOM 2733 C C . SER A 1 354 ? 32.497 -7.938 -11.723 1.00 70.75 354 SER A C 1
ATOM 2735 O O . SER A 1 354 ? 32.144 -8.338 -10.614 1.00 70.75 354 SER A O 1
ATOM 2737 N N . THR A 1 355 ? 32.126 -8.563 -12.835 1.00 85.44 355 THR A N 1
ATOM 2738 C CA . THR A 1 355 ? 31.503 -9.882 -12.818 1.00 85.44 355 THR A CA 1
ATOM 2739 C C . THR A 1 355 ? 32.587 -10.877 -13.167 1.00 85.44 355 THR A C 1
ATOM 2741 O O . THR A 1 355 ? 33.134 -10.847 -14.266 1.00 85.44 355 THR A O 1
ATOM 2744 N N . GLU A 1 356 ? 32.906 -11.745 -12.220 1.00 91.62 356 GLU A N 1
ATOM 2745 C CA . GLU A 1 356 ? 33.965 -12.734 -12.344 1.00 91.62 356 GLU A CA 1
ATOM 2746 C C . GLU A 1 356 ? 33.347 -14.132 -12.331 1.00 91.62 356 GLU A C 1
ATOM 2748 O O . GLU A 1 356 ? 32.565 -14.474 -11.442 1.00 91.62 356 GLU A O 1
ATOM 2753 N N . ILE A 1 357 ? 33.690 -14.963 -13.315 1.00 94.12 357 ILE A N 1
ATOM 2754 C CA . ILE A 1 357 ? 33.376 -16.392 -13.256 1.00 94.12 357 ILE A CA 1
ATOM 2755 C C . ILE A 1 357 ? 34.430 -17.037 -12.358 1.00 94.12 357 ILE A C 1
ATOM 2757 O O . ILE A 1 357 ? 35.564 -17.236 -12.777 1.00 94.12 357 ILE A O 1
ATOM 2761 N N . VAL A 1 358 ? 34.040 -17.365 -11.127 1.00 94.56 358 VAL A N 1
ATOM 2762 C CA . VAL A 1 358 ? 34.926 -17.967 -10.117 1.00 94.56 358 VAL A CA 1
ATOM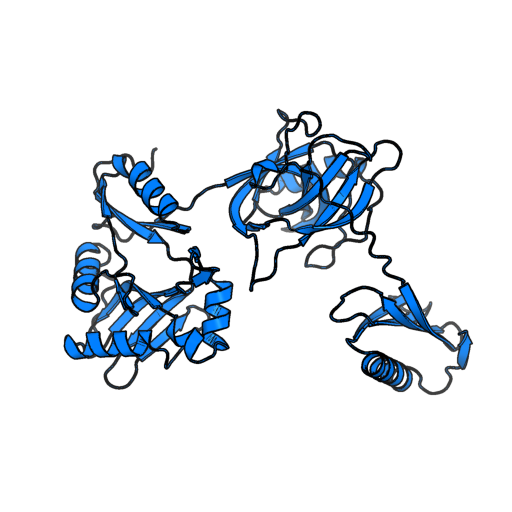 2763 C C . VAL A 1 358 ? 35.172 -19.441 -10.418 1.00 94.56 358 VAL A C 1
ATOM 2765 O O . VAL A 1 358 ? 36.251 -19.969 -10.164 1.00 94.56 358 VAL A O 1
ATOM 2768 N N . ARG A 1 359 ? 34.163 -20.129 -10.961 1.00 94.88 359 ARG A N 1
ATOM 2769 C CA . ARG A 1 359 ? 34.252 -21.553 -11.286 1.00 94.88 359 ARG A CA 1
ATOM 2770 C C . ARG A 1 359 ? 33.315 -21.894 -12.426 1.00 94.88 359 ARG A C 1
ATOM 2772 O O . ARG A 1 359 ? 32.153 -21.495 -12.422 1.00 94.88 359 ARG A O 1
ATOM 2779 N N . ARG A 1 360 ? 33.792 -22.683 -13.380 1.00 96.44 360 ARG A N 1
ATOM 2780 C CA . ARG A 1 360 ? 32.961 -23.265 -14.430 1.00 96.44 360 ARG A CA 1
ATOM 2781 C C . ARG A 1 360 ? 33.409 -24.695 -14.681 1.00 96.44 360 ARG A C 1
ATOM 2783 O O . ARG A 1 360 ? 34.598 -24.998 -14.735 1.00 96.44 360 ARG A O 1
ATOM 2790 N N . GLU A 1 361 ? 32.433 -25.588 -14.765 1.00 97.06 361 GLU A N 1
ATOM 2791 C CA . GLU A 1 361 ? 32.662 -27.002 -15.037 1.00 97.06 361 GLU A CA 1
ATOM 2792 C C . GLU A 1 361 ? 31.546 -27.533 -15.924 1.00 97.06 361 GLU A C 1
ATOM 2794 O O . GLU A 1 361 ? 30.369 -27.253 -15.690 1.00 97.06 361 GLU A O 1
ATOM 2799 N N . VAL A 1 362 ? 31.917 -28.293 -16.952 1.00 95.94 362 VAL A N 1
ATOM 2800 C CA . VAL A 1 362 ? 30.977 -28.916 -17.886 1.00 95.94 362 VAL A CA 1
ATOM 2801 C C . VAL A 1 362 ? 31.198 -30.422 -17.879 1.00 95.94 362 VAL A C 1
ATOM 2803 O O . VAL A 1 362 ? 32.333 -30.885 -17.984 1.00 95.94 362 VAL A O 1
ATOM 2806 N N . TYR A 1 363 ? 30.106 -31.171 -17.786 1.00 96.31 363 TYR A N 1
ATOM 2807 C CA . TYR A 1 363 ? 30.069 -32.622 -17.700 1.00 96.31 363 TYR A CA 1
ATOM 2808 C C . TYR A 1 363 ? 29.209 -33.207 -18.817 1.00 96.31 363 TYR A C 1
ATOM 2810 O O . TYR A 1 363 ? 28.111 -32.714 -19.075 1.00 96.31 363 TYR A O 1
ATOM 2818 N N . GLY A 1 364 ? 29.692 -34.269 -19.456 1.00 93.81 364 GLY A N 1
ATOM 2819 C CA . GLY A 1 364 ? 29.003 -34.984 -20.526 1.00 93.81 364 GLY A CA 1
ATOM 2820 C C . GLY A 1 364 ? 28.668 -36.423 -20.144 1.00 93.81 364 GLY A C 1
ATOM 2821 O O . GLY A 1 364 ? 29.414 -37.072 -19.409 1.00 93.81 364 GLY A O 1
ATOM 2822 N N . LYS A 1 365 ? 27.539 -36.920 -20.659 1.00 93.25 365 LYS A N 1
ATOM 2823 C CA . LYS A 1 365 ? 27.163 -38.341 -20.641 1.00 93.25 365 LYS A CA 1
ATOM 2824 C C . LYS A 1 365 ? 26.291 -38.657 -21.859 1.00 93.25 365 LYS A C 1
ATOM 2826 O O . LYS A 1 365 ? 25.076 -38.461 -21.829 1.00 93.25 365 LYS A O 1
ATOM 2831 N N . GLY A 1 366 ? 26.907 -39.137 -22.941 1.00 88.50 366 GLY A N 1
ATOM 2832 C CA . GLY A 1 366 ? 26.224 -39.300 -24.231 1.00 88.50 366 GLY A CA 1
ATOM 2833 C C . GLY A 1 366 ? 25.714 -37.954 -24.762 1.00 88.50 366 GLY A C 1
ATOM 2834 O O . GLY A 1 366 ? 26.470 -36.993 -24.817 1.00 88.50 366 GLY A O 1
ATOM 2835 N N . GLU A 1 367 ? 24.423 -37.864 -25.092 1.00 88.44 367 GLU A N 1
ATOM 2836 C CA . GLU A 1 367 ? 23.760 -36.625 -25.557 1.00 88.44 367 GLU A CA 1
ATOM 2837 C C . GLU A 1 367 ? 23.343 -35.675 -24.410 1.00 88.44 367 GLU A C 1
ATOM 2839 O O . GLU A 1 367 ? 22.646 -34.684 -24.639 1.00 88.44 367 GLU A O 1
ATOM 2844 N N . MET A 1 368 ? 23.707 -35.989 -23.162 1.00 92.69 368 MET A N 1
ATOM 2845 C CA . MET A 1 368 ? 23.349 -35.197 -21.983 1.00 92.69 368 MET A CA 1
ATOM 2846 C C . MET A 1 368 ? 24.513 -34.320 -21.529 1.00 92.69 368 MET A C 1
ATOM 2848 O O . MET A 1 368 ? 25.667 -34.757 -21.523 1.00 92.69 368 MET A O 1
ATOM 2852 N N . LEU A 1 369 ? 24.195 -33.103 -21.087 1.00 94.44 369 LEU A N 1
ATOM 2853 C CA . LEU A 1 369 ? 25.166 -32.128 -20.596 1.00 94.44 369 LEU A CA 1
ATOM 2854 C C . LEU A 1 369 ? 24.745 -31.587 -19.237 1.00 94.44 369 LEU A C 1
ATOM 2856 O O . LEU A 1 369 ? 23.583 -31.260 -19.019 1.00 94.44 369 LEU A O 1
ATOM 2860 N N . ARG A 1 370 ? 25.705 -31.438 -18.332 1.00 96.38 370 ARG A N 1
ATOM 2861 C CA . ARG A 1 370 ? 25.528 -30.733 -17.064 1.00 96.38 370 ARG A CA 1
ATOM 2862 C C . ARG A 1 370 ? 26.582 -29.662 -16.918 1.00 96.38 370 ARG A C 1
ATOM 2864 O O . ARG A 1 370 ? 27.728 -29.874 -17.297 1.00 96.38 370 ARG A O 1
ATOM 2871 N N . LYS A 1 371 ? 26.205 -28.503 -16.398 1.00 97.19 371 LYS A N 1
ATOM 2872 C CA . LYS A 1 371 ? 27.122 -27.374 -16.261 1.00 97.19 371 LYS A CA 1
ATOM 2873 C C . LYS A 1 371 ? 26.917 -26.681 -14.928 1.00 97.19 371 LYS A C 1
ATOM 2875 O O . LYS A 1 371 ? 25.806 -26.273 -14.610 1.00 97.19 371 LYS A O 1
ATOM 2880 N N . LEU A 1 372 ? 28.012 -26.515 -14.203 1.00 97.19 372 LEU A N 1
ATOM 2881 C CA . LEU A 1 372 ? 28.108 -25.667 -13.026 1.00 97.19 372 LEU A CA 1
ATOM 2882 C C . LEU A 1 372 ? 28.773 -24.349 -13.433 1.00 97.19 372 LEU A C 1
ATOM 2884 O O . LEU A 1 372 ? 29.807 -24.362 -14.105 1.00 97.19 372 LEU A O 1
ATOM 2888 N N . VAL A 1 373 ? 28.204 -23.218 -13.018 1.00 97.38 373 VAL A N 1
ATOM 2889 C CA . VAL A 1 373 ? 28.858 -21.904 -13.103 1.00 97.38 373 VAL A CA 1
ATOM 2890 C C . VAL A 1 373 ? 28.685 -21.176 -11.782 1.00 97.38 373 VAL A C 1
ATOM 2892 O O . VAL A 1 373 ? 27.562 -20.900 -11.379 1.00 97.38 373 VAL A O 1
ATOM 2895 N N . VAL A 1 374 ? 29.789 -20.822 -11.140 1.00 96.75 374 VAL A N 1
ATOM 2896 C CA . VAL A 1 374 ? 29.817 -19.929 -9.984 1.00 96.75 374 VAL A CA 1
ATOM 2897 C C . VAL A 1 374 ? 30.311 -18.571 -10.453 1.00 96.75 374 VAL A C 1
ATOM 2899 O O . VAL A 1 374 ? 31.399 -18.454 -11.019 1.00 96.75 374 VAL A O 1
ATOM 2902 N N . VAL A 1 375 ? 29.504 -17.546 -10.218 1.00 95.88 375 VAL A N 1
ATOM 2903 C CA . VAL A 1 375 ? 29.790 -16.161 -10.583 1.00 95.88 375 VAL A CA 1
ATOM 2904 C C . VAL A 1 375 ? 29.866 -15.329 -9.315 1.00 95.88 375 VAL A C 1
ATOM 2906 O O . VAL A 1 375 ? 28.975 -15.417 -8.473 1.00 95.88 375 VAL A O 1
ATOM 2909 N N . ARG A 1 376 ? 30.893 -14.491 -9.198 1.00 93.62 376 ARG A N 1
ATOM 2910 C CA . ARG A 1 376 ? 30.978 -13.435 -8.193 1.00 93.62 376 ARG A CA 1
ATOM 2911 C C . ARG A 1 376 ? 30.649 -12.105 -8.849 1.00 93.62 376 ARG A C 1
ATOM 2913 O O . ARG A 1 376 ? 31.254 -11.731 -9.850 1.00 93.62 376 ARG A O 1
ATOM 2920 N N . LYS A 1 377 ? 29.697 -11.385 -8.269 1.00 87.50 377 LYS A N 1
ATOM 2921 C CA . LYS A 1 377 ? 29.400 -9.999 -8.625 1.00 87.50 377 LYS A CA 1
ATOM 2922 C C . LYS A 1 377 ? 30.092 -9.053 -7.649 1.00 87.50 377 LYS A C 1
ATOM 2924 O O . LYS A 1 377 ? 29.971 -9.220 -6.437 1.00 87.50 377 LYS A O 1
ATOM 2929 N N . GLY A 1 378 ? 30.806 -8.071 -8.188 1.00 75.88 378 GLY A N 1
ATOM 2930 C CA . GLY A 1 378 ? 31.340 -6.936 -7.444 1.00 75.88 378 GLY A CA 1
ATOM 2931 C C . GLY A 1 378 ? 30.238 -5.992 -6.947 1.00 75.88 378 GLY A C 1
ATOM 2932 O O . GLY A 1 378 ? 29.109 -6.016 -7.441 1.00 75.88 378 GLY A O 1
ATOM 2933 N N . GLY A 1 379 ? 30.586 -5.149 -5.974 1.00 70.94 379 GLY A N 1
ATOM 2934 C CA . GLY A 1 379 ? 29.673 -4.221 -5.296 1.00 70.94 379 GLY A CA 1
ATOM 2935 C C . GLY A 1 379 ? 29.220 -4.698 -3.909 1.00 70.94 379 GLY A C 1
ATOM 2936 O O . GLY A 1 379 ? 29.527 -5.809 -3.478 1.00 70.94 379 GLY A O 1
ATOM 2937 N N . GLU A 1 380 ? 28.483 -3.845 -3.196 1.00 71.88 380 GLU A N 1
ATOM 2938 C CA . GLU A 1 380 ? 27.938 -4.137 -1.861 1.00 71.88 380 GLU A CA 1
ATOM 2939 C C . GLU A 1 380 ? 26.646 -4.971 -1.954 1.00 71.88 380 GLU A C 1
ATOM 2941 O O . GLU A 1 380 ? 25.531 -4.468 -1.808 1.00 71.88 380 GLU A O 1
ATOM 2946 N N . LEU A 1 381 ? 26.786 -6.268 -2.239 1.00 74.94 381 LEU A N 1
ATOM 2947 C CA . LEU A 1 381 ? 25.671 -7.218 -2.310 1.00 74.94 381 LEU A CA 1
ATOM 2948 C C . LEU A 1 381 ? 25.645 -8.120 -1.073 1.00 74.94 381 LEU A C 1
ATOM 2950 O O . LEU A 1 381 ? 26.671 -8.669 -0.684 1.00 74.94 381 LEU A O 1
ATOM 2954 N N . SER A 1 382 ? 24.460 -8.357 -0.495 1.00 79.25 382 SER A N 1
ATOM 2955 C CA . SER A 1 382 ? 24.304 -9.322 0.611 1.00 79.25 382 SER A CA 1
ATOM 2956 C C . SER A 1 382 ? 24.592 -10.770 0.188 1.00 79.25 382 SER A C 1
ATOM 2958 O O . SER A 1 382 ? 24.962 -11.588 1.024 1.00 79.25 382 SER A O 1
ATOM 2960 N N . TYR A 1 383 ? 24.430 -11.077 -1.105 1.00 87.50 383 TYR A N 1
ATOM 2961 C CA . TYR A 1 383 ? 24.700 -12.388 -1.703 1.00 87.50 383 TYR A CA 1
ATOM 2962 C C . TYR A 1 383 ? 25.457 -12.215 -3.029 1.00 87.50 383 TYR A C 1
ATOM 2964 O O . TYR A 1 383 ? 24.843 -12.250 -4.097 1.00 87.50 383 TYR A O 1
ATOM 2972 N N . PRO A 1 384 ? 26.776 -11.953 -2.988 1.00 90.50 384 PRO A N 1
ATOM 2973 C CA . PRO A 1 384 ? 27.549 -11.640 -4.187 1.00 90.50 384 PRO A CA 1
ATOM 2974 C C . PRO A 1 384 ? 27.844 -12.868 -5.062 1.00 90.50 384 PRO A C 1
ATOM 2976 O O . PRO A 1 384 ? 28.305 -12.695 -6.188 1.00 90.50 384 PRO A O 1
ATOM 2979 N N . TYR A 1 385 ? 27.584 -14.092 -4.587 1.00 94.75 385 TYR A N 1
ATOM 2980 C CA . TYR A 1 385 ? 27.859 -15.327 -5.324 1.00 94.75 385 TYR A CA 1
ATOM 2981 C C . TYR A 1 385 ? 26.577 -15.951 -5.883 1.00 94.75 385 TYR A C 1
ATOM 2983 O O . TYR A 1 385 ? 25.635 -16.218 -5.136 1.00 94.75 385 TYR A O 1
ATOM 2991 N N . LEU A 1 386 ? 26.568 -16.217 -7.190 1.00 95.81 386 LEU A N 1
ATOM 2992 C CA . LEU A 1 386 ? 25.488 -16.871 -7.926 1.00 95.81 386 LEU A CA 1
ATOM 2993 C C . LEU A 1 386 ? 25.981 -18.225 -8.438 1.00 95.81 386 LEU A C 1
ATOM 2995 O O . LEU A 1 386 ? 26.977 -18.281 -9.159 1.00 95.81 386 LEU A O 1
ATOM 2999 N N . ILE A 1 387 ? 25.284 -19.302 -8.089 1.00 97.69 387 ILE A N 1
ATOM 3000 C CA . ILE A 1 387 ? 25.636 -20.675 -8.450 1.00 97.69 387 ILE A CA 1
ATOM 3001 C C . ILE A 1 387 ? 24.571 -21.211 -9.403 1.00 97.69 387 ILE A C 1
ATOM 3003 O O . ILE A 1 387 ? 23.468 -21.562 -8.993 1.00 97.69 387 ILE A O 1
ATOM 3007 N N . TYR A 1 388 ? 24.901 -21.262 -10.688 1.00 96.50 388 TYR A N 1
ATOM 3008 C CA . TYR A 1 388 ? 24.048 -21.825 -11.723 1.00 96.50 388 TYR A CA 1
ATOM 3009 C C . TYR A 1 388 ? 24.344 -23.306 -11.912 1.00 96.50 388 TYR A C 1
ATOM 3011 O O . TYR A 1 388 ? 25.492 -23.696 -12.138 1.00 96.50 388 TYR A O 1
ATOM 3019 N N . TRP A 1 389 ? 23.291 -24.116 -11.922 1.00 96.94 389 TRP A N 1
ATOM 3020 C CA . TRP A 1 389 ? 23.346 -25.509 -12.338 1.00 96.94 389 TRP A CA 1
ATOM 3021 C C . TRP A 1 389 ? 22.449 -25.720 -13.547 1.00 96.94 389 TRP A C 1
ATOM 3023 O O . TRP A 1 389 ? 21.258 -25.434 -13.516 1.00 96.94 389 TRP A O 1
ATOM 3033 N N . THR A 1 390 ? 23.030 -26.216 -14.629 1.00 95.75 390 THR A N 1
ATOM 3034 C CA . THR A 1 390 ? 22.331 -26.537 -15.871 1.00 95.75 390 THR A CA 1
ATOM 3035 C C . THR A 1 390 ? 22.329 -28.043 -16.067 1.00 95.75 390 THR A C 1
ATOM 3037 O O . THR A 1 390 ? 23.369 -28.682 -15.926 1.00 95.75 390 THR A O 1
ATOM 3040 N N . ASP A 1 391 ? 21.186 -28.601 -16.441 1.00 93.81 391 ASP A N 1
ATOM 3041 C CA . ASP A 1 391 ? 21.013 -29.996 -16.828 1.00 93.81 391 ASP A CA 1
ATOM 3042 C C . ASP A 1 391 ? 20.282 -30.031 -18.177 1.00 93.81 391 ASP A C 1
ATOM 3044 O O . ASP A 1 391 ? 19.153 -29.558 -18.296 1.00 93.81 391 ASP A O 1
ATOM 3048 N N . TYR A 1 392 ? 20.923 -30.591 -19.198 1.00 94.19 392 TYR A N 1
ATOM 3049 C CA . TYR A 1 392 ? 20.426 -30.693 -20.564 1.00 94.19 392 TYR A CA 1
ATOM 3050 C C . TYR A 1 392 ? 20.338 -32.152 -21.028 1.00 94.19 392 TYR A C 1
ATOM 3052 O O . TYR A 1 392 ? 21.254 -32.949 -20.814 1.00 94.19 392 TYR A O 1
ATOM 3060 N N . SER A 1 393 ? 19.245 -32.486 -21.712 1.00 91.88 393 SER A N 1
ATOM 3061 C CA . SER A 1 393 ? 19.037 -33.765 -22.388 1.00 91.88 393 SER A CA 1
ATOM 3062 C C . SER A 1 393 ? 18.051 -33.575 -23.537 1.00 91.88 393 SER A C 1
ATOM 3064 O O . SER A 1 393 ? 16.889 -33.244 -23.305 1.00 91.88 393 SER A O 1
ATOM 3066 N N . ALA A 1 394 ? 18.496 -33.840 -24.766 1.00 85.94 394 ALA A N 1
ATOM 3067 C CA . ALA A 1 394 ? 17.702 -33.648 -25.984 1.00 85.94 394 ALA A CA 1
ATOM 3068 C C . ALA A 1 394 ? 16.396 -34.469 -26.030 1.00 85.94 394 ALA A C 1
ATOM 3070 O O . ALA A 1 394 ? 15.501 -34.165 -26.809 1.00 85.94 394 ALA A O 1
ATOM 3071 N N . ARG A 1 395 ? 16.283 -35.521 -25.206 1.00 86.00 395 ARG A N 1
ATOM 3072 C CA . ARG A 1 395 ? 15.151 -36.463 -25.211 1.00 86.00 395 ARG A CA 1
ATOM 3073 C C . ARG A 1 395 ? 14.081 -36.155 -24.159 1.00 86.00 395 ARG A C 1
ATOM 3075 O O . ARG A 1 395 ? 13.101 -36.890 -24.067 1.00 86.00 395 ARG A O 1
ATOM 3082 N N . ARG A 1 396 ? 14.263 -35.117 -23.333 1.00 86.56 396 ARG A N 1
ATOM 3083 C CA . ARG A 1 396 ? 13.257 -34.689 -22.346 1.00 86.56 396 ARG A CA 1
ATOM 3084 C C . ARG A 1 396 ? 12.270 -33.709 -22.971 1.00 86.56 396 ARG A C 1
ATOM 3086 O O . ARG A 1 396 ? 12.662 -32.890 -23.793 1.00 86.56 396 ARG A O 1
ATOM 3093 N N . ALA A 1 397 ? 11.020 -33.749 -22.502 1.00 82.88 397 ALA A N 1
ATOM 3094 C CA . ALA A 1 397 ? 10.003 -32.754 -22.855 1.00 82.88 397 ALA A CA 1
ATOM 3095 C C . ALA A 1 397 ? 10.478 -31.322 -22.541 1.00 82.88 397 ALA A C 1
ATOM 3097 O O . ALA A 1 397 ? 10.290 -30.416 -23.343 1.00 82.88 397 ALA A O 1
ATOM 3098 N N . GLU A 1 398 ? 11.169 -31.148 -21.411 1.00 84.75 398 GLU A N 1
ATOM 3099 C CA . GLU A 1 398 ? 11.937 -29.946 -21.091 1.00 84.75 398 GLU A CA 1
ATOM 3100 C C . GLU A 1 398 ? 13.431 -30.254 -21.276 1.00 84.75 398 GLU A C 1
ATOM 3102 O O . GLU A 1 398 ? 14.090 -30.855 -20.418 1.00 84.75 398 GLU A O 1
ATOM 3107 N N . ALA A 1 399 ? 13.958 -29.915 -22.454 1.00 87.69 399 ALA A N 1
ATOM 3108 C CA . ALA A 1 399 ? 15.312 -30.302 -22.840 1.00 87.69 399 ALA A CA 1
ATOM 3109 C C . ALA A 1 399 ? 16.384 -29.660 -21.946 1.00 87.69 399 ALA A C 1
ATOM 3111 O O . ALA A 1 399 ? 17.383 -30.308 -21.627 1.00 87.69 399 ALA A O 1
ATOM 3112 N N . LEU A 1 400 ? 16.162 -28.424 -21.491 1.00 91.94 400 LEU A N 1
ATOM 3113 C CA . LEU A 1 400 ? 17.095 -27.637 -20.689 1.00 91.94 400 LEU A CA 1
ATOM 3114 C C . LEU A 1 400 ? 16.454 -27.234 -19.361 1.00 91.94 400 LEU A C 1
ATOM 3116 O O . LEU A 1 400 ? 15.439 -26.551 -19.353 1.00 91.94 400 LEU A O 1
ATOM 3120 N N . LYS A 1 401 ? 17.099 -27.585 -18.250 1.00 92.50 401 LYS A N 1
ATOM 3121 C CA . LYS A 1 401 ? 16.723 -27.134 -16.911 1.00 92.50 401 LYS A CA 1
ATOM 3122 C C . LYS A 1 401 ? 17.866 -26.342 -16.294 1.00 92.50 401 LYS A C 1
ATOM 3124 O O . LYS A 1 401 ? 19.005 -26.808 -16.305 1.00 92.50 401 LYS A O 1
ATOM 3129 N N . VAL A 1 402 ? 17.565 -25.176 -15.730 1.00 93.00 402 VAL A N 1
ATOM 3130 C CA . VAL A 1 402 ? 18.541 -24.333 -15.024 1.00 93.00 402 VAL A CA 1
ATOM 3131 C C . VAL A 1 402 ? 18.026 -24.033 -13.619 1.00 93.00 402 VAL A C 1
ATOM 3133 O O . VAL A 1 402 ? 16.869 -23.658 -13.454 1.00 93.00 402 VAL A O 1
ATOM 3136 N N . SER A 1 403 ? 18.874 -24.190 -12.606 1.00 92.62 403 SER A N 1
ATOM 3137 C CA . SER A 1 403 ? 18.628 -23.710 -11.243 1.00 92.62 403 SER A CA 1
ATOM 3138 C C . SER A 1 403 ? 19.690 -22.695 -10.828 1.00 92.62 403 SER A C 1
ATOM 3140 O O . SER A 1 403 ? 20.817 -22.729 -11.326 1.00 92.62 403 SER A O 1
ATOM 3142 N N . LEU A 1 404 ? 19.314 -21.794 -9.921 1.00 94.50 404 LEU A N 1
ATOM 3143 C CA . LEU A 1 404 ? 20.170 -20.753 -9.363 1.00 94.50 404 LEU A CA 1
ATOM 3144 C C . LEU A 1 404 ? 20.112 -20.818 -7.836 1.00 94.50 404 LEU A C 1
ATOM 3146 O O . LEU A 1 404 ? 19.033 -20.701 -7.260 1.00 94.50 404 LEU A O 1
ATOM 3150 N N . ASP A 1 405 ? 21.278 -20.926 -7.210 1.00 94.38 405 ASP A N 1
ATOM 3151 C CA . ASP A 1 405 ? 21.474 -20.745 -5.775 1.00 94.38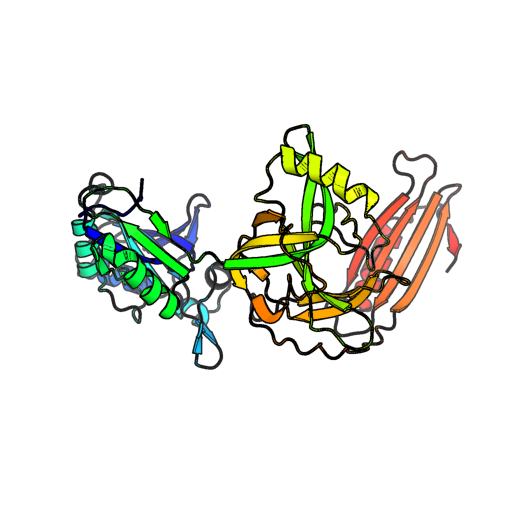 405 ASP A CA 1
ATOM 3152 C C . ASP A 1 405 ? 22.305 -19.481 -5.500 1.00 94.38 405 ASP A C 1
ATOM 3154 O O . ASP A 1 405 ? 23.065 -19.014 -6.353 1.00 94.38 405 ASP A O 1
ATOM 3158 N N . LEU A 1 406 ? 22.159 -18.916 -4.299 1.00 93.19 406 LEU A N 1
ATOM 3159 C CA . LEU A 1 406 ? 22.840 -17.691 -3.872 1.00 93.19 406 LEU A CA 1
ATOM 3160 C C . LEU A 1 406 ? 23.674 -17.940 -2.612 1.00 93.19 406 LEU A C 1
ATOM 3162 O O . LEU A 1 406 ? 23.263 -18.688 -1.723 1.00 93.19 406 LEU A O 1
ATOM 3166 N N . ALA A 1 407 ? 24.820 -17.269 -2.498 1.00 92.31 407 ALA A N 1
ATOM 3167 C CA . ALA A 1 407 ? 25.663 -17.333 -1.308 1.00 92.31 407 ALA A CA 1
ATOM 3168 C C . ALA A 1 407 ? 26.249 -15.968 -0.921 1.00 92.31 407 ALA A C 1
ATOM 3170 O O . ALA A 1 407 ? 26.598 -15.147 -1.770 1.00 92.31 407 ALA A O 1
ATOM 3171 N N . ALA A 1 408 ? 26.346 -15.744 0.393 1.00 90.69 408 ALA A N 1
ATOM 3172 C CA . ALA A 1 408 ? 26.907 -14.528 0.984 1.00 90.69 408 ALA A CA 1
ATOM 3173 C C . ALA A 1 408 ? 28.445 -14.529 0.976 1.00 90.69 408 ALA A C 1
ATOM 3175 O O . ALA A 1 408 ? 29.063 -13.473 0.878 1.00 90.69 408 ALA A O 1
ATOM 3176 N N . THR A 1 409 ? 29.064 -15.710 1.047 1.00 92.50 409 THR A N 1
ATOM 3177 C CA . THR A 1 409 ? 30.523 -15.875 1.112 1.00 92.50 409 THR A CA 1
ATOM 3178 C C . THR A 1 409 ? 31.012 -16.907 0.097 1.00 92.50 409 THR A C 1
ATOM 3180 O O . THR A 1 409 ? 30.229 -17.735 -0.384 1.00 92.50 409 THR A O 1
ATOM 3183 N N . ALA A 1 410 ? 32.310 -16.864 -0.218 1.00 93.94 410 ALA A N 1
ATOM 3184 C CA . ALA A 1 410 ? 32.937 -17.794 -1.156 1.00 93.94 410 ALA A CA 1
ATOM 3185 C C . ALA A 1 410 ? 32.862 -19.239 -0.644 1.00 93.94 410 ALA A C 1
ATOM 3187 O O . ALA A 1 410 ? 32.553 -20.154 -1.400 1.00 93.94 410 ALA A O 1
ATOM 3188 N N . GLU A 1 411 ? 33.064 -19.437 0.659 1.00 95.31 411 GLU A N 1
ATOM 3189 C CA . GLU A 1 411 ? 33.045 -20.748 1.309 1.00 95.31 411 GLU A CA 1
ATOM 3190 C C . GLU A 1 411 ? 31.657 -21.383 1.207 1.00 95.31 411 GLU A C 1
ATOM 3192 O O . GLU A 1 411 ? 31.524 -22.569 0.904 1.00 95.31 411 GLU A O 1
ATOM 3197 N N . ARG A 1 412 ? 30.595 -20.586 1.405 1.00 95.06 412 ARG A N 1
ATOM 3198 C CA . ARG A 1 412 ? 29.225 -21.080 1.245 1.00 95.06 412 ARG A CA 1
ATOM 3199 C C . ARG A 1 412 ? 28.910 -21.393 -0.216 1.00 95.06 412 ARG A C 1
ATOM 3201 O O . ARG A 1 412 ? 28.239 -22.392 -0.469 1.00 95.06 412 ARG A O 1
ATOM 3208 N N . ALA A 1 413 ? 29.385 -20.573 -1.154 1.00 96.12 413 ALA A N 1
ATOM 3209 C CA . ALA A 1 413 ? 29.221 -20.827 -2.584 1.00 96.12 413 ALA A CA 1
ATOM 3210 C C . ALA A 1 413 ? 29.885 -22.151 -2.995 1.00 96.12 413 ALA A C 1
ATOM 3212 O O . ALA A 1 413 ? 29.268 -22.957 -3.689 1.00 96.12 413 ALA A O 1
ATOM 3213 N N . GLU A 1 414 ? 31.098 -22.407 -2.502 1.00 95.94 414 GLU A N 1
ATOM 3214 C CA . GLU A 1 414 ? 31.853 -23.63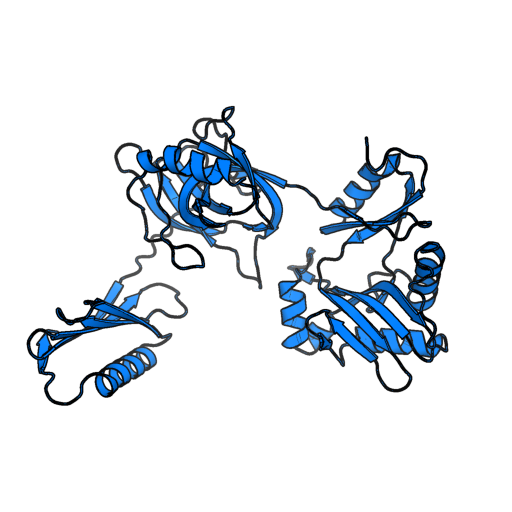3 -2.772 1.00 95.94 414 GLU A CA 1
ATOM 3215 C C . GLU A 1 414 ? 31.200 -24.873 -2.145 1.00 95.94 414 GLU A C 1
ATOM 3217 O O . GLU A 1 414 ? 31.122 -25.925 -2.782 1.00 95.94 414 GLU A O 1
ATOM 3222 N N . ALA A 1 415 ? 30.645 -24.749 -0.935 1.00 95.81 415 ALA A N 1
ATOM 3223 C CA . ALA A 1 415 ? 29.889 -25.830 -0.304 1.00 95.81 415 ALA A CA 1
ATOM 3224 C C . ALA A 1 415 ? 28.630 -26.203 -1.111 1.00 95.81 415 ALA A C 1
ATOM 3226 O O . ALA A 1 415 ? 28.361 -27.385 -1.325 1.00 95.81 415 ALA A O 1
ATOM 3227 N N . ILE A 1 416 ? 27.877 -25.206 -1.597 1.00 96.06 416 ILE A N 1
ATOM 3228 C CA . ILE A 1 416 ? 26.699 -25.430 -2.454 1.00 96.06 416 ILE A CA 1
ATOM 3229 C C . ILE A 1 416 ? 27.120 -26.071 -3.782 1.00 96.06 416 ILE A C 1
ATOM 3231 O O . ILE A 1 416 ? 26.522 -27.059 -4.207 1.00 96.06 416 ILE A O 1
ATOM 3235 N N . ALA A 1 417 ? 28.168 -25.544 -4.422 1.00 96.12 417 ALA A N 1
ATOM 3236 C CA . ALA A 1 417 ? 28.712 -26.081 -5.665 1.00 96.12 417 ALA A CA 1
ATOM 3237 C C . ALA A 1 417 ? 29.127 -27.555 -5.523 1.00 96.12 417 ALA A C 1
ATOM 3239 O O . ALA A 1 417 ? 28.731 -28.386 -6.341 1.00 96.12 417 ALA A O 1
ATOM 3240 N N . SER A 1 418 ? 29.854 -27.895 -4.457 1.00 95.50 418 SER A N 1
ATOM 3241 C CA . SER A 1 418 ? 30.279 -29.269 -4.162 1.00 95.50 418 SER A CA 1
ATOM 3242 C C . SER A 1 418 ? 29.084 -30.194 -3.940 1.00 95.50 418 SER A C 1
ATOM 3244 O O . SER A 1 418 ? 29.009 -31.263 -4.542 1.00 95.50 418 SER A O 1
ATOM 3246 N N . GLN A 1 419 ? 28.087 -29.746 -3.173 1.00 95.69 419 GLN A N 1
ATOM 3247 C CA . GLN A 1 419 ? 26.866 -30.515 -2.945 1.00 95.69 419 GLN A CA 1
ATOM 3248 C C . GLN A 1 419 ? 26.081 -30.762 -4.245 1.00 95.69 419 GLN A C 1
ATOM 3250 O O . GLN A 1 419 ? 25.535 -31.849 -4.446 1.00 95.69 419 GLN A O 1
ATOM 3255 N N . LEU A 1 420 ? 26.014 -29.774 -5.144 1.00 95.12 420 LEU A N 1
ATOM 3256 C CA . LEU A 1 420 ? 25.378 -29.929 -6.454 1.00 95.12 420 LEU A CA 1
ATOM 3257 C C . LEU A 1 420 ? 26.115 -30.958 -7.314 1.00 95.12 420 LEU A C 1
ATOM 3259 O O . LEU A 1 420 ? 25.458 -31.783 -7.953 1.00 95.12 420 LEU A O 1
ATOM 3263 N N . LEU A 1 421 ? 27.449 -30.942 -7.307 1.00 94.12 421 LEU A N 1
ATOM 3264 C CA . LEU A 1 421 ? 28.260 -31.927 -8.019 1.00 94.12 421 LEU A CA 1
ATOM 3265 C C . LEU A 1 421 ? 28.030 -33.334 -7.459 1.00 94.12 421 LEU A C 1
ATOM 3267 O O . LEU A 1 421 ? 27.684 -34.225 -8.227 1.00 94.12 421 LEU A O 1
ATOM 3271 N N . GLU A 1 422 ? 28.118 -33.528 -6.143 1.00 93.19 422 GLU A N 1
ATOM 3272 C CA . GLU A 1 422 ? 27.903 -34.832 -5.495 1.00 93.19 422 GLU A CA 1
ATOM 3273 C C . GLU A 1 422 ? 26.501 -35.391 -5.750 1.00 93.19 422 GLU A C 1
ATOM 3275 O O . GLU A 1 422 ? 26.334 -36.557 -6.112 1.00 93.19 422 GLU A O 1
ATOM 3280 N N . LYS A 1 423 ? 25.475 -34.549 -5.591 1.00 92.75 423 LYS A N 1
ATOM 3281 C CA . LYS A 1 423 ? 24.078 -34.961 -5.747 1.00 92.75 423 LYS A CA 1
ATOM 3282 C C . LYS A 1 423 ? 23.748 -35.341 -7.183 1.00 92.75 423 LYS A C 1
ATOM 3284 O O . LYS A 1 423 ? 22.940 -36.242 -7.410 1.00 92.75 423 LYS A O 1
ATOM 3289 N N . ASN A 1 424 ? 24.299 -34.616 -8.153 1.00 91.38 424 ASN A N 1
ATOM 3290 C CA . ASN A 1 424 ? 23.888 -34.777 -9.537 1.00 91.38 424 ASN A CA 1
ATOM 3291 C C . ASN A 1 424 ? 24.842 -35.683 -10.324 1.00 91.38 424 ASN A C 1
ATOM 3293 O O . ASN A 1 424 ? 24.368 -36.454 -11.154 1.00 91.38 424 ASN A O 1
ATOM 3297 N N . LEU A 1 425 ? 26.150 -35.678 -10.080 1.00 90.25 425 LEU A N 1
ATOM 3298 C CA . LEU A 1 425 ? 27.122 -36.454 -10.857 1.00 90.25 425 LEU A CA 1
ATOM 3299 C C . LEU A 1 425 ? 27.294 -37.883 -10.320 1.00 90.25 425 LEU A C 1
ATOM 3301 O O . LEU A 1 425 ? 28.294 -38.239 -9.707 1.00 90.25 425 LEU A O 1
ATOM 3305 N N . ALA A 1 426 ? 26.309 -38.736 -10.605 1.00 83.25 426 ALA A N 1
ATOM 3306 C CA . ALA A 1 426 ? 26.421 -40.180 -10.390 1.00 83.25 426 ALA A CA 1
ATOM 3307 C C . ALA A 1 426 ? 27.408 -40.848 -11.382 1.00 83.25 426 ALA A C 1
ATOM 3309 O O . ALA A 1 426 ? 28.013 -40.197 -12.234 1.00 83.25 426 ALA A O 1
ATOM 3310 N N . LYS A 1 427 ? 27.548 -42.181 -11.335 1.00 81.81 427 LYS A N 1
ATOM 3311 C CA . LYS A 1 427 ? 28.454 -42.921 -12.237 1.00 81.81 427 LYS A CA 1
ATOM 3312 C C . LYS A 1 427 ? 28.197 -42.625 -13.730 1.00 81.81 427 LYS A C 1
ATOM 3314 O O . LYS A 1 427 ? 27.054 -42.647 -14.210 1.00 81.81 427 LYS A O 1
ATOM 3319 N N . GLY A 1 428 ? 29.287 -42.419 -14.472 1.00 83.25 428 GLY A N 1
ATOM 3320 C CA . GLY A 1 428 ? 29.303 -42.267 -15.932 1.00 83.25 428 GLY A CA 1
ATOM 3321 C C . GLY A 1 428 ? 29.161 -40.836 -16.457 1.00 83.25 428 GLY A C 1
ATOM 3322 O O . GLY A 1 428 ? 28.851 -40.682 -17.631 1.00 83.25 428 GLY A O 1
ATOM 3323 N N . TRP A 1 429 ? 29.320 -39.815 -15.612 1.00 91.56 429 TRP A N 1
ATOM 3324 C CA . TRP A 1 429 ? 29.507 -38.432 -16.059 1.00 91.56 429 TRP A CA 1
ATOM 3325 C C . TRP A 1 429 ? 30.995 -38.112 -16.125 1.00 91.56 429 TRP A C 1
ATOM 3327 O O . TRP A 1 429 ? 31.720 -38.367 -15.166 1.00 91.56 429 TRP A O 1
ATOM 3337 N N . GLU A 1 430 ? 31.433 -37.525 -17.232 1.00 91.38 430 GLU A N 1
ATOM 3338 C CA . GLU A 1 430 ? 32.831 -37.155 -17.446 1.00 91.38 430 GLU A CA 1
ATOM 3339 C C . GLU A 1 430 ? 32.955 -35.646 -17.581 1.00 91.38 430 GLU A C 1
ATOM 3341 O O . GLU A 1 430 ? 32.117 -35.003 -18.214 1.00 91.38 430 GLU A O 1
ATOM 3346 N N . ARG A 1 431 ? 33.994 -35.061 -16.980 1.00 92.12 431 ARG A N 1
ATOM 3347 C CA . ARG A 1 431 ? 34.273 -33.635 -17.143 1.00 92.12 431 ARG A CA 1
ATOM 3348 C C . ARG A 1 431 ? 34.833 -33.401 -18.543 1.00 92.12 431 ARG A C 1
ATOM 3350 O O . ARG A 1 431 ? 35.876 -33.941 -18.889 1.00 92.12 431 ARG A O 1
ATOM 3357 N N . ILE A 1 432 ? 34.154 -32.562 -19.314 1.00 92.56 432 ILE A N 1
ATOM 3358 C CA . ILE A 1 432 ? 34.486 -32.252 -20.712 1.00 92.56 432 ILE A CA 1
ATOM 3359 C C . ILE A 1 432 ? 34.864 -30.779 -20.925 1.00 92.56 432 ILE A C 1
ATOM 3361 O O . ILE A 1 432 ? 35.202 -30.386 -22.036 1.00 92.56 432 ILE A O 1
ATOM 3365 N N . GLY A 1 433 ? 34.808 -29.947 -19.877 1.00 85.25 433 GLY A N 1
ATOM 3366 C CA . GLY A 1 433 ? 35.239 -28.551 -19.950 1.00 85.25 433 GLY A CA 1
ATOM 3367 C C . GLY A 1 433 ? 35.403 -27.863 -18.593 1.00 85.25 433 GLY A C 1
ATOM 3368 O O . GLY A 1 433 ? 34.830 -28.285 -17.580 1.00 85.25 433 GLY A O 1
ATOM 3369 N N . SER A 1 434 ? 36.187 -26.783 -18.602 1.00 77.94 434 SER A N 1
ATOM 3370 C CA . SER A 1 434 ? 36.366 -25.796 -17.525 1.00 77.94 434 SER A CA 1
ATOM 3371 C C . SER A 1 434 ? 36.025 -24.416 -18.046 1.00 77.94 434 SER A C 1
ATOM 3373 O O . SER A 1 434 ? 36.520 -24.084 -19.145 1.00 77.94 434 SER A O 1
#

Foldseek 3Di:
DPPLPDFFKKWKFFDAQAAKWKWKDAPPDTWIAHPPVRDIFDDFVQSVVLRVLCVVVVWGIFIFIWGWAFQDDDPNDTDRDHHVVSVCCRPPNDNVSSNRIATATQFTQDTNRDGCVVVLQQSVVGQVVQCVRANPPPVDRYGYTDIDIDRSVCVVVVFVVSVVVVGQTIWMDRNRHNDIDTDFDKAKAKWWFWWFFWDDDPNDIFTQWTWTWFWFDDDPDATKTWTADIARAPDDPVRRHVVRVVFVVFFDDDQDWDADPVRTTITTGDTWWIFIKIAGDWAQDDPPHGDWTWMWGADPVPGIHTQDIDGYTYGHPIHTNGIPPVDTVVVNSRHSCSRVDDSDDDDRPPPPFPKDFPDWWWKDAPQKIKIWTWIATDDDDQFRIKIKIWIADPPDPPRIDIDIDTHRDPVVNVVVRVVCCVVPDDPRIDTPDD